Protein 2PO1 (pdb70)

CATH classification: 3.30.230.70

InterPro domains:
  IPR001247 Exoribonuclease, phosphorolytic domain 1 [PF01138] (33-167)
  IPR015847 Exoribonuclease, phosphorolytic domain 2 [PF03725] (192-256)
  IPR020568 Ribosomal protein uS5 domain 2-type superfamily [SSF54211] (12-215)
  IPR020869 Exosome complex component Rrp42, archaea [MF_00622] (3-268)
  IPR020869 Exosome complex component Rrp42, archaea [NF003282] (5-269)
  IPR020869 Exosome complex component Rrp42, archaea [cd11365] (10-264)
  IPR027408 PNPase/RNase PH domain superfamily [G3DSA:3.30.230.70] (1-274)
  IPR036345 Exoribonuclease, PH domain 2 superfamily [SSF55666] (187-271)
  IPR050590 Exosome complex component Rrp42 subfamily [PTHR11097] (13-272)

Organism: Pyrococcus abyssi (strain GE5 / Orsay) (NCBI:txid272844)

Radius of gyration: 24.28 Å; Cα contacts (8 Å, |Δi|>4): 1282; chains: 2; bounding box: 50×69×70 Å

Solvent-accessible surface area: 22345 Å² total; per-residue (Å²): 214,114,4,15,107,150,43,108,2,99,78,32,9,108,59,126,63,32,10,101,20,148,30,85,11,46,34,20,125,31,10,81,2,1,0,48,0,43,0,22,92,0,23,0,10,0,0,0,6,8,44,70,133,0,110,66,139,160,71,33,103,84,70,47,0,22,1,89,20,42,1,9,8,0,1,0,0,34,86,137,58,33,164,38,32,74,56,210,103,0,104,89,0,15,148,34,0,73,35,0,0,50,48,0,3,44,9,95,101,55,59,120,28,0,1,3,0,14,0,0,0,10,0,8,2,21,17,4,49,1,0,0,0,0,0,0,0,0,0,0,16,21,22,62,7,41,38,124,13,17,0,0,0,0,5,0,0,26,0,61,47,69,33,0,6,1,3,10,69,60,0,53,85,154,24,67,5,26,0,6,0,0,0,14,13,124,169,86,58,82,22,5,74,34,78,109,43,191,31,82,164,99,38,51,73,84,0,10,109,18,0,25,140,1,0,79,42,0,13,104,80,0,98,82,9,20,102,94,46,115,108,123,119,68,126,211,111,51,138,72,68,90,95,2,27,85,29,3,138,122,46,109,2,64,65,127,24,30,56,49,62,27,14,113,37,102,25,104,8,32,30,4,98,24,9,35,1,0,0,33,0,53,0,26,41,0,25,0,2,0,0,0,4,20,46,59,25,140,13,111,128,116,39,50,84,59,3,12,8,52,19,34,0,22,18,5,5,0,0,2,78,80,7,141,78,42,124,48,55,143,85,1,81,49,14,8,139,0,4,18,71,2,4,74,112,11,108,0,2,18,13,92,134,2,36,35,33,84,29,136,50,0,11,18,0,43,0,2,1,0,0,6,1,20,11,0,0,13,7,0,0,0,2,0,0,0,0,0,0,0,30,26,1,118,0,40,61,25,113,93,28,159,172,92,39,104,37,49,87,51,145,108,44,46,80,6,25,30,69,56,13,3,0,2,0,0,1,0,17,1,21,135,35,13,0,0,0,0,14,42,57,0,26,128,9,35,54,0,19,5,0,0,2,0,4,77,72,46,119,81,15,11,70,42,85,6,101,42,43,73,35,128,118,112,28,43,110,78,0,31,126,4,0,56,100,20,0,62,86,3,5,128,70,0,68,114,10,4,83,148,54,135,175

Secondary structure (DSSP, 8-state):
--SB-SS-BTTS--TTPPPPEEEEE---SSSSEEEEEEETTEEEEEEEEEEEE-SSGGG--SSS-EEEEEEEE-GGGSSS-PPSS--HHHHHHHHHHHHHHGGGB-GGGSTTEEEEEEEEEEE--S-HHHHHHHHHHHHHHHTT--BSS--EEEEEEEETTEEEES--HHHHHT-SEEEEEEEEGGGTEEEEE--EE---HHHHHHHHHHHHHHHHHHHHHHHHHHHHHHHHHT--/--HHHHHHHHHHHTT--TTS--TTPPPPEEEEE--STTSSEEEEEEETTEEEEEEEEEEEE---TT-TTS-EEEEEEEE-GGG-TT--SSS--HHHHHHHHHHHHHHHTTTSB-GGGGEEETTTEEEEEEEEEEEEE-SS-HHHHHHHHHHHHHHH-EEEEEEE-TTT--EEEEEEEEE--B----EEEEEEEETTEEEES--HHHHHH-SEEEEEEE-TTS-EEEEEEESS----HHHHHHHHHHHHHHHHHHHHHHHHHHHHHT-

B-factor: mean 33.79, std 17.4, range [7.43, 170.88]

Structure (mmCIF, N/CA/C/O backbone):
data_2PO1
#
_entry.id   2PO1
#
_cell.length_a   93.555
_cell.length_b   93.555
_cell.length_c   125.951
_cell.angle_alpha   90.00
_cell.angle_beta   90.00
_cell.angle_gamma   120.00
#
_symmetry.space_group_name_H-M   'P 3 2 1'
#
loop_
_entity.id
_entity.type
_entity.pdbx_description
1 polymer '10-mer poly(A)'
2 polymer 'Probable exosome complex exonuclease 1'
3 polymer 'Probable exosome complex exonuclease 2'
4 non-polymer (4S)-2-METHYL-2,4-PENTANEDIOL
5 water water
#
loop_
_atom_site.group_PDB
_atom_site.id
_atom_site.type_symbol
_atom_site.label_atom_id
_atom_site.label_alt_id
_atom_site.label_comp_id
_atom_site.label_asym_id
_atom_site.label_entity_id
_atom_site.label_seq_id
_atom_site.pdbx_PDB_ins_code
_atom_site.Cartn_x
_atom_site.Cartn_y
_atom_site.Cartn_z
_atom_site.occupancy
_atom_site.B_iso_or_equiv
_atom_site.auth_seq_id
_atom_site.auth_comp_id
_atom_site.auth_asym_id
_atom_site.auth_atom_id
_atom_site.pdbx_PDB_model_num
ATOM 155 N N . LYS B 2 9 ? 13.711 -20.220 -51.718 1.00 71.46 9 LYS A N 1
ATOM 156 C CA . LYS B 2 9 ? 12.477 -19.407 -51.939 1.00 73.31 9 LYS A CA 1
ATOM 157 C C . LYS B 2 9 ? 11.416 -20.248 -52.667 1.00 75.36 9 LYS A C 1
ATOM 158 O O . LYS B 2 9 ? 11.755 -20.965 -53.617 1.00 77.09 9 LYS A O 1
ATOM 164 N N . LEU B 2 10 ? 10.145 -20.175 -52.254 1.00 75.26 10 LEU A N 1
ATOM 165 C CA . LEU B 2 10 ? 9.664 -19.289 -51.196 1.00 73.47 10 LEU A CA 1
ATOM 166 C C . LEU B 2 10 ? 9.542 -20.008 -49.831 1.00 70.72 10 LEU A C 1
ATOM 167 O O . LEU B 2 10 ? 8.853 -21.033 -49.717 1.00 71.61 10 LEU A O 1
ATOM 172 N N . ILE B 2 11 ? 10.214 -19.471 -48.806 1.00 67.32 11 ILE A N 1
ATOM 173 C CA . ILE B 2 11 ? 10.128 -20.033 -47.444 1.00 64.15 11 ILE A CA 1
ATOM 174 C C . ILE B 2 11 ? 8.752 -19.784 -46.788 1.00 64.30 11 ILE A C 1
ATOM 175 O O . ILE B 2 11 ? 8.357 -20.526 -45.885 1.00 63.37 11 ILE A O 1
ATOM 180 N N . ASP B 2 12 ? 8.045 -18.751 -47.273 1.00 64.67 12 ASP A N 1
ATOM 181 C CA . ASP B 2 12 ? 6.639 -18.465 -46.965 1.00 65.11 12 ASP A CA 1
ATOM 182 C C . ASP B 2 12 ? 5.838 -18.516 -48.260 1.00 68.00 12 ASP A C 1
ATOM 183 O O . ASP B 2 12 ? 5.959 -17.607 -49.102 1.00 68.84 12 ASP A O 1
ATOM 188 N N . GLU B 2 13 ? 5.021 -19.554 -48.426 1.00 68.44 13 GLU A N 1
ATOM 189 C CA . GLU B 2 13 ? 4.084 -19.577 -49.538 1.00 71.28 13 GLU A CA 1
ATOM 190 C C . GLU B 2 13 ? 2.953 -18.698 -49.132 1.00 71.64 13 GLU A C 1
ATOM 191 O O . GLU B 2 13 ? 3.093 -17.472 -49.020 1.00 71.23 13 GLU A O 1
ATOM 197 N N . ASN B 2 14 ? 1.838 -19.351 -48.835 1.00 72.19 14 ASN A N 1
ATOM 198 C CA . ASN B 2 14 ? 0.589 -18.637 -48.712 1.00 73.61 14 ASN A CA 1
ATOM 199 C C . ASN B 2 14 ? -0.441 -19.318 -47.802 1.00 73.10 14 ASN A C 1
ATOM 200 O O . ASN B 2 14 ? -1.349 -19.980 -48.304 1.00 75.20 14 ASN A O 1
ATOM 205 N N . GLY B 2 15 ? -0.282 -19.188 -46.476 1.00 69.94 15 GLY A N 1
ATOM 206 C CA . GLY B 2 15 ? 0.901 -18.556 -45.841 1.00 65.60 15 GLY A CA 1
ATOM 207 C C . GLY B 2 15 ? 1.744 -19.598 -45.115 1.00 62.29 15 GLY A C 1
ATOM 208 O O . GLY B 2 15 ? 2.041 -19.474 -43.919 1.00 59.92 15 GLY A O 1
ATOM 209 N N . ARG B 2 16 ? 2.141 -20.628 -45.854 1.00 61.67 16 ARG A N 1
ATOM 210 C CA . ARG B 2 16 ? 2.682 -21.835 -45.263 1.00 58.96 16 ARG A CA 1
ATOM 211 C C . ARG B 2 16 ? 4.155 -21.959 -45.539 1.00 56.64 16 ARG A C 1
ATOM 212 O O . ARG B 2 16 ? 4.656 -21.511 -46.580 1.00 57.61 16 ARG A O 1
ATOM 220 N N . ARG B 2 17 ? 4.832 -22.596 -44.596 1.00 52.21 17 ARG A N 1
ATOM 221 C CA . ARG B 2 17 ? 6.245 -22.741 -44.679 1.00 49.70 17 ARG A CA 1
ATOM 222 C C . ARG B 2 17 ? 6.581 -24.067 -45.329 1.00 49.77 17 ARG A C 1
ATOM 223 O O . ARG B 2 17 ? 5.693 -24.856 -45.623 1.00 51.52 17 ARG A O 1
ATOM 231 N N . ILE B 2 18 ? 7.856 -24.289 -45.598 1.00 48.57 18 ILE A N 1
ATOM 232 C CA . ILE B 2 18 ? 8.272 -25.426 -46.417 1.00 49.64 18 ILE A CA 1
ATOM 233 C C . ILE B 2 18 ? 7.815 -26.784 -45.869 1.00 49.19 18 ILE A C 1
ATOM 234 O O . ILE B 2 18 ? 7.470 -27.677 -46.632 1.00 51.21 18 ILE A O 1
ATOM 239 N N . ASP B 2 19 ? 7.760 -26.910 -44.549 1.00 46.77 19 ASP A N 1
ATOM 240 C CA . ASP B 2 19 ? 7.273 -28.117 -43.884 1.00 46.42 19 ASP A CA 1
ATOM 241 C C . ASP B 2 19 ? 5.782 -28.035 -43.575 1.00 48.12 19 ASP A C 1
ATOM 242 O O . ASP B 2 19 ? 5.237 -28.881 -42.865 1.00 48.09 19 ASP A O 1
ATOM 247 N N . GLY B 2 20 ? 5.150 -26.982 -44.083 1.00 49.32 20 GLY A N 1
ATOM 248 C CA . GLY B 2 20 ? 3.715 -26.761 -43.904 1.00 50.78 20 GLY A CA 1
ATOM 249 C C . GLY B 2 20 ? 3.379 -26.012 -42.626 1.00 49.67 20 GLY A C 1
ATOM 250 O O . GLY B 2 20 ? 2.227 -25.825 -42.334 1.00 51.29 20 GLY A O 1
ATOM 251 N N . ARG B 2 21 ? 4.378 -25.602 -41.822 1.00 47.54 21 ARG A N 1
ATOM 252 C CA . ARG B 2 21 ? 4.061 -24.843 -40.584 1.00 45.94 21 ARG A CA 1
ATOM 253 C C . ARG B 2 21 ? 3.537 -23.468 -40.943 1.00 47.40 21 ARG A C 1
ATOM 254 O O . ARG B 2 21 ? 3.958 -22.878 -41.957 1.00 49.07 21 ARG A O 1
ATOM 262 N N . LYS B 2 22 ? 2.607 -22.961 -40.126 1.00 47.51 22 LYS A N 1
ATOM 263 C CA . LYS B 2 22 ? 2.117 -21.580 -40.297 1.00 47.87 22 LYS A CA 1
ATOM 264 C C . LYS B 2 22 ? 3.186 -20.703 -39.699 1.00 43.98 22 LYS A C 1
ATOM 265 O O . LYS B 2 22 ? 4.142 -21.238 -39.085 1.00 42.08 22 LYS A O 1
ATOM 271 N N . LYS B 2 23 ? 3.043 -19.378 -39.820 1.00 42.87 23 LYS A N 1
ATOM 272 C CA . LYS B 2 23 ? 4.076 -18.457 -39.298 1.00 41.00 23 LYS A CA 1
ATOM 273 C C . LYS B 2 23 ? 4.369 -18.591 -37.793 1.00 38.82 23 LYS A C 1
ATOM 274 O O . LYS B 2 23 ? 5.527 -18.423 -37.347 1.00 35.01 23 LYS A O 1
ATOM 280 N N . TYR B 2 24 ? 3.376 -18.978 -37.024 1.00 38.15 24 TYR A N 1
ATOM 281 C CA . TYR B 2 24 ? 3.507 -18.993 -35.583 1.00 39.12 24 TYR A CA 1
ATOM 282 C C . TYR B 2 24 ? 3.362 -20.358 -35.037 1.00 38.69 24 TYR A C 1
ATOM 283 O O . TYR B 2 24 ? 2.967 -20.542 -33.897 1.00 39.59 24 TYR A O 1
ATOM 292 N N . GLU B 2 25 ? 3.740 -21.319 -35.852 1.00 39.10 25 GLU A N 1
ATOM 293 C CA . GLU B 2 25 ? 3.713 -22.689 -35.453 1.00 38.12 25 GLU A CA 1
ATOM 294 C C . GLU B 2 25 ? 5.105 -23.222 -35.091 1.00 35.37 25 GLU A C 1
ATOM 295 O O . GLU B 2 25 ? 6.131 -22.877 -35.721 1.00 34.16 25 GLU A O 1
ATOM 301 N N . LEU B 2 26 ? 5.151 -24.036 -34.043 1.00 33.59 26 LEU A N 1
ATOM 302 C CA . LEU B 2 26 ? 6.420 -24.629 -33.643 1.00 32.69 26 LEU A CA 1
ATOM 303 C C . LEU B 2 26 ? 6.594 -25.946 -34.341 1.00 32.21 26 LEU A C 1
ATOM 304 O O . LEU B 2 26 ? 5.615 -26.612 -34.674 1.00 33.87 26 LEU A O 1
ATOM 309 N N . ARG B 2 27 ? 7.834 -26.368 -34.471 1.00 31.13 27 ARG A N 1
ATOM 310 C CA . ARG B 2 27 ? 8.129 -27.671 -35.002 1.00 31.65 27 ARG A CA 1
ATOM 311 C C . ARG B 2 27 ? 7.688 -28.677 -33.969 1.00 32.13 27 ARG A C 1
ATOM 312 O O . ARG B 2 27 ? 7.414 -28.300 -32.824 1.00 32.30 27 ARG A O 1
ATOM 320 N N . PRO B 2 28 ? 7.613 -29.955 -34.345 1.00 33.87 28 PRO A N 1
ATOM 321 C CA . PRO B 2 28 ? 7.210 -30.941 -33.328 1.00 35.31 28 PRO A CA 1
ATOM 322 C C . PRO B 2 28 ? 8.283 -31.069 -32.249 1.00 33.75 28 PRO A C 1
ATOM 323 O O . PRO B 2 28 ? 9.464 -31.095 -32.572 1.00 32.32 28 PRO A O 1
ATOM 327 N N . ILE B 2 29 ? 7.868 -31.051 -30.985 1.00 34.12 29 ILE A N 1
ATOM 328 C CA . ILE B 2 29 ? 8.824 -31.048 -29.870 1.00 32.89 29 ILE A CA 1
ATOM 329 C C . ILE B 2 29 ? 8.461 -32.200 -28.965 1.00 34.79 29 ILE A C 1
ATOM 330 O O . ILE B 2 29 ? 7.299 -32.355 -28.603 1.00 35.08 29 ILE A O 1
ATOM 335 N N . LYS B 2 30 ? 9.445 -33.031 -28.647 1.00 33.72 30 LYS A N 1
ATOM 336 C CA . LYS B 2 30 ? 9.277 -34.093 -27.663 1.00 35.95 30 LYS A CA 1
ATOM 337 C C . LYS B 2 30 ? 10.402 -33.897 -26.652 1.00 33.92 30 LYS A C 1
ATOM 338 O O . LYS B 2 30 ? 11.537 -33.603 -27.022 1.00 30.10 30 LYS A O 1
ATOM 344 N N . MET B 2 31 ? 10.082 -34.043 -25.374 1.00 34.56 31 MET A N 1
ATOM 345 C CA . MET B 2 31 ? 11.124 -33.943 -24.340 1.00 32.73 31 MET A CA 1
ATOM 346 C C . MET B 2 31 ? 10.873 -34.933 -23.241 1.00 32.62 31 MET A C 1
ATOM 347 O O . MET B 2 31 ? 9.737 -35.319 -22.977 1.00 33.64 31 MET A O 1
ATOM 352 N N . GLU B 2 32 ? 11.955 -35.414 -22.664 1.00 30.83 32 GLU A N 1
ATOM 353 C CA . GLU B 2 32 ? 11.912 -36.475 -21.722 1.00 32.85 32 GLU A CA 1
ATOM 354 C C . GLU B 2 32 ? 13.036 -36.221 -20.774 1.00 32.45 32 GLU A C 1
ATOM 355 O O . GLU B 2 32 ? 14.116 -35.804 -21.173 1.00 27.55 32 GLU A O 1
ATOM 361 N N . VAL B 2 33 ? 12.794 -36.551 -19.522 1.00 33.05 33 VAL A N 1
ATOM 362 C CA . VAL B 2 33 ? 13.738 -36.272 -18.482 1.00 32.21 33 VAL A CA 1
ATOM 363 C C . VAL B 2 33 ? 14.241 -37.598 -17.935 1.00 32.40 33 VAL A C 1
ATOM 364 O O . VAL B 2 33 ? 13.527 -38.607 -17.964 1.00 35.06 33 VAL A O 1
ATOM 368 N N . GLY B 2 34 ? 15.477 -37.625 -17.474 1.00 30.55 34 GLY A N 1
ATOM 369 C CA . GLY B 2 34 ? 16.010 -38.819 -16.837 1.00 31.50 34 GLY A CA 1
ATOM 370 C C . GLY B 2 34 ? 16.352 -39.872 -17.861 1.00 31.26 34 GLY A C 1
ATOM 371 O O . GLY B 2 34 ? 15.748 -40.935 -17.892 1.00 34.69 34 GLY A O 1
ATOM 372 N N . VAL B 2 35 ? 17.300 -39.571 -18.717 1.00 27.90 35 VAL A N 1
ATOM 373 C CA . VAL B 2 35 ? 17.614 -40.448 -19.831 1.00 26.92 35 VAL A CA 1
ATOM 374 C C . VAL B 2 35 ? 19.034 -40.980 -19.702 1.00 26.45 35 VAL A C 1
ATOM 375 O O . VAL B 2 35 ? 19.442 -41.820 -20.487 1.00 27.21 35 VAL A O 1
ATOM 379 N N . LEU B 2 36 ? 19.772 -40.481 -18.709 1.00 24.44 36 LEU A N 1
ATOM 380 C CA . LEU B 2 36 ? 21.146 -40.859 -18.496 1.00 23.77 36 LEU A CA 1
ATOM 381 C C . LEU B 2 36 ? 21.285 -41.417 -17.067 1.00 25.27 36 LEU A C 1
ATOM 382 O O . LEU B 2 36 ? 20.594 -40.961 -16.171 1.00 25.44 36 LEU A O 1
ATOM 387 N N . LYS B 2 37 ? 22.181 -42.385 -16.878 1.00 26.15 37 LYS A N 1
ATOM 388 C CA . LYS B 2 37 ? 22.430 -43.047 -15.608 1.00 26.27 37 LYS A CA 1
ATOM 389 C C . LYS B 2 37 ? 23.508 -42.290 -14.829 1.00 26.35 37 LYS A C 1
ATOM 390 O O . LYS B 2 37 ? 23.414 -42.140 -13.620 1.00 27.77 37 LYS A O 1
ATOM 396 N N . ASN B 2 38 ? 24.559 -41.861 -15.517 1.00 25.09 38 ASN A N 1
ATOM 397 C CA . ASN B 2 38 ? 25.666 -41.190 -14.884 1.00 25.06 38 ASN A CA 1
ATOM 398 C C . ASN B 2 38 ? 25.310 -39.768 -14.431 1.00 23.93 38 ASN A C 1
ATOM 399 O O . ASN B 2 38 ? 25.550 -39.385 -13.284 1.00 25.14 38 ASN A O 1
ATOM 404 N N . ALA B 2 39 ? 24.713 -39.003 -15.301 1.00 21.99 39 ALA A N 1
ATOM 405 C CA . ALA B 2 39 ? 24.416 -37.599 -14.969 1.00 22.65 39 ALA A CA 1
ATOM 406 C C . ALA B 2 39 ? 23.488 -37.478 -13.767 1.00 24.42 39 ALA A C 1
ATOM 407 O O . ALA B 2 39 ? 22.616 -38.352 -13.532 1.00 25.55 39 ALA A O 1
ATOM 409 N N . ASN B 2 40 ? 23.646 -36.402 -13.003 1.00 23.77 40 ASN A N 1
ATOM 410 C CA . ASN B 2 40 ? 22.692 -36.162 -11.893 1.00 25.51 40 ASN A CA 1
ATOM 411 C C . ASN B 2 40 ? 21.323 -3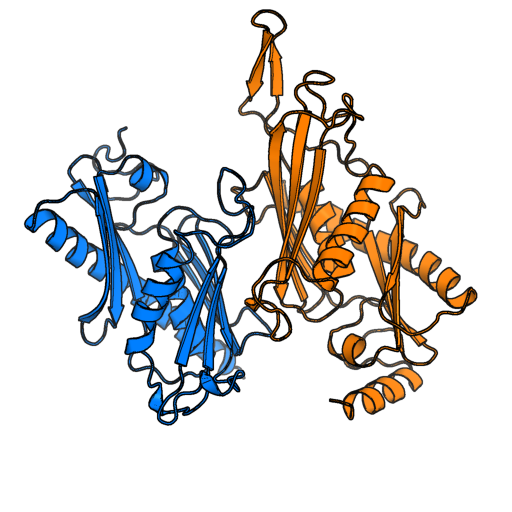5.823 -12.401 1.00 24.38 40 ASN A C 1
ATOM 412 O O . ASN B 2 40 ? 20.321 -36.096 -11.753 1.00 26.46 40 ASN A O 1
ATOM 417 N N . GLY B 2 41 ? 21.250 -35.210 -13.560 1.00 22.94 41 GLY A N 1
ATOM 418 C CA . GLY B 2 41 ? 19.929 -34.966 -14.131 1.00 21.43 41 GLY A CA 1
ATOM 419 C C . GLY B 2 41 ? 20.123 -34.950 -15.626 1.00 20.43 41 GLY A C 1
ATOM 420 O O . GLY B 2 41 ? 21.206 -34.638 -16.119 1.00 19.20 41 GLY A O 1
ATOM 421 N N . SER B 2 42 ? 19.093 -35.263 -16.374 1.00 20.83 42 SER A N 1
ATOM 422 C CA . SER B 2 42 ? 19.285 -35.332 -17.826 1.00 19.84 42 SER A CA 1
ATOM 423 C C . SER B 2 42 ? 17.976 -35.133 -18.489 1.00 21.21 42 SER A C 1
ATOM 424 O O . SER B 2 42 ? 16.900 -35.417 -17.915 1.00 22.52 42 SER A O 1
ATOM 427 N N . ALA B 2 43 ? 18.039 -34.639 -19.726 1.00 20.36 43 ALA A N 1
ATOM 428 C CA . ALA B 2 43 ? 16.792 -34.427 -20.484 1.00 20.93 43 ALA A CA 1
ATOM 429 C C . ALA B 2 43 ? 17.179 -34.673 -21.915 1.00 21.33 43 ALA A C 1
ATOM 430 O O . ALA B 2 43 ? 18.319 -34.438 -22.340 1.00 20.68 43 ALA A O 1
ATOM 432 N N . TYR B 2 44 ? 16.233 -35.152 -22.673 1.00 22.40 44 TYR A N 1
ATOM 433 C CA . TYR B 2 44 ? 16.446 -35.324 -24.074 1.00 22.98 44 TYR A CA 1
ATOM 434 C C . TYR B 2 44 ? 15.376 -34.554 -24.767 1.00 23.74 44 TYR A C 1
ATOM 435 O O . TYR B 2 44 ? 14.167 -34.621 -24.377 1.00 25.35 44 TYR A O 1
ATOM 444 N N . ILE B 2 45 ? 15.762 -33.856 -25.823 1.00 23.54 45 ILE A N 1
ATOM 445 C CA . ILE B 2 45 ? 14.761 -33.077 -26.563 1.00 23.61 45 ILE A CA 1
ATOM 446 C C . ILE B 2 45 ? 14.885 -33.356 -28.072 1.00 22.73 45 ILE A C 1
ATOM 447 O O . ILE B 2 45 ? 15.961 -33.504 -28.584 1.00 20.79 45 ILE A O 1
ATOM 452 N N . GLU B 2 46 ? 13.760 -33.540 -28.731 1.00 22.81 46 GLU A N 1
ATOM 453 C CA . GLU B 2 46 ? 13.682 -33.662 -30.160 1.00 22.50 46 GLU A CA 1
ATOM 454 C C . GLU B 2 46 ? 12.804 -32.513 -30.480 1.00 22.97 46 GLU A C 1
ATOM 455 O O . GLU B 2 46 ? 11.680 -32.458 -30.034 1.00 22.07 46 GLU A O 1
ATOM 461 N N . TRP B 2 47 ? 13.396 -31.527 -31.115 1.00 22.94 47 TRP A N 1
ATOM 462 C CA . TRP B 2 47 ? 12.712 -30.304 -31.445 1.00 23.67 47 TRP A CA 1
ATOM 463 C C . TRP B 2 47 ? 12.919 -30.073 -32.945 1.00 25.00 47 TRP A C 1
ATOM 464 O O . TRP B 2 47 ? 13.978 -29.613 -33.383 1.00 22.92 47 TRP A O 1
ATOM 475 N N . GLY B 2 48 ? 11.893 -30.386 -33.722 1.00 26.30 48 GLY A N 1
ATOM 476 C CA . GLY B 2 48 ? 12.063 -30.516 -35.160 1.00 28.56 48 GLY A CA 1
ATOM 477 C C . GLY B 2 48 ? 13.054 -31.640 -35.389 1.00 29.67 48 GLY A C 1
ATOM 478 O O . GLY B 2 48 ? 12.941 -32.729 -34.780 1.00 30.25 48 GLY A O 1
ATOM 479 N N . LYS B 2 49 ? 14.053 -31.353 -36.222 1.00 29.34 49 LYS A N 1
ATOM 480 C CA . LYS B 2 49 ? 15.156 -32.275 -36.480 1.00 28.18 49 LYS A CA 1
ATOM 481 C C . LYS B 2 49 ? 16.324 -32.149 -35.504 1.00 26.59 49 LYS A C 1
ATOM 482 O O . LYS B 2 49 ? 17.312 -32.842 -35.661 1.00 27.99 49 LYS A O 1
ATOM 488 N N . ASN B 2 50 ? 16.213 -31.258 -34.532 1.00 24.87 50 ASN A N 1
ATOM 489 C CA . ASN B 2 50 ? 17.153 -31.211 -33.395 1.00 23.78 50 ASN A CA 1
ATOM 490 C C . ASN B 2 50 ? 16.927 -32.414 -32.518 1.00 23.22 50 ASN A C 1
ATOM 491 O O . ASN B 2 50 ? 15.784 -32.818 -32.239 1.00 24.22 50 ASN A O 1
ATOM 496 N N . LYS B 2 51 ? 18.031 -33.031 -32.143 1.00 21.53 51 LYS A N 1
ATOM 497 C CA . LYS B 2 51 ? 18.026 -34.088 -31.192 1.00 21.47 51 LYS A CA 1
ATOM 498 C C . LYS B 2 51 ? 19.096 -33.694 -30.254 1.00 20.41 51 LYS A C 1
ATOM 499 O O . LYS B 2 51 ? 20.275 -33.629 -30.640 1.00 18.10 51 LYS A O 1
ATOM 505 N N . ILE B 2 52 ? 18.693 -33.391 -29.021 1.00 19.85 52 ILE A N 1
ATOM 506 C CA . ILE B 2 52 ? 19.666 -32.815 -28.107 1.00 19.89 52 ILE A CA 1
ATOM 507 C C . ILE B 2 52 ? 19.531 -33.455 -26.754 1.00 19.97 52 ILE A C 1
ATOM 508 O O . ILE B 2 52 ? 18.430 -33.673 -26.280 1.00 19.55 52 ILE A O 1
ATOM 513 N N . ILE B 2 53 ? 20.679 -33.781 -26.167 1.00 19.72 53 ILE A N 1
ATOM 514 C CA . ILE B 2 53 ? 20.699 -34.312 -24.842 1.00 21.52 53 ILE A CA 1
ATOM 515 C C . ILE B 2 53 ? 21.403 -33.341 -23.914 1.00 20.13 53 ILE A C 1
ATOM 516 O O . ILE B 2 53 ? 22.416 -32.715 -24.273 1.00 20.52 53 ILE A O 1
ATOM 521 N N . ALA B 2 54 ? 20.829 -33.150 -22.733 1.00 20.56 54 ALA A N 1
ATOM 522 C CA . ALA B 2 54 ? 21.409 -32.277 -21.710 1.00 19.57 54 ALA A CA 1
ATOM 523 C C . ALA B 2 54 ? 21.647 -33.127 -20.493 1.00 18.81 54 ALA A C 1
ATOM 524 O O . ALA B 2 54 ? 20.857 -34.018 -20.196 1.00 17.83 54 ALA A O 1
ATOM 526 N N . ALA B 2 55 ? 22.803 -32.962 -19.884 1.00 17.65 55 ALA A N 1
ATOM 527 C CA . ALA B 2 55 ? 23.112 -33.610 -18.598 1.00 18.69 55 ALA A CA 1
ATOM 528 C C . ALA B 2 55 ? 23.536 -32.567 -17.598 1.00 19.44 55 ALA A C 1
ATOM 529 O O . ALA B 2 55 ? 24.103 -31.546 -17.990 1.00 19.41 55 ALA A O 1
ATOM 531 N N . VAL B 2 56 ? 23.300 -32.847 -16.314 1.00 20.42 56 VAL A N 1
ATOM 532 C CA . VAL B 2 56 ? 23.774 -32.039 -15.205 1.00 20.55 56 VAL A CA 1
ATOM 533 C C . VAL B 2 56 ? 24.527 -32.900 -14.223 1.00 21.42 56 VAL A C 1
ATOM 534 O O . VAL B 2 56 ? 24.093 -34.005 -13.936 1.00 21.35 56 VAL A O 1
ATOM 538 N N . TYR B 2 57 ? 25.685 -32.392 -13.776 1.00 20.76 57 TYR A N 1
ATOM 539 C CA . TYR B 2 57 ? 26.440 -32.852 -12.620 1.00 22.93 57 TYR A CA 1
ATOM 540 C C . TYR B 2 57 ? 26.712 -31.618 -11.690 1.00 24.26 57 TYR A C 1
ATOM 541 O O . TYR B 2 57 ? 27.145 -30.644 -12.212 1.00 23.22 57 TYR A O 1
ATOM 550 N N . GLY B 2 58 ? 26.536 -31.527 -10.362 1.00 27.00 58 GLY A N 1
ATOM 551 C CA . GLY B 2 58 ? 25.797 -32.292 -9.469 1.00 29.63 58 GLY A CA 1
ATOM 552 C C . GLY B 2 58 ? 24.736 -31.423 -8.818 1.00 29.37 58 GLY A C 1
ATOM 553 O O . GLY B 2 58 ? 23.605 -31.571 -9.189 1.00 30.18 58 GLY A O 1
ATOM 554 N N . PRO B 2 59 ? 25.073 -30.489 -7.872 1.00 30.60 59 PRO A N 1
ATOM 555 C CA . PRO B 2 59 ? 26.278 -29.737 -7.426 1.00 29.31 59 PRO A CA 1
ATOM 556 C C . PRO B 2 59 ? 27.380 -30.613 -6.951 1.00 31.13 59 PRO A C 1
ATOM 557 O O . PRO B 2 59 ? 27.145 -31.495 -6.157 1.00 31.86 59 PRO A O 1
ATOM 561 N N . ARG B 2 60 ? 28.596 -30.355 -7.409 1.00 30.53 60 ARG A N 1
ATOM 562 C CA . ARG B 2 60 ? 29.689 -31.215 -7.072 1.00 32.61 60 ARG A CA 1
ATOM 563 C C . ARG B 2 60 ? 30.938 -30.458 -6.685 1.00 34.46 60 ARG A C 1
ATOM 564 O O . ARG B 2 60 ? 31.071 -29.254 -6.941 1.00 31.95 60 ARG A O 1
ATOM 572 N N . GLU B 2 61 ? 31.871 -31.195 -6.090 1.00 38.15 61 GLU A N 1
ATOM 573 C CA . GLU B 2 61 ? 33.140 -30.621 -5.658 1.00 41.47 61 GLU A CA 1
ATOM 574 C C . GLU B 2 61 ? 33.765 -29.925 -6.824 1.00 40.38 61 GLU A C 1
ATOM 575 O O . GLU B 2 61 ? 33.806 -30.465 -7.917 1.00 38.90 61 GLU A O 1
ATOM 581 N N . LEU B 2 62 ? 34.196 -28.697 -6.593 1.00 41.60 62 LEU A N 1
ATOM 582 C CA . LEU B 2 62 ? 34.823 -27.906 -7.631 1.00 41.79 62 LEU A CA 1
ATOM 583 C C . LEU B 2 62 ? 36.310 -27.864 -7.321 1.00 44.59 62 LEU A C 1
ATOM 584 O O . LEU B 2 62 ? 36.737 -27.251 -6.336 1.00 45.96 62 LEU A O 1
ATOM 589 N N . HIS B 2 63 ? 37.067 -28.554 -8.156 1.00 46.59 63 HIS A N 1
ATOM 590 C CA . HIS B 2 63 ? 38.536 -28.527 -8.177 1.00 50.47 63 HIS A CA 1
ATOM 591 C C . HIS B 2 63 ? 38.864 -28.193 -9.621 1.00 50.10 63 HIS A C 1
ATOM 592 O O . HIS B 2 63 ? 38.269 -28.807 -10.523 1.00 49.27 63 HIS A O 1
ATOM 599 N N . PRO B 2 64 ? 39.792 -27.231 -9.861 1.00 51.51 64 PRO A N 1
ATOM 600 C CA . PRO B 2 64 ? 40.674 -26.484 -8.933 1.00 53.51 64 PRO A CA 1
ATOM 601 C C . PRO B 2 64 ? 39.937 -25.609 -7.923 1.00 54.58 64 PRO A C 1
ATOM 602 O O . PRO B 2 64 ? 39.026 -24.863 -8.293 1.00 52.93 64 PRO A O 1
ATOM 606 N N . LYS B 2 65 ? 40.356 -25.683 -6.667 1.00 57.23 65 LYS A N 1
ATOM 607 C CA . LYS B 2 65 ? 39.739 -24.895 -5.614 1.00 59.07 65 LYS A CA 1
ATOM 608 C C . LYS B 2 65 ? 39.648 -23.408 -5.977 1.00 58.78 65 LYS A C 1
ATOM 609 O O . LYS B 2 65 ? 38.595 -22.805 -5.801 1.00 58.71 65 LYS A O 1
ATOM 615 N N . HIS B 2 66 ? 40.724 -22.834 -6.523 1.00 59.08 66 HIS A N 1
ATOM 616 C CA . HIS B 2 66 ? 40.753 -21.391 -6.837 1.00 58.83 66 HIS A CA 1
ATOM 617 C C . HIS B 2 66 ? 39.471 -20.886 -7.515 1.00 56.40 66 HIS A C 1
ATOM 618 O O . HIS B 2 66 ? 39.045 -19.742 -7.303 1.00 57.10 66 HIS A O 1
ATOM 625 N N . LEU B 2 67 ? 38.849 -21.787 -8.273 1.00 53.72 67 LEU A N 1
ATOM 626 C CA . LEU B 2 67 ? 37.638 -21.535 -9.018 1.00 50.58 67 LEU A CA 1
ATOM 627 C C . LEU B 2 67 ? 36.404 -21.441 -8.127 1.00 49.90 67 LEU A C 1
ATOM 628 O O . LEU B 2 67 ? 35.381 -20.887 -8.544 1.00 48.95 67 LEU A O 1
ATOM 633 N N . GLN B 2 68 ? 36.493 -22.002 -6.922 1.00 49.79 68 GLN A N 1
ATOM 634 C CA . GLN B 2 68 ? 35.368 -22.031 -6.009 1.00 49.10 68 GLN A CA 1
ATOM 635 C C . GLN B 2 68 ? 34.958 -20.644 -5.603 1.00 49.37 68 GLN A C 1
ATOM 636 O O . GLN B 2 68 ? 35.799 -19.782 -5.374 1.00 50.55 68 GLN A O 1
ATOM 642 N N . ARG B 2 69 ? 33.655 -20.426 -5.528 1.00 48.23 69 ARG A N 1
ATOM 643 C CA . ARG B 2 69 ? 33.135 -19.227 -4.878 1.00 48.83 69 ARG A CA 1
ATOM 644 C C . ARG B 2 69 ? 32.601 -19.567 -3.480 1.00 49.56 69 ARG A C 1
ATOM 645 O O . ARG B 2 69 ? 31.958 -20.603 -3.299 1.00 48.62 69 ARG A O 1
ATOM 653 N N . PRO B 2 70 ? 32.930 -18.722 -2.478 1.00 50.81 70 PRO A N 1
ATOM 654 C CA . PRO B 2 70 ? 32.670 -19.032 -1.085 1.00 52.30 70 PRO A CA 1
ATOM 655 C C . PRO B 2 70 ? 31.194 -18.972 -0.723 1.00 51.70 70 PRO A C 1
ATOM 656 O O . PRO B 2 70 ? 30.762 -19.645 0.209 1.00 53.20 70 PRO A O 1
ATOM 660 N N . ASP B 2 71 ? 30.440 -18.176 -1.466 1.00 49.40 71 ASP A N 1
ATOM 661 C CA . ASP B 2 71 ? 29.045 -17.907 -1.168 1.00 49.07 71 ASP A CA 1
ATOM 662 C C . ASP B 2 71 ? 28.084 -18.709 -2.049 1.00 46.14 71 ASP A C 1
ATOM 663 O O . ASP B 2 71 ? 26.890 -18.798 -1.752 1.00 46.05 71 ASP A O 1
ATOM 668 N N . ARG B 2 72 ? 28.595 -19.285 -3.142 1.00 42.18 72 ARG A N 1
ATOM 669 C CA . ARG B 2 72 ? 27.702 -19.851 -4.135 1.00 38.90 72 ARG A CA 1
ATOM 670 C C . ARG B 2 72 ? 28.340 -20.907 -5.012 1.00 35.21 72 ARG A C 1
ATOM 671 O O . ARG B 2 72 ? 29.572 -20.987 -5.125 1.00 33.82 72 ARG A O 1
ATOM 679 N N . ALA B 2 73 ? 27.479 -21.742 -5.580 1.00 32.68 73 ALA A N 1
ATOM 680 C CA . ALA B 2 73 ? 27.885 -22.661 -6.628 1.00 30.76 73 ALA A CA 1
ATOM 681 C C . ALA B 2 73 ? 28.224 -21.836 -7.869 1.00 29.07 73 ALA A C 1
ATOM 682 O O . ALA B 2 73 ? 27.737 -20.721 -8.029 1.00 29.45 73 ALA A O 1
ATOM 684 N N . ILE B 2 74 ? 29.055 -22.383 -8.744 1.00 27.86 74 ILE A N 1
ATOM 685 C CA . ILE B 2 74 ? 29.175 -21.840 -10.101 1.00 26.02 74 ILE A CA 1
ATOM 686 C C . ILE B 2 74 ? 28.471 -22.767 -11.055 1.00 24.02 74 ILE A C 1
ATOM 687 O O . ILE B 2 74 ? 28.356 -23.996 -10.821 1.00 22.61 74 ILE A O 1
ATOM 692 N N . LEU B 2 75 ? 27.961 -22.166 -12.120 1.00 22.60 75 LEU A N 1
ATOM 693 C CA . LEU B 2 75 ? 27.359 -22.909 -13.184 1.00 22.95 75 LEU A CA 1
ATOM 694 C C . LEU B 2 75 ? 28.379 -22.930 -14.283 1.00 21.39 75 LEU A C 1
ATOM 695 O O . LEU B 2 75 ? 28.911 -21.898 -14.630 1.00 20.77 75 LEU A O 1
ATOM 700 N N . ARG B 2 76 ? 28.619 -24.101 -14.855 1.00 20.71 76 ARG A N 1
ATOM 701 C CA . ARG B 2 76 ? 29.446 -24.204 -16.035 1.00 20.01 76 ARG A CA 1
ATOM 702 C C . ARG B 2 76 ? 28.609 -24.907 -17.077 1.00 19.35 76 ARG A C 1
ATOM 703 O O . ARG B 2 76 ? 27.916 -25.884 -16.768 1.00 18.82 76 ARG A O 1
ATOM 711 N N . VAL B 2 77 ? 28.677 -24.395 -18.306 1.00 19.30 77 VAL A N 1
ATOM 712 C CA . VAL B 2 77 ? 27.928 -24.926 -19.448 1.00 18.62 77 VAL A CA 1
ATOM 713 C C . VAL B 2 77 ? 28.894 -25.295 -20.566 1.00 17.68 77 VAL A C 1
ATOM 714 O O . VAL B 2 77 ? 29.804 -24.569 -20.899 1.00 15.94 77 VAL A O 1
ATOM 718 N N . ARG B 2 78 ? 28.694 -26.451 -21.131 1.00 18.35 78 ARG A N 1
ATOM 719 C CA . ARG B 2 78 ? 29.358 -26.767 -22.376 1.00 18.56 78 ARG A CA 1
ATOM 720 C C . ARG B 2 78 ? 28.294 -27.248 -23.340 1.00 16.75 78 ARG A C 1
ATOM 721 O O . ARG B 2 78 ? 27.617 -28.229 -23.111 1.00 18.34 78 ARG A O 1
ATOM 729 N N . TYR B 2 79 ? 28.179 -26.524 -24.431 1.00 16.17 79 TYR A N 1
ATOM 730 C CA . TYR B 2 79 ? 27.381 -26.886 -25.560 1.00 15.02 79 TYR A CA 1
ATOM 731 C C . TYR B 2 79 ? 28.336 -27.428 -26.620 1.00 15.51 79 TYR A C 1
ATOM 732 O O . TYR B 2 79 ? 29.485 -26.961 -26.785 1.00 13.72 79 TYR A O 1
ATOM 741 N N . ASN B 2 80 ? 27.930 -28.526 -27.229 1.00 16.26 80 ASN A N 1
ATOM 742 C CA . ASN B 2 80 ? 28.808 -29.227 -28.111 1.00 17.71 80 ASN A CA 1
ATOM 743 C C . ASN B 2 80 ? 27.934 -29.867 -29.126 1.00 17.98 80 ASN A C 1
ATOM 744 O O . ASN B 2 80 ? 26.866 -30.375 -28.796 1.00 17.20 80 ASN A O 1
ATOM 749 N N . MET B 2 81 ? 28.396 -29.834 -30.376 1.00 18.56 81 MET A N 1
ATOM 750 C CA . MET B 2 81 ? 27.745 -30.591 -31.445 1.00 18.34 81 MET A CA 1
ATOM 751 C C . MET B 2 81 ? 28.508 -31.818 -31.803 1.00 16.11 81 MET A C 1
ATOM 752 O O . MET B 2 81 ? 29.671 -31.729 -32.065 1.00 14.50 81 MET A O 1
ATOM 757 N N . ALA B 2 82 ? 27.836 -32.964 -31.893 1.00 13.57 82 ALA A N 1
ATOM 758 C CA . ALA B 2 82 ? 28.516 -34.165 -32.323 1.00 14.69 82 ALA A CA 1
ATOM 759 C C . ALA B 2 82 ? 28.900 -34.004 -33.825 1.00 15.78 82 ALA A C 1
ATOM 760 O O . ALA B 2 82 ? 28.251 -33.208 -34.563 1.00 12.73 82 ALA A O 1
ATOM 762 N N . PRO B 2 83 ? 29.992 -34.682 -34.244 1.00 14.40 83 PRO A N 1
ATOM 763 C CA . PRO B 2 83 ? 30.449 -34.525 -35.607 1.00 16.73 83 PRO A CA 1
ATOM 764 C C . PRO B 2 83 ? 29.372 -34.830 -36.642 1.00 17.84 83 PRO A C 1
ATOM 765 O O . PRO B 2 83 ? 29.351 -34.227 -37.702 1.00 20.32 83 PRO A O 1
ATOM 769 N N . PHE B 2 84 ? 28.501 -35.772 -36.343 1.00 18.47 84 PHE A N 1
ATOM 770 C CA . PHE B 2 84 ? 27.569 -36.233 -37.303 1.00 19.15 84 PHE A CA 1
ATOM 771 C C . PHE B 2 84 ? 26.267 -35.485 -37.137 1.00 19.19 84 PHE A C 1
ATOM 772 O O . PHE B 2 84 ? 25.277 -35.911 -37.689 1.00 20.61 84 PHE A O 1
ATOM 780 N N . SER B 2 85 ? 26.239 -34.397 -36.370 1.00 19.91 85 SER A N 1
ATOM 781 C CA . SER B 2 85 ? 24.956 -33.682 -36.120 1.00 20.06 85 SER A CA 1
ATOM 782 C C . SER B 2 85 ? 24.553 -32.671 -37.181 1.00 21.37 85 SER A C 1
ATOM 783 O O . SER B 2 85 ? 23.462 -32.077 -37.154 1.00 19.76 85 SER A O 1
ATOM 786 N N . VAL B 2 86 ? 25.476 -32.384 -38.064 1.00 21.92 86 VAL A N 1
ATOM 787 C CA . VAL B 2 86 ? 25.277 -31.343 -39.050 1.00 23.34 86 VAL A CA 1
ATOM 788 C C . VAL B 2 86 ? 25.482 -31.954 -40.423 1.00 25.42 86 VAL A C 1
ATOM 789 O O . VAL B 2 86 ? 26.001 -33.086 -40.521 1.00 25.84 86 VAL A O 1
ATOM 793 N N . GLU B 2 87 ? 25.058 -31.266 -41.482 1.00 27.56 87 GLU A N 1
ATOM 794 C CA . GLU B 2 87 ? 25.182 -31.828 -42.821 1.00 31.04 87 GLU A CA 1
ATOM 795 C C . GLU B 2 87 ? 26.625 -32.110 -43.201 1.00 30.91 87 GLU A C 1
ATOM 796 O O . GLU B 2 87 ? 26.949 -33.220 -43.607 1.00 31.07 87 GLU A O 1
ATOM 802 N N . GLU B 2 88 ? 27.485 -31.113 -43.038 1.00 31.14 88 GLU A N 1
ATOM 803 C CA . GLU B 2 88 ? 28.902 -31.314 -43.244 1.00 32.56 88 GLU A CA 1
ATOM 804 C C . GLU B 2 88 ? 29.484 -31.739 -41.898 1.00 30.76 88 GLU A C 1
ATOM 805 O O . GLU B 2 88 ? 29.412 -30.999 -40.945 1.00 28.82 88 GLU A O 1
ATOM 811 N N . ARG B 2 89 ? 30.038 -32.940 -41.838 1.00 31.13 89 ARG A N 1
ATOM 812 C CA . ARG B 2 89 ? 30.661 -33.412 -40.622 1.00 30.02 89 ARG A CA 1
ATOM 813 C C . ARG B 2 89 ? 31.507 -32.353 -39.945 1.00 30.34 89 ARG A C 1
ATOM 814 O O . ARG B 2 89 ? 32.334 -31.700 -40.579 1.00 30.87 89 ARG A O 1
ATOM 822 N N . LYS B 2 90 ? 31.252 -32.163 -38.660 1.00 29.74 90 LYS A N 1
ATOM 823 C CA . LYS B 2 90 ? 31.883 -31.119 -37.874 1.00 28.07 90 LYS A CA 1
ATOM 824 C C . LYS B 2 90 ? 33.012 -31.786 -37.125 1.00 27.80 90 LYS A C 1
ATOM 825 O O . LYS B 2 90 ? 32.831 -32.778 -36.416 1.00 26.30 90 LYS A O 1
ATOM 831 N N . LYS B 2 91 ? 34.205 -31.258 -37.330 1.00 26.82 91 LYS A N 1
ATOM 832 C CA . LYS B 2 91 ? 35.384 -31.679 -36.664 1.00 28.05 91 LYS A CA 1
ATOM 833 C C . LYS B 2 91 ? 35.097 -31.646 -35.148 1.00 25.11 91 LYS A C 1
ATOM 834 O O . LYS B 2 91 ? 34.555 -30.691 -34.654 1.00 23.33 91 LYS A O 1
ATOM 840 N N . PRO B 2 92 ? 35.379 -32.714 -34.413 1.00 24.89 92 PRO A N 1
ATOM 841 C CA . PRO B 2 92 ? 35.147 -32.498 -33.000 1.00 24.93 92 PRO A CA 1
ATOM 842 C C . PRO B 2 92 ? 36.115 -31.457 -32.427 1.00 26.25 92 PRO A C 1
ATOM 843 O O . PRO B 2 92 ? 37.221 -31.270 -32.939 1.00 27.22 92 PRO A O 1
ATOM 847 N N . GLY B 2 93 ? 35.710 -30.808 -31.370 1.00 27.83 93 GLY A N 1
ATOM 848 C CA . GLY B 2 93 ? 36.470 -29.655 -30.870 1.00 31.96 93 GLY A CA 1
ATOM 849 C C . GLY B 2 93 ? 35.430 -28.603 -30.557 1.00 32.19 93 GLY A C 1
ATOM 850 O O . GLY B 2 93 ? 34.331 -28.615 -31.115 1.00 33.03 93 GLY A O 1
ATOM 851 N N . PRO B 2 94 ? 35.667 -27.776 -29.542 1.00 32.94 94 PRO A N 1
ATOM 852 C CA . PRO B 2 94 ? 34.721 -26.667 -29.699 1.00 30.98 94 PRO A CA 1
ATOM 853 C C . PRO B 2 94 ? 35.274 -25.611 -30.645 1.00 28.51 94 PRO A C 1
ATOM 854 O O . PRO B 2 94 ? 36.455 -25.636 -31.076 1.00 27.10 94 PRO A O 1
ATOM 858 N N . ASP B 2 95 ? 34.388 -24.687 -30.931 1.00 23.80 95 ASP A N 1
ATOM 859 C CA . ASP B 2 95 ? 34.634 -23.707 -31.910 1.00 22.37 95 ASP A CA 1
ATOM 860 C C . ASP B 2 95 ? 34.023 -22.451 -31.383 1.00 19.72 95 ASP A C 1
ATOM 861 O O . ASP B 2 95 ? 33.381 -22.495 -30.349 1.00 17.88 95 ASP A O 1
ATOM 866 N N . ARG B 2 96 ? 34.365 -21.330 -31.995 0.90 17.89 96 ARG A N 1
ATOM 867 C CA . ARG B 2 96 ? 33.952 -20.071 -31.482 0.90 17.97 96 ARG A CA 1
ATOM 868 C C . ARG B 2 96 ? 32.508 -20.072 -31.244 0.90 15.03 96 ARG A C 1
ATOM 869 O O . ARG B 2 96 ? 32.088 -19.623 -30.223 0.90 14.65 96 ARG A O 1
ATOM 877 N N . ARG B 2 97 ? 31.730 -20.524 -32.201 1.00 14.43 97 ARG A N 1
ATOM 878 C CA A ARG B 2 97 ? 30.263 -20.558 -32.026 0.50 13.68 97 ARG A CA 1
ATOM 879 C CA B ARG B 2 97 ? 30.285 -20.545 -32.025 0.50 14.78 97 ARG A CA 1
ATOM 880 C C . ARG B 2 97 ? 29.852 -21.393 -30.835 1.00 13.95 97 ARG A C 1
ATOM 881 O O . ARG B 2 97 ? 29.001 -21.016 -30.115 1.00 13.06 97 ARG A O 1
ATOM 896 N N . SER B 2 98 ? 30.428 -22.587 -30.629 1.00 14.15 98 SER A N 1
ATOM 897 C CA A SER B 2 98 ? 29.886 -23.416 -29.556 0.50 12.63 98 SER A CA 1
ATOM 898 C CA B SER B 2 98 ? 29.893 -23.432 -29.543 0.50 12.81 98 SER A CA 1
ATOM 899 C C . SER B 2 98 ? 30.293 -22.843 -28.186 1.00 13.36 98 SER A C 1
ATOM 900 O O . SER B 2 98 ? 29.605 -23.028 -27.165 1.00 13.93 98 SER A O 1
ATOM 905 N N . ILE B 2 99 ? 31.386 -22.116 -28.171 1.00 13.26 99 ILE A N 1
ATOM 906 C CA . ILE B 2 99 ? 31.876 -21.504 -26.964 1.00 12.89 99 ILE A CA 1
ATOM 907 C C . ILE B 2 99 ? 30.949 -20.322 -26.681 1.00 13.05 99 ILE A C 1
ATOM 908 O O . ILE B 2 99 ? 30.569 -20.123 -25.540 1.00 12.08 99 ILE A O 1
ATOM 913 N N . GLU B 2 100 ? 30.584 -19.546 -27.694 1.00 12.92 100 GLU A N 1
ATOM 914 C CA . GLU B 2 100 ? 29.702 -18.435 -27.394 1.00 13.28 100 GLU A CA 1
ATOM 915 C C . GLU B 2 100 ? 28.374 -18.939 -26.984 1.00 13.23 100 GLU A C 1
ATOM 916 O O . GLU B 2 100 ? 27.797 -18.387 -26.078 1.00 15.69 100 GLU A O 1
ATOM 922 N N . ILE B 2 101 ? 27.860 -19.970 -27.639 1.00 13.33 101 ILE A N 1
ATOM 923 C CA . ILE B 2 101 ? 26.550 -20.527 -27.251 1.00 13.22 101 ILE A CA 1
ATOM 924 C C . ILE B 2 101 ? 26.637 -21.032 -25.807 1.00 13.47 101 ILE A C 1
ATOM 925 O O . ILE B 2 101 ? 25.774 -20.787 -25.047 1.00 14.78 101 ILE A O 1
ATOM 930 N N . SER B 2 102 ? 27.725 -21.691 -25.430 1.00 13.77 102 SER A N 1
ATOM 931 C CA . SER B 2 102 ? 27.884 -22.186 -24.054 1.00 13.90 102 SER A CA 1
ATOM 932 C C . SER B 2 102 ? 27.776 -21.008 -23.069 1.00 15.19 102 SER A C 1
ATOM 933 O O . SER B 2 102 ? 27.186 -21.133 -21.984 1.00 14.72 102 SER A O 1
ATOM 936 N N . LYS B 2 103 ? 28.428 -19.900 -23.431 1.00 14.67 103 LYS A N 1
ATOM 937 C CA . LYS B 2 103 ? 28.412 -18.715 -22.613 1.00 14.14 103 LYS A CA 1
ATOM 938 C C . LYS B 2 103 ? 27.014 -18.179 -22.420 1.00 15.61 103 LYS A C 1
ATOM 939 O O . LYS B 2 103 ? 26.626 -17.887 -21.274 1.00 17.43 103 LYS A O 1
ATOM 945 N N . VAL B 2 104 ? 26.255 -18.013 -23.495 1.00 13.92 104 VAL A N 1
ATOM 946 C CA . VAL B 2 104 ? 24.903 -17.421 -23.373 1.00 13.49 104 VAL A CA 1
ATOM 947 C C . VAL B 2 104 ? 23.970 -18.407 -22.805 1.00 13.89 104 VAL A C 1
ATOM 948 O O . VAL B 2 104 ? 22.943 -18.034 -22.222 1.00 13.82 104 VAL A O 1
ATOM 952 N N . ILE B 2 105 ? 24.268 -19.713 -22.939 1.00 13.58 105 ILE A N 1
ATOM 953 C CA . ILE B 2 105 ? 23.343 -20.655 -22.310 1.00 13.36 105 ILE A CA 1
ATOM 954 C C . ILE B 2 105 ? 23.596 -20.622 -20.769 1.00 14.97 105 ILE A C 1
ATOM 955 O O . ILE B 2 105 ? 22.701 -20.669 -19.980 1.00 14.46 105 ILE A O 1
ATOM 960 N N . LYS B 2 106 ? 24.852 -20.546 -20.346 1.00 16.86 106 LYS A N 1
ATOM 961 C CA . LYS B 2 106 ? 25.120 -20.359 -18.939 1.00 18.22 106 LYS A CA 1
ATOM 962 C C . LYS B 2 106 ? 24.364 -19.099 -18.461 1.00 17.94 106 LYS A C 1
ATOM 963 O O . LYS B 2 106 ? 23.816 -19.091 -17.354 1.00 16.87 106 LYS A O 1
ATOM 969 N N . GLY B 2 107 ? 24.475 -18.003 -19.221 1.00 16.50 107 GLY A N 1
ATOM 970 C CA . GLY B 2 107 ? 23.893 -16.742 -18.794 1.00 17.16 107 GLY A CA 1
ATOM 971 C C . GLY B 2 107 ? 22.399 -16.854 -18.844 1.00 18.56 107 GLY A C 1
ATOM 972 O O . GLY B 2 107 ? 21.705 -16.064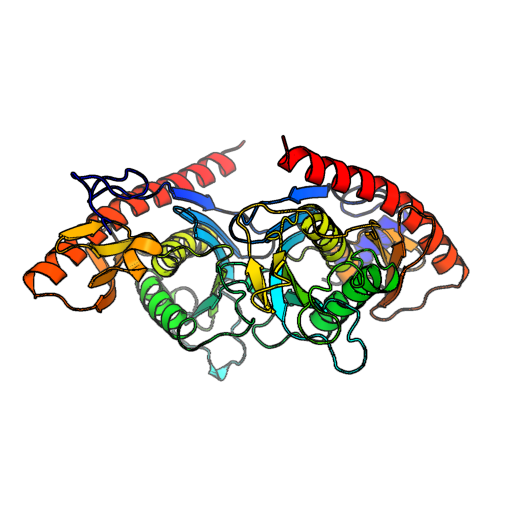 -18.203 1.00 20.33 107 GLY A O 1
ATOM 973 N N . ALA B 2 108 ? 21.894 -17.857 -19.573 1.00 18.98 108 ALA A N 1
ATOM 974 C CA . ALA B 2 108 ? 20.430 -18.143 -19.657 1.00 20.39 108 ALA A CA 1
ATOM 975 C C . ALA B 2 108 ? 19.933 -18.913 -18.458 1.00 20.84 108 ALA A C 1
ATOM 976 O O . ALA B 2 108 ? 18.813 -18.688 -18.001 1.00 21.93 108 ALA A O 1
ATOM 978 N N . LEU B 2 109 ? 20.766 -19.824 -17.973 1.00 20.87 109 LEU A N 1
ATOM 979 C CA . LEU B 2 109 ? 20.404 -20.708 -16.863 1.00 21.40 109 LEU A CA 1
ATOM 980 C C . LEU B 2 109 ? 20.706 -20.170 -15.476 1.00 22.32 109 LEU A C 1
ATOM 981 O O . LEU B 2 109 ? 19.947 -20.387 -14.540 1.00 23.02 109 LEU A O 1
ATOM 986 N N . GLU B 2 110 ? 21.796 -19.436 -15.363 1.00 21.51 110 GLU A N 1
ATOM 987 C CA . GLU B 2 110 ? 22.268 -18.960 -14.099 1.00 24.73 110 GLU A CA 1
ATOM 988 C C . GLU B 2 110 ? 21.202 -18.241 -13.268 1.00 25.62 110 GLU A C 1
ATOM 989 O O . GLU B 2 110 ? 21.053 -18.545 -12.076 1.00 26.28 110 GLU A O 1
ATOM 995 N N . PRO B 2 111 ? 20.463 -17.293 -13.883 1.00 24.39 111 PRO A N 1
ATOM 996 C CA . PRO B 2 111 ? 19.459 -16.612 -13.086 1.00 25.74 111 PRO A CA 1
ATOM 997 C C . PRO B 2 111 ? 18.338 -17.523 -12.564 1.00 25.98 111 PRO A C 1
ATOM 998 O O . PRO B 2 111 ? 17.685 -17.179 -11.615 1.00 26.29 111 PRO A O 1
ATOM 1002 N N . ALA B 2 112 ? 18.131 -18.681 -13.162 1.00 25.71 112 ALA A N 1
ATOM 1003 C CA . ALA B 2 112 ? 17.078 -19.543 -12.665 1.00 25.86 112 ALA A CA 1
ATOM 1004 C C . ALA B 2 112 ? 17.567 -20.271 -11.449 1.00 27.14 112 ALA A C 1
ATOM 1005 O O . ALA B 2 112 ? 16.788 -20.842 -10.729 1.00 28.77 112 ALA A O 1
ATOM 1007 N N . LEU B 2 113 ? 18.876 -20.255 -11.227 1.00 27.04 113 LEU A N 1
ATOM 1008 C CA . LEU B 2 113 ? 19.491 -21.142 -10.232 1.00 28.34 113 LEU A CA 1
ATOM 1009 C C . LEU B 2 113 ? 19.714 -20.423 -8.913 1.00 29.69 113 LEU A C 1
ATOM 1010 O O . LEU B 2 113 ? 20.137 -19.281 -8.905 1.00 29.06 113 LEU A O 1
ATOM 1015 N N . ILE B 2 114 ? 19.423 -21.096 -7.806 1.00 31.11 114 ILE A N 1
ATOM 1016 C CA . ILE B 2 114 ? 19.686 -20.520 -6.502 1.00 33.24 114 ILE A CA 1
ATOM 1017 C C . ILE B 2 114 ? 21.074 -20.993 -6.089 1.00 33.37 114 ILE A C 1
ATOM 1018 O O . ILE B 2 114 ? 21.252 -21.930 -5.317 1.00 34.59 114 ILE A O 1
ATOM 1023 N N . LEU B 2 115 ? 22.071 -20.322 -6.649 1.00 32.46 115 LEU A N 1
ATOM 1024 C CA . LEU B 2 115 ? 23.441 -20.810 -6.577 1.00 31.78 115 LEU A CA 1
ATOM 1025 C C . LEU B 2 115 ? 24.021 -20.740 -5.166 1.00 33.58 115 LEU A C 1
ATOM 1026 O O . LEU B 2 115 ? 24.886 -21.527 -4.832 1.00 33.12 115 LEU A O 1
ATOM 1031 N N . GLU B 2 116 ? 23.542 -19.819 -4.335 1.00 35.15 116 GLU A N 1
ATOM 1032 C CA . GLU B 2 116 ? 24.068 -19.715 -2.962 1.00 38.48 116 GLU A CA 1
ATOM 1033 C C . GLU B 2 116 ? 23.660 -20.892 -2.106 1.00 39.60 116 GLU A C 1
ATOM 1034 O O . GLU B 2 116 ? 24.142 -21.015 -0.988 1.00 40.89 116 GLU A O 1
ATOM 1040 N N . MET B 2 117 ? 22.791 -21.763 -2.617 1.00 39.01 117 MET A N 1
ATOM 1041 C CA . MET B 2 117 ? 22.440 -22.964 -1.880 1.00 41.68 117 MET A CA 1
ATOM 1042 C C . MET B 2 117 ? 23.555 -23.967 -1.748 1.00 40.44 117 MET A C 1
ATOM 1043 O O . MET B 2 117 ? 23.518 -24.810 -0.860 1.00 41.56 117 MET A O 1
ATOM 1048 N N . PHE B 2 118 ? 24.547 -23.879 -2.620 1.00 38.23 118 PHE A N 1
ATOM 1049 C CA . PHE B 2 118 ? 25.610 -24.871 -2.616 1.00 38.16 118 PHE A CA 1
ATOM 1050 C C . PHE B 2 118 ? 26.946 -24.185 -2.782 1.00 37.53 118 PHE A C 1
ATOM 1051 O O . PHE B 2 118 ? 27.575 -24.318 -3.823 1.00 36.65 118 PHE A O 1
ATOM 1059 N N . PRO B 2 119 ? 27.395 -23.449 -1.745 1.00 39.07 119 PRO A N 1
ATOM 1060 C CA . PRO B 2 119 ? 28.665 -22.726 -1.815 1.00 38.49 119 PRO A CA 1
ATOM 1061 C C . PRO B 2 119 ? 29.829 -23.645 -2.203 1.00 37.16 119 PRO A C 1
ATOM 1062 O O . PRO B 2 119 ? 29.829 -24.810 -1.861 1.00 36.17 119 PRO A O 1
ATOM 1066 N N . ARG B 2 120 ? 30.787 -23.097 -2.941 1.00 36.62 120 ARG A N 1
ATOM 1067 C CA . ARG B 2 120 ? 32.051 -23.769 -3.261 1.00 36.97 120 ARG A CA 1
ATOM 1068 C C . ARG B 2 120 ? 31.905 -24.904 -4.262 1.00 34.27 120 ARG A C 1
ATOM 1069 O O . ARG B 2 120 ? 32.894 -25.564 -4.544 1.00 34.44 120 ARG A O 1
ATOM 1077 N N . THR B 2 121 ? 30.698 -25.131 -4.781 1.00 31.45 121 THR A N 1
ATOM 1078 C CA . THR B 2 121 ? 30.471 -26.247 -5.699 1.00 29.35 121 THR A CA 1
ATOM 1079 C C . THR B 2 121 ? 30.353 -25.807 -7.158 1.00 27.50 121 THR A C 1
ATOM 1080 O O . THR B 2 121 ? 30.251 -24.612 -7.459 1.00 28.42 121 THR A O 1
ATOM 1084 N N . ALA B 2 122 ? 30.368 -26.780 -8.053 1.00 25.21 122 ALA A N 1
ATOM 1085 C CA . ALA B 2 122 ? 30.082 -26.559 -9.453 1.00 23.28 122 ALA A CA 1
ATOM 1086 C C . ALA B 2 122 ? 28.763 -27.223 -9.795 1.00 23.07 122 ALA A C 1
ATOM 1087 O O . ALA B 2 122 ? 28.466 -28.321 -9.323 1.00 23.87 122 ALA A O 1
ATOM 1089 N N . ILE B 2 123 ? 27.959 -26.567 -10.605 1.00 22.28 123 ILE A N 1
ATOM 1090 C CA . ILE B 2 123 ? 26.874 -27.266 -11.294 1.00 22.28 123 ILE A CA 1
ATOM 1091 C C . ILE B 2 123 ? 27.281 -27.293 -12.794 1.00 21.37 123 ILE A C 1
ATOM 1092 O O . ILE B 2 123 ? 27.459 -26.256 -13.414 1.00 20.52 123 ILE A O 1
ATOM 1097 N N . ASP B 2 124 ? 27.531 -28.474 -13.336 1.00 20.51 124 ASP A N 1
ATOM 1098 C CA . ASP B 2 124 ? 28.012 -28.574 -14.698 1.00 20.79 124 ASP A CA 1
ATOM 1099 C C . ASP B 2 124 ? 26.883 -29.036 -15.584 1.00 20.20 124 ASP A C 1
ATOM 1100 O O . ASP B 2 124 ? 26.302 -30.091 -15.356 1.00 21.04 124 ASP A O 1
ATOM 1105 N N . VAL B 2 125 ? 26.585 -28.215 -16.581 1.00 18.09 125 VAL A N 1
ATOM 1106 C CA . VAL B 2 125 ? 25.602 -28.480 -17.557 1.00 17.64 125 VAL A CA 1
ATOM 1107 C C . VAL B 2 125 ? 26.279 -28.789 -18.891 1.00 17.89 125 VAL A C 1
ATOM 1108 O O . VAL B 2 125 ? 27.107 -28.054 -19.354 1.00 18.03 125 VAL A O 1
ATOM 1112 N N . PHE B 2 126 ? 25.829 -29.849 -19.508 1.00 18.03 126 PHE A N 1
ATOM 1113 C CA . PHE B 2 126 ? 26.369 -30.330 -20.729 1.00 19.39 126 PHE A CA 1
ATOM 1114 C C . PHE B 2 126 ? 25.274 -30.426 -21.726 1.00 19.80 126 PHE A C 1
ATOM 1115 O O . PHE B 2 126 ? 24.267 -31.087 -21.476 1.00 20.96 126 PHE A O 1
ATOM 1123 N N . ILE B 2 127 ? 25.428 -29.778 -22.867 1.00 19.62 127 ILE A N 1
ATOM 1124 C CA . ILE B 2 127 ? 24.441 -29.961 -23.921 1.00 19.09 127 ILE A CA 1
ATOM 1125 C C . ILE B 2 127 ? 25.090 -30.574 -25.117 1.00 17.77 127 ILE A C 1
ATOM 1126 O O . ILE B 2 127 ? 25.977 -29.955 -25.673 1.00 16.44 127 ILE A O 1
ATOM 1131 N N . GLU B 2 128 ? 24.721 -31.818 -25.460 1.00 16.64 128 GLU A N 1
ATOM 1132 C CA . GLU B 2 128 ? 25.234 -32.451 -26.653 1.00 15.68 128 GLU A CA 1
ATOM 1133 C C . GLU B 2 128 ? 24.229 -32.417 -27.773 1.00 16.17 128 GLU A C 1
ATOM 1134 O O . GLU B 2 128 ? 23.070 -32.945 -27.651 1.00 15.72 128 GLU A O 1
ATOM 1140 N N A VAL B 2 129 ? 24.585 -31.749 -28.865 0.50 15.65 129 VAL A N 1
ATOM 1141 N N B VAL B 2 129 ? 24.662 -31.844 -28.890 0.50 14.74 129 VAL A N 1
ATOM 1142 C CA A VAL B 2 129 ? 23.646 -31.744 -29.986 0.50 16.19 129 VAL A CA 1
ATOM 1143 C CA B VAL B 2 129 ? 23.805 -31.798 -30.062 0.50 14.63 129 VAL A CA 1
ATOM 1144 C C A VAL B 2 129 ? 23.971 -32.908 -30.935 0.50 16.60 129 VAL A C 1
ATOM 1145 C C B VAL B 2 129 ? 24.081 -33.042 -30.842 0.50 15.66 129 VAL A C 1
ATOM 1146 O O A VAL B 2 129 ? 25.057 -32.990 -31.509 0.50 16.15 129 VAL A O 1
ATOM 1147 O O B VAL B 2 129 ? 25.222 -33.299 -31.245 0.50 14.97 129 VAL A O 1
ATOM 1154 N N . LEU B 2 130 ? 23.034 -33.864 -30.972 1.00 16.83 130 LEU A N 1
ATOM 1155 C CA . LEU B 2 130 ? 23.182 -35.099 -31.679 1.00 17.82 130 LEU A CA 1
ATOM 1156 C C . LEU B 2 130 ? 22.729 -34.919 -33.145 1.00 19.07 130 LEU A C 1
ATOM 1157 O O . LEU B 2 130 ? 23.244 -35.572 -34.052 1.00 20.86 130 LEU A O 1
ATOM 1162 N N . GLN B 2 131 ? 21.748 -34.042 -33.358 1.00 19.38 131 GLN A N 1
ATOM 1163 C CA . GLN B 2 131 ? 21.377 -33.651 -34.699 1.00 19.46 131 GLN A CA 1
ATOM 1164 C C . GLN B 2 131 ? 20.932 -32.216 -34.578 1.00 19.02 131 GLN A C 1
ATOM 1165 O O . GLN B 2 131 ? 20.272 -31.841 -33.615 1.00 17.96 131 GLN A O 1
ATOM 1171 N N . ALA B 2 132 ? 21.380 -31.397 -35.516 1.00 21.16 132 ALA A N 1
ATOM 1172 C CA . ALA B 2 132 ? 21.192 -29.936 -35.438 1.00 21.40 132 ALA A CA 1
ATOM 1173 C C . ALA B 2 132 ? 20.285 -29.527 -36.566 1.00 24.28 132 ALA A C 1
ATOM 1174 O O . ALA B 2 132 ? 20.352 -30.103 -37.654 1.00 25.38 132 ALA A O 1
ATOM 1176 N N . ASP B 2 133 ? 19.406 -28.564 -36.331 1.00 24.39 133 ASP A N 1
ATOM 1177 C CA . ASP B 2 133 ? 18.611 -28.115 -37.433 1.00 26.67 133 ASP A CA 1
ATOM 1178 C C . ASP B 2 133 ? 18.015 -26.761 -37.175 1.00 26.83 133 ASP A C 1
ATOM 1179 O O . ASP B 2 133 ? 16.822 -26.565 -37.482 1.00 28.09 133 ASP A O 1
ATOM 1184 N N . ALA B 2 134 ? 18.855 -25.859 -36.673 1.00 24.09 134 ALA A N 1
ATOM 1185 C CA . ALA B 2 134 ? 18.425 -24.515 -36.236 1.00 24.08 134 ALA A CA 1
ATOM 1186 C C . ALA B 2 134 ? 17.624 -24.570 -34.966 1.00 22.25 134 ALA A C 1
ATOM 1187 O O . ALA B 2 134 ? 16.745 -25.431 -34.768 1.00 25.86 134 ALA A O 1
ATOM 1189 N N . GLY B 2 135 ? 17.890 -23.622 -34.116 1.00 20.63 135 GLY A N 1
ATOM 1190 C CA . GLY B 2 135 ? 17.347 -23.641 -32.776 1.00 20.93 135 GLY A CA 1
ATOM 1191 C C . GLY B 2 135 ? 17.967 -24.576 -31.789 1.00 20.19 135 GLY A C 1
ATOM 1192 O O . GLY B 2 135 ? 17.324 -24.890 -30.779 1.00 20.86 135 GLY A O 1
ATOM 1193 N N . THR B 2 136 ? 19.234 -24.970 -31.994 1.00 20.75 136 THR A N 1
ATOM 1194 C CA . THR B 2 136 ? 19.825 -25.876 -31.027 1.00 20.42 136 THR A CA 1
ATOM 1195 C C . THR B 2 136 ? 20.061 -25.213 -29.686 1.00 21.23 136 THR A C 1
ATOM 1196 O O . THR B 2 136 ? 19.989 -25.879 -28.657 1.00 21.88 136 THR A O 1
ATOM 1200 N N . ARG B 2 137 ? 20.339 -23.917 -29.685 1.00 20.49 137 ARG A N 1
ATOM 1201 C CA . ARG B 2 137 ? 20.638 -23.286 -28.445 1.00 21.53 137 ARG A CA 1
ATOM 1202 C C . ARG B 2 137 ? 19.371 -23.158 -27.611 1.00 20.60 137 ARG A C 1
ATOM 1203 O O . ARG B 2 137 ? 19.396 -23.377 -26.409 1.00 21.44 137 ARG A O 1
ATOM 1211 N N . VAL B 2 138 ? 18.244 -22.831 -28.225 1.00 21.37 138 VAL A N 1
ATOM 1212 C CA . VAL B 2 138 ? 17.045 -22.656 -27.440 1.00 20.70 138 VAL A CA 1
ATOM 1213 C C . VAL B 2 138 ? 16.507 -24.002 -27.044 1.00 20.75 138 VAL A C 1
ATOM 1214 O O . VAL B 2 138 ? 16.040 -24.162 -25.946 1.00 22.49 138 VAL A O 1
ATOM 1218 N N . ALA B 2 139 ? 16.670 -24.993 -27.896 1.00 21.06 139 ALA A N 1
ATOM 1219 C CA . ALA B 2 139 ? 16.244 -26.334 -27.533 1.00 22.23 139 ALA A CA 1
ATOM 1220 C C . ALA B 2 139 ? 17.209 -26.878 -26.465 1.00 20.95 139 ALA A C 1
ATOM 1221 O O . ALA B 2 139 ? 16.779 -27.591 -25.594 1.00 20.87 139 ALA A O 1
ATOM 1223 N N . GLY B 2 140 ? 18.503 -26.512 -26.540 1.00 19.61 140 GLY A N 1
ATOM 1224 C CA . GLY B 2 140 ? 19.477 -26.895 -25.530 1.00 18.30 140 GLY A CA 1
ATOM 1225 C C . GLY B 2 140 ? 19.146 -26.284 -24.169 1.00 19.12 140 GLY A C 1
ATOM 1226 O O . GLY B 2 140 ? 19.225 -26.970 -23.136 1.00 19.82 140 GLY A O 1
ATOM 1227 N N . ILE B 2 141 ? 18.822 -24.980 -24.136 1.00 18.84 141 ILE A N 1
ATOM 1228 C CA . ILE B 2 141 ? 18.526 -24.342 -22.866 1.00 19.78 141 ILE A CA 1
ATOM 1229 C C . ILE B 2 141 ? 17.288 -25.082 -22.307 1.00 20.98 141 ILE A C 1
ATOM 1230 O O . ILE B 2 141 ? 17.183 -25.356 -21.117 1.00 21.77 141 ILE A O 1
ATOM 1235 N N . THR B 2 142 ? 16.339 -25.382 -23.178 1.00 20.84 142 THR A N 1
ATOM 1236 C CA . THR B 2 142 ? 15.080 -25.980 -22.719 1.00 22.27 142 THR A CA 1
ATOM 1237 C C . THR B 2 142 ? 15.362 -27.336 -22.100 1.00 22.37 142 THR A C 1
ATOM 1238 O O . THR B 2 142 ? 14.817 -27.653 -21.059 1.00 23.67 142 THR A O 1
ATOM 1242 N N . ALA B 2 143 ? 16.217 -28.136 -22.733 1.00 22.30 143 ALA A N 1
ATOM 1243 C CA . ALA B 2 143 ? 16.501 -29.483 -22.185 1.00 22.47 143 ALA A CA 1
ATOM 1244 C C . ALA B 2 143 ? 17.369 -29.268 -20.948 1.00 23.34 143 ALA A C 1
ATOM 1245 O O . ALA B 2 143 ? 17.282 -30.047 -20.004 1.00 22.33 143 ALA A O 1
ATOM 1247 N N . ALA B 2 144 ? 18.216 -28.223 -20.961 1.00 21.53 144 ALA A N 1
ATOM 1248 C CA . ALA B 2 144 ? 19.105 -27.963 -19.827 1.00 22.40 144 ALA A CA 1
ATOM 1249 C C . ALA B 2 144 ? 18.316 -27.714 -18.514 1.00 23.39 144 ALA A C 1
ATOM 1250 O O . ALA B 2 144 ? 18.624 -28.320 -17.486 1.00 24.81 144 ALA A O 1
ATOM 1252 N N . SER B 2 145 ? 17.286 -26.864 -18.585 1.00 25.27 145 SER A N 1
ATOM 1253 C CA . SER B 2 145 ? 16.367 -26.577 -17.486 1.00 24.85 145 SER A CA 1
ATOM 1254 C C . SER B 2 145 ? 15.775 -27.850 -17.000 1.00 25.04 145 SER A C 1
ATOM 1255 O O . SER B 2 145 ? 15.685 -28.072 -15.809 1.00 25.95 145 SER A O 1
ATOM 1258 N N . LEU B 2 146 ? 15.341 -28.677 -17.921 1.00 23.52 146 LEU A N 1
ATOM 1259 C CA . LEU B 2 146 ? 14.729 -29.922 -17.544 1.00 24.91 146 LEU A CA 1
ATOM 1260 C C . LEU B 2 146 ? 15.772 -30.740 -16.830 1.00 24.44 146 LEU A C 1
ATOM 1261 O O . LEU B 2 146 ? 15.472 -31.353 -15.851 1.00 25.04 146 LEU A O 1
ATOM 1266 N N . ALA B 2 147 ? 17.036 -30.689 -17.285 1.00 22.67 147 ALA A N 1
ATOM 1267 C CA . ALA B 2 147 ? 18.033 -31.545 -16.690 1.00 22.25 147 ALA A CA 1
ATOM 1268 C C . ALA B 2 147 ? 18.376 -31.014 -15.301 1.00 23.62 147 ALA A C 1
ATOM 1269 O O . ALA B 2 147 ? 18.649 -31.778 -14.372 1.00 24.52 147 ALA A O 1
ATOM 1271 N N . LEU B 2 148 ? 18.330 -29.694 -15.154 1.00 23.58 148 LEU A N 1
ATOM 1272 C CA . LEU B 2 148 ? 18.624 -29.109 -13.873 1.00 24.44 148 LEU A CA 1
ATOM 1273 C C . LEU B 2 148 ? 17.525 -29.508 -12.931 1.00 24.25 148 LEU A C 1
ATOM 1274 O O . LEU B 2 148 ? 17.805 -29.967 -11.833 1.00 24.56 148 LEU A O 1
ATOM 1279 N N . ALA B 2 149 ? 16.271 -29.328 -13.344 1.00 25.75 149 ALA A N 1
ATOM 1280 C CA . ALA B 2 149 ? 15.157 -29.780 -12.513 1.00 25.11 149 ALA A CA 1
ATOM 1281 C C . ALA B 2 149 ? 15.266 -31.267 -12.261 1.00 26.73 149 ALA A C 1
ATOM 1282 O O . ALA B 2 149 ? 15.032 -31.719 -11.127 1.00 27.19 149 ALA A O 1
ATOM 1284 N N . ASP B 2 150 ? 15.590 -32.044 -13.291 1.00 25.07 150 ASP A N 1
ATOM 1285 C CA . ASP B 2 150 ? 15.748 -33.501 -13.105 1.00 26.03 150 ASP A CA 1
ATOM 1286 C C . ASP B 2 150 ? 16.820 -33.839 -12.053 1.00 26.81 150 ASP A C 1
ATOM 1287 O O . ASP B 2 150 ? 16.779 -34.917 -11.435 1.00 28.54 150 ASP A O 1
ATOM 1292 N N . ALA B 2 151 ? 17.773 -32.926 -11.857 1.00 26.08 151 ALA A N 1
ATOM 1293 C CA . ALA B 2 151 ? 18.883 -33.150 -10.936 1.00 27.21 151 ALA A CA 1
ATOM 1294 C C . ALA B 2 151 ? 18.490 -32.804 -9.514 1.00 29.90 151 ALA A C 1
ATOM 1295 O O . ALA B 2 151 ? 19.309 -32.898 -8.613 1.00 31.01 151 ALA A O 1
ATOM 1297 N N . GLY B 2 152 ? 17.241 -32.384 -9.317 1.00 31.91 152 GLY A N 1
ATOM 1298 C CA . GLY B 2 152 ? 16.775 -31.841 -8.043 1.00 34.47 152 GLY A CA 1
ATOM 1299 C C . GLY B 2 152 ? 17.463 -30.534 -7.678 1.00 34.64 152 GLY A C 1
ATOM 1300 O O . GLY B 2 152 ? 17.697 -30.256 -6.506 1.00 36.58 152 GLY A O 1
ATOM 1301 N N . ILE B 2 153 ? 17.827 -29.738 -8.668 1.00 32.95 153 ILE A N 1
ATOM 1302 C CA . ILE B 2 153 ? 18.508 -28.493 -8.355 1.00 32.73 153 ILE A CA 1
ATOM 1303 C C . ILE B 2 153 ? 17.455 -27.434 -8.129 1.00 32.95 153 ILE A C 1
ATOM 1304 O O . ILE B 2 153 ? 16.655 -27.178 -9.007 1.00 31.81 153 ILE A O 1
ATOM 1309 N N . PRO B 2 154 ? 17.449 -26.819 -6.933 1.00 34.55 154 PRO A N 1
ATOM 1310 C CA . PRO B 2 154 ? 16.416 -25.820 -6.689 1.00 34.88 154 PRO A CA 1
ATOM 1311 C C . PRO B 2 154 ? 16.531 -24.635 -7.673 1.00 33.67 154 PRO A C 1
ATOM 1312 O O . PRO B 2 154 ? 17.629 -24.101 -7.926 1.00 31.93 154 PRO A O 1
ATOM 1316 N N . MET B 2 155 ? 15.391 -24.264 -8.252 1.00 34.02 155 MET A N 1
ATOM 1317 C CA . MET B 2 155 ? 15.336 -23.262 -9.311 1.00 33.50 155 MET A CA 1
ATOM 1318 C C . MET B 2 155 ? 14.180 -22.288 -9.084 1.00 33.23 155 MET A C 1
ATOM 1319 O O . MET B 2 155 ? 13.127 -22.685 -8.579 1.00 33.63 155 MET A O 1
ATOM 1324 N N . ARG B 2 156 ? 14.358 -21.031 -9.484 1.00 31.14 156 ARG A N 1
ATOM 1325 C CA . ARG B 2 156 ? 13.301 -20.018 -9.313 1.00 33.21 156 ARG A CA 1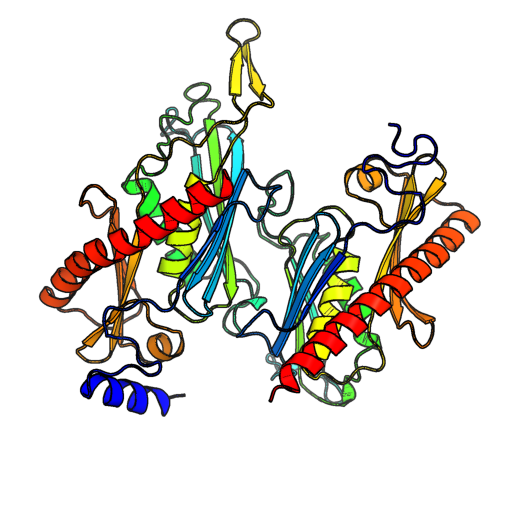
ATOM 1326 C C . ARG B 2 156 ? 12.218 -20.255 -10.341 1.00 32.50 156 ARG A C 1
ATOM 1327 O O . ARG B 2 156 ? 11.076 -19.887 -10.154 1.00 34.41 156 ARG A O 1
ATOM 1335 N N . ASP B 2 157 ? 12.610 -20.880 -11.442 1.00 30.63 157 ASP A N 1
ATOM 1336 C CA . ASP B 2 157 ? 11.734 -21.136 -12.540 1.00 31.03 157 ASP A CA 1
ATOM 1337 C C . ASP B 2 157 ? 12.472 -22.042 -13.465 1.00 29.04 157 ASP A C 1
ATOM 1338 O O . ASP B 2 157 ? 13.699 -22.184 -13.375 1.00 28.44 157 ASP A O 1
ATOM 1343 N N . LEU B 2 158 ? 11.727 -22.665 -14.374 1.00 29.03 158 LEU A N 1
ATOM 1344 C CA . LEU B 2 158 ? 12.390 -23.271 -15.513 1.00 27.75 158 LEU A CA 1
ATOM 1345 C C . LEU B 2 158 ? 12.829 -22.148 -16.426 1.00 26.45 158 LEU A C 1
ATOM 1346 O O . LEU B 2 158 ? 12.327 -21.009 -16.336 1.00 26.84 158 LEU A O 1
ATOM 1351 N N . VAL B 2 159 ? 13.757 -22.470 -17.308 1.00 22.58 159 VAL A N 1
ATOM 1352 C CA . VAL B 2 159 ? 14.032 -21.570 -18.384 1.00 21.99 159 VAL A CA 1
ATOM 1353 C C . VAL B 2 159 ? 13.549 -22.253 -19.667 1.00 21.42 159 VAL A C 1
ATOM 1354 O O . VAL B 2 159 ? 13.952 -23.384 -20.011 1.00 20.94 159 VAL A O 1
ATOM 1358 N N . ALA B 2 160 ? 12.707 -21.568 -20.385 1.00 20.23 160 ALA A N 1
ATOM 1359 C CA . ALA B 2 160 ? 12.202 -22.074 -21.639 1.00 21.95 160 ALA A CA 1
ATOM 1360 C C . ALA B 2 160 ? 12.699 -21.089 -22.647 1.00 22.44 160 ALA A C 1
ATOM 1361 O O . ALA B 2 160 ? 12.866 -19.912 -22.347 1.00 24.23 160 ALA A O 1
ATOM 1363 N N . ALA B 2 161 ? 12.893 -21.559 -23.865 1.00 23.25 161 ALA A N 1
ATOM 1364 C CA . ALA B 2 161 ? 13.583 -20.781 -24.867 1.00 22.33 161 ALA A CA 1
ATOM 1365 C C . ALA B 2 161 ? 12.947 -21.187 -26.188 1.00 22.22 161 ALA A C 1
ATOM 1366 O O . ALA B 2 161 ? 12.399 -22.309 -26.340 1.00 24.09 161 ALA A O 1
ATOM 1368 N N . CYS B 2 162 ? 12.999 -20.256 -27.119 1.00 21.90 162 CYS A N 1
ATOM 1369 C CA . CYS B 2 162 ? 12.489 -20.402 -28.463 1.00 22.61 162 CYS A CA 1
ATOM 1370 C C . CYS B 2 162 ? 13.023 -19.235 -29.258 1.00 23.85 162 CYS A C 1
ATOM 1371 O O . CYS B 2 162 ? 13.253 -18.161 -28.722 1.00 24.02 162 CYS A O 1
ATOM 1374 N N . ALA B 2 163 ? 13.200 -19.458 -30.556 1.00 24.45 163 ALA A N 1
ATOM 1375 C CA . ALA B 2 163 ? 13.717 -18.449 -31.444 1.00 24.60 163 ALA A CA 1
ATOM 1376 C C . ALA B 2 163 ? 12.604 -18.006 -32.300 1.00 24.42 163 ALA A C 1
ATOM 1377 O O . ALA B 2 163 ? 11.737 -18.801 -32.667 1.00 26.80 163 ALA A O 1
ATOM 1379 N N . ALA B 2 164 ? 12.560 -16.715 -32.591 1.00 24.93 164 ALA A N 1
ATOM 1380 C CA . ALA B 2 164 ? 11.687 -16.245 -33.660 1.00 25.32 164 ALA A CA 1
ATOM 1381 C C . ALA B 2 164 ? 12.649 -15.655 -34.687 1.00 25.59 164 ALA A C 1
ATOM 1382 O O . ALA B 2 164 ? 13.869 -15.609 -34.452 1.00 25.02 164 ALA A O 1
ATOM 1384 N N . GLY B 2 165 ? 12.157 -15.268 -35.843 1.00 26.59 165 GLY A N 1
ATOM 1385 C CA . GLY B 2 165 ? 13.056 -14.864 -36.915 1.00 26.16 165 GLY A CA 1
ATOM 1386 C C . GLY B 2 165 ? 12.321 -14.140 -38.001 1.00 29.25 165 GLY A C 1
ATOM 1387 O O . GLY B 2 165 ? 11.071 -13.991 -37.954 1.00 29.37 165 GLY A O 1
ATOM 1388 N N . LYS B 2 166 ? 13.079 -13.680 -38.991 1.00 29.67 166 LYS A N 1
ATOM 1389 C CA . LYS B 2 166 ? 12.455 -13.000 -40.113 1.00 32.45 166 LYS A CA 1
ATOM 1390 C C . LYS B 2 166 ? 12.772 -13.799 -41.366 1.00 33.36 166 LYS A C 1
ATOM 1391 O O . LYS B 2 166 ? 13.933 -14.096 -41.639 1.00 30.54 166 LYS A O 1
ATOM 1397 N N . ILE B 2 167 ? 11.716 -14.206 -42.074 1.00 34.61 167 ILE A N 1
ATOM 1398 C CA . ILE B 2 167 ? 11.898 -14.835 -43.364 1.00 36.44 167 ILE A CA 1
ATOM 1399 C C . ILE B 2 167 ? 10.966 -14.193 -44.363 1.00 39.38 167 ILE A C 1
ATOM 1400 O O . ILE B 2 167 ? 9.768 -13.997 -44.083 1.00 40.44 167 ILE A O 1
ATOM 1405 N N . GLU B 2 168 ? 11.534 -13.863 -45.528 1.00 41.63 168 GLU A N 1
ATOM 1406 C CA . GLU B 2 168 ? 10.802 -13.197 -46.612 1.00 45.05 168 GLU A CA 1
ATOM 1407 C C . GLU B 2 168 ? 9.951 -12.067 -46.077 1.00 45.49 168 GLU A C 1
ATOM 1408 O O . GLU B 2 168 ? 8.731 -12.002 -46.313 1.00 46.75 168 GLU A O 1
ATOM 1414 N N . GLY B 2 169 ? 10.624 -11.217 -45.302 1.00 44.13 169 GLY A N 1
ATOM 1415 C CA . GLY B 2 169 ? 10.077 -9.959 -44.836 1.00 45.17 169 GLY A CA 1
ATOM 1416 C C . GLY B 2 169 ? 9.102 -10.116 -43.694 1.00 44.01 169 GLY A C 1
ATOM 1417 O O . GLY B 2 169 ? 8.523 -9.152 -43.226 1.00 45.00 169 GLY A O 1
ATOM 1418 N N . GLU B 2 170 ? 8.936 -11.344 -43.232 1.00 42.49 170 GLU A N 1
ATOM 1419 C CA . GLU B 2 170 ? 7.947 -11.640 -42.223 1.00 40.66 170 GLU A CA 1
ATOM 1420 C C . GLU B 2 170 ? 8.462 -12.294 -40.961 1.00 37.78 170 GLU A C 1
ATOM 1421 O O . GLU B 2 170 ? 9.265 -13.244 -41.004 1.00 34.32 170 GLU A O 1
ATOM 1427 N N . ILE B 2 171 ? 7.948 -11.794 -39.849 1.00 35.63 171 ILE A N 1
ATOM 1428 C CA . ILE B 2 171 ? 8.352 -12.277 -38.543 1.00 34.84 171 ILE A CA 1
ATOM 1429 C C . ILE B 2 171 ? 7.733 -13.658 -38.323 1.00 34.27 171 ILE A C 1
ATOM 1430 O O . ILE B 2 171 ? 6.525 -13.790 -38.330 1.00 34.64 171 ILE A O 1
ATOM 1435 N N . VAL B 2 172 ? 8.558 -14.679 -38.144 1.00 31.36 172 VAL A N 1
ATOM 1436 C CA . VAL B 2 172 ? 8.013 -16.025 -37.916 1.00 32.28 172 VAL A CA 1
ATOM 1437 C C . VAL B 2 172 ? 8.583 -16.660 -36.661 1.00 29.78 172 VAL A C 1
ATOM 1438 O O . VAL B 2 172 ? 9.672 -16.245 -36.167 1.00 29.01 172 VAL A O 1
ATOM 1442 N N . LEU B 2 173 ? 7.919 -17.738 -36.219 1.00 28.30 173 LEU A N 1
ATOM 1443 C CA . LEU B 2 173 ? 8.328 -18.475 -35.041 1.00 27.92 173 LEU A CA 1
ATOM 1444 C C . LEU B 2 173 ? 9.156 -19.717 -35.371 1.00 26.72 173 LEU A C 1
ATOM 1445 O O . LEU B 2 173 ? 8.779 -20.502 -36.262 1.00 30.08 173 LEU A O 1
ATOM 1450 N N . ASP B 2 174 ? 10.235 -19.912 -34.651 1.00 25.31 174 ASP A N 1
ATOM 1451 C CA . ASP B 2 174 ? 10.927 -21.233 -34.675 1.00 25.04 174 ASP A CA 1
ATOM 1452 C C . ASP B 2 174 ? 11.384 -21.612 -36.092 1.00 26.43 174 ASP A C 1
ATOM 1453 O O . ASP B 2 174 ? 10.873 -22.530 -36.719 1.00 27.19 174 ASP A O 1
ATOM 1458 N N . LEU B 2 175 ? 12.365 -20.877 -36.590 1.00 27.58 175 LEU A N 1
ATOM 1459 C CA . LEU B 2 175 ? 13.053 -21.201 -37.870 1.00 28.68 175 LEU A CA 1
ATOM 1460 C C . LEU B 2 175 ? 13.631 -22.610 -37.875 1.00 26.93 175 LEU A C 1
ATOM 1461 O O . LEU B 2 175 ? 14.123 -23.056 -36.874 1.00 25.65 175 LEU A O 1
ATOM 1466 N N . ASN B 2 176 ? 13.559 -23.281 -39.006 1.00 27.25 176 ASN A N 1
ATOM 1467 C CA . ASN B 2 176 ? 14.327 -24.459 -39.218 1.00 27.68 176 ASN A CA 1
ATOM 1468 C C . ASN B 2 176 ? 15.650 -24.015 -39.881 1.00 28.27 176 ASN A C 1
ATOM 1469 O O . ASN B 2 176 ? 15.913 -22.796 -40.028 1.00 27.68 176 ASN A O 1
ATOM 1474 N N . LYS B 2 177 ? 16.504 -24.963 -40.240 1.00 28.81 177 LYS A N 1
ATOM 1475 C CA . LYS B 2 177 ? 17.802 -24.601 -40.823 1.00 29.97 177 LYS A CA 1
ATOM 1476 C C . LYS B 2 177 ? 17.709 -23.790 -42.115 1.00 32.58 177 LYS A C 1
ATOM 1477 O O . LYS B 2 177 ? 18.340 -22.721 -42.238 1.00 31.98 177 LYS A O 1
ATOM 1483 N N . GLU B 2 178 ? 16.924 -24.317 -43.056 1.00 35.13 178 GLU A N 1
ATOM 1484 C CA . GLU B 2 178 ? 16.650 -23.702 -44.353 1.00 38.71 178 GLU A CA 1
ATOM 1485 C C . GLU B 2 178 ? 16.231 -22.252 -44.140 1.00 39.09 178 GLU A C 1
ATOM 1486 O O . GLU B 2 178 ? 16.795 -21.331 -44.727 1.00 39.40 178 GLU A O 1
ATOM 1492 N N . GLU B 2 179 ? 15.227 -22.057 -43.287 1.00 39.45 179 GLU A N 1
ATOM 1493 C CA . GLU B 2 179 ? 14.683 -20.731 -43.018 1.00 39.30 179 GLU A CA 1
ATOM 1494 C C . GLU B 2 179 ? 15.735 -19.839 -42.391 1.00 38.95 179 GLU A C 1
ATOM 1495 O O . GLU B 2 179 ? 15.815 -18.662 -42.714 1.00 40.25 179 GLU A O 1
ATOM 1501 N N . ASP B 2 180 ? 16.548 -20.385 -41.491 1.00 37.64 180 ASP A N 1
ATOM 1502 C CA . ASP B 2 180 ? 17.572 -19.579 -40.849 1.00 37.73 180 ASP A CA 1
ATOM 1503 C C . ASP B 2 180 ? 18.680 -19.240 -41.843 1.00 38.07 180 ASP A C 1
ATOM 1504 O O . ASP B 2 180 ? 19.122 -18.088 -41.914 1.00 38.57 180 ASP A O 1
ATOM 1509 N N . ASN B 2 181 ? 19.107 -20.248 -42.600 1.00 37.65 181 ASN A N 1
ATOM 1510 C CA . ASN B 2 181 ? 20.003 -20.071 -43.721 1.00 38.29 181 ASN A CA 1
ATOM 1511 C C . ASN B 2 181 ? 19.610 -18.956 -44.676 1.00 39.91 181 ASN A C 1
ATOM 1512 O O . ASN B 2 181 ? 20.428 -18.102 -44.991 1.00 40.54 181 ASN A O 1
ATOM 1517 N N . TYR B 2 182 ? 18.373 -18.961 -45.162 1.00 40.65 182 TYR A N 1
ATOM 1518 C CA . TYR B 2 182 ? 17.986 -17.970 -46.156 1.00 42.25 182 TYR A CA 1
ATOM 1519 C C . TYR B 2 182 ? 17.207 -16.824 -45.545 1.00 40.47 182 TYR A C 1
ATOM 1520 O O . TYR B 2 182 ? 16.590 -16.034 -46.273 1.00 41.72 182 TYR A O 1
ATOM 1529 N N . GLY B 2 183 ? 17.235 -16.748 -44.212 1.00 36.19 183 GLY A N 1
ATOM 1530 C CA . GLY B 2 183 ? 16.389 -15.839 -43.467 1.00 33.52 183 GLY A CA 1
ATOM 1531 C C . GLY B 2 183 ? 17.028 -14.485 -43.282 1.00 32.05 183 GLY A C 1
ATOM 1532 O O . GLY B 2 183 ? 18.228 -14.314 -43.508 1.00 30.21 183 GLY A O 1
ATOM 1533 N N . GLU B 2 184 ? 16.256 -13.530 -42.800 1.00 30.26 184 GLU A N 1
ATOM 1534 C CA . GLU B 2 184 ? 16.848 -12.227 -42.530 1.00 31.55 184 GLU A CA 1
ATOM 1535 C C . GLU B 2 184 ? 17.283 -11.954 -41.087 1.00 29.30 184 GLU A C 1
ATOM 1536 O O . GLU B 2 184 ? 18.028 -11.015 -40.825 1.00 28.80 184 GLU A O 1
ATOM 1542 N N . ALA B 2 185 ? 16.816 -12.764 -40.157 1.00 28.24 185 ALA A N 1
ATOM 1543 C CA . ALA B 2 185 ? 17.125 -12.524 -38.729 1.00 26.41 185 ALA A CA 1
ATOM 1544 C C . ALA B 2 185 ? 16.764 -13.784 -38.015 1.00 25.35 185 ALA A C 1
ATOM 1545 O O . ALA B 2 185 ? 15.795 -14.434 -38.392 1.00 26.68 185 ALA A O 1
ATOM 1547 N N . ASP B 2 186 ? 17.459 -14.041 -36.915 1.00 22.96 186 ASP A N 1
ATOM 1548 C CA . ASP B 2 186 ? 17.150 -15.117 -36.027 1.00 24.15 186 ASP A CA 1
ATOM 1549 C C . ASP B 2 186 ? 17.243 -14.447 -34.652 1.00 23.51 186 ASP A C 1
ATOM 1550 O O . ASP B 2 186 ? 18.188 -13.658 -34.379 1.00 22.37 186 ASP A O 1
ATOM 1555 N N . VAL B 2 187 ? 16.235 -14.708 -33.833 1.00 23.06 187 VAL A N 1
ATOM 1556 C CA . VAL B 2 187 ? 16.079 -14.082 -32.501 1.00 22.75 187 VAL A CA 1
ATOM 1557 C C . VAL B 2 187 ? 15.683 -15.155 -31.495 1.00 22.49 187 VAL A C 1
ATOM 1558 O O . VAL B 2 187 ? 14.445 -15.388 -31.243 1.00 23.62 187 VAL A O 1
ATOM 1562 N N . PRO B 2 188 ? 16.697 -15.806 -30.929 1.00 20.47 188 PRO A N 1
ATOM 1563 C CA . PRO B 2 188 ? 16.463 -16.687 -29.829 1.00 20.19 188 PRO A CA 1
ATOM 1564 C C . PRO B 2 188 ? 16.211 -15.904 -28.539 1.00 20.71 188 PRO A C 1
ATOM 1565 O O . PRO B 2 188 ? 16.857 -14.887 -28.270 1.00 18.09 188 PRO A O 1
ATOM 1569 N N . VAL B 2 189 ? 15.293 -16.411 -27.719 1.00 22.08 189 VAL A N 1
ATOM 1570 C CA . VAL B 2 189 ? 15.072 -15.779 -26.433 1.00 23.31 189 VAL A CA 1
ATOM 1571 C C . VAL B 2 189 ? 14.953 -16.918 -25.493 1.00 22.93 189 VAL A C 1
ATOM 1572 O O . VAL B 2 189 ? 14.381 -17.965 -25.823 1.00 24.45 189 VAL A O 1
ATOM 1576 N N . ALA B 2 190 ? 15.457 -16.720 -24.290 1.00 24.06 190 ALA A N 1
ATOM 1577 C CA . ALA B 2 190 ? 15.078 -17.612 -23.208 1.00 24.77 190 ALA A CA 1
ATOM 1578 C C . ALA B 2 190 ? 14.457 -16.779 -22.153 1.00 25.36 190 ALA A C 1
ATOM 1579 O O . ALA B 2 190 ? 14.844 -15.627 -21.942 1.00 24.55 190 ALA A O 1
ATOM 1581 N N . ILE B 2 191 ? 13.453 -17.349 -21.509 1.00 26.45 191 ILE A N 1
ATOM 1582 C CA . ILE B 2 191 ? 12.779 -16.647 -20.454 1.00 28.58 191 ILE A CA 1
ATOM 1583 C C . ILE B 2 191 ? 12.554 -17.525 -19.261 1.00 27.95 191 ILE A C 1
ATOM 1584 O O . ILE B 2 191 ? 12.496 -18.754 -19.380 1.00 28.64 191 ILE A O 1
ATOM 1589 N N . MET B 2 192 ? 12.451 -16.905 -18.105 1.00 28.46 192 MET A N 1
ATOM 1590 C CA . MET B 2 192 ? 11.876 -17.559 -16.967 1.00 29.80 192 MET A CA 1
ATOM 1591 C C . MET B 2 192 ? 10.419 -17.107 -17.023 1.00 30.20 192 MET A C 1
ATOM 1592 O O . MET B 2 192 ? 10.122 -15.939 -16.742 1.00 30.29 192 MET A O 1
ATOM 1597 N N . PRO B 2 193 ? 9.514 -18.012 -17.452 1.00 30.30 193 PRO A N 1
ATOM 1598 C CA . PRO B 2 193 ? 8.158 -17.610 -17.833 1.00 32.31 193 PRO A CA 1
ATOM 1599 C C . PRO B 2 193 ? 7.347 -16.991 -16.708 1.00 35.81 193 PRO A C 1
ATOM 1600 O O . PRO B 2 193 ? 6.622 -16.032 -16.963 1.00 37.77 193 PRO A O 1
ATOM 1604 N N . LEU B 2 194 ? 7.457 -17.542 -15.487 1.00 36.41 194 LEU A N 1
ATOM 1605 C CA . LEU B 2 194 ? 6.713 -17.042 -14.353 1.00 39.17 194 LEU A CA 1
ATOM 1606 C C . LEU B 2 194 ? 6.837 -15.552 -14.162 1.00 40.13 194 LEU A C 1
ATOM 1607 O O . LEU B 2 194 ? 5.813 -14.899 -13.950 1.00 42.32 194 LEU A O 1
ATOM 1612 N N . LYS B 2 195 ? 8.045 -14.999 -14.244 1.00 38.71 195 LYS A N 1
ATOM 1613 C CA . LYS B 2 195 ? 8.179 -13.555 -14.073 1.00 40.18 195 LYS A CA 1
ATOM 1614 C C . LYS B 2 195 ? 8.497 -12.823 -15.393 1.00 39.02 195 LYS A C 1
ATOM 1615 O O . LYS B 2 195 ? 8.759 -11.614 -15.412 1.00 40.34 195 LYS A O 1
ATOM 1621 N N . ASN B 2 196 ? 8.405 -13.534 -16.511 1.00 36.44 196 ASN A N 1
ATOM 1622 C CA . ASN B 2 196 ? 8.737 -12.926 -17.798 1.00 35.67 196 ASN A CA 1
ATOM 1623 C C . ASN B 2 196 ? 10.113 -12.298 -17.795 1.00 33.07 196 ASN A C 1
ATOM 1624 O O . ASN B 2 196 ? 10.274 -11.136 -18.168 1.00 33.46 196 ASN A O 1
ATOM 1629 N N . ASP B 2 197 ? 11.084 -13.057 -17.323 1.00 31.20 197 ASP A N 1
ATOM 1630 C CA . ASP B 2 197 ? 12.401 -12.541 -17.123 1.00 29.99 197 ASP A CA 1
ATOM 1631 C C . ASP B 2 197 ? 13.205 -13.119 -18.227 1.00 29.08 197 ASP A C 1
ATOM 1632 O O . ASP B 2 197 ? 13.314 -14.344 -18.319 1.00 28.11 197 ASP A O 1
ATOM 1637 N N . ILE B 2 198 ? 13.761 -12.254 -19.084 1.00 28.07 198 ILE A N 1
ATOM 1638 C CA . ILE B 2 198 ? 14.461 -12.709 -20.261 1.00 24.07 198 ILE A CA 1
ATOM 1639 C C . ILE B 2 198 ? 15.899 -13.013 -19.927 1.00 22.42 198 ILE A C 1
ATOM 1640 O O . ILE B 2 198 ? 16.691 -12.127 -19.650 1.00 23.83 198 ILE A O 1
ATOM 1645 N N . THR B 2 199 ? 16.262 -14.284 -19.960 1.00 20.25 199 THR A N 1
ATOM 1646 C CA . THR B 2 199 ? 17.656 -14.634 -19.602 1.00 18.74 199 THR A CA 1
ATOM 1647 C C . THR B 2 199 ? 18.525 -14.866 -20.757 1.00 18.19 199 THR A C 1
ATOM 1648 O O . THR B 2 199 ? 19.764 -14.933 -20.613 1.00 17.78 199 THR A O 1
ATOM 1652 N N . LEU B 2 200 ? 17.934 -15.000 -21.934 1.00 17.49 200 LEU A N 1
ATOM 1653 C CA . LEU B 2 200 ? 18.778 -15.027 -23.131 1.00 18.66 200 LEU A CA 1
ATOM 1654 C C . LEU B 2 200 ? 18.140 -14.183 -24.161 1.00 19.24 200 LEU A C 1
ATOM 1655 O O . LEU B 2 200 ? 16.933 -14.314 -24.390 1.00 18.81 200 LEU A O 1
ATOM 1660 N N . LEU B 2 201 ? 18.931 -13.322 -24.799 1.00 18.86 201 LEU A N 1
ATOM 1661 C CA . LEU B 2 201 ? 18.346 -12.600 -25.959 1.00 20.79 201 LEU A CA 1
ATOM 1662 C C . LEU B 2 201 ? 19.421 -12.304 -26.951 1.00 20.11 201 LEU A C 1
ATOM 1663 O O . LEU B 2 201 ? 20.344 -11.616 -26.653 1.00 19.00 201 LEU A O 1
ATOM 1668 N N . GLN B 2 202 ? 19.248 -12.807 -28.159 1.00 20.55 202 GLN A N 1
ATOM 1669 C CA . GLN B 2 202 ? 20.223 -12.603 -29.179 1.00 20.26 202 GLN A CA 1
ATOM 1670 C C . GLN B 2 202 ? 19.447 -12.290 -30.417 1.00 20.89 202 GLN A C 1
ATOM 1671 O O . GLN B 2 202 ? 18.289 -12.683 -30.555 1.00 21.03 202 GLN A O 1
ATOM 1677 N N . MET B 2 203 ? 20.106 -11.564 -31.296 1.00 21.77 203 MET A N 1
ATOM 1678 C CA . MET B 2 203 ? 19.567 -11.256 -32.592 1.00 23.93 203 MET A CA 1
ATOM 1679 C C . MET B 2 203 ? 20.717 -11.265 -33.582 1.00 24.10 203 MET A C 1
ATOM 1680 O O . MET B 2 203 ? 21.701 -10.552 -33.431 1.00 23.95 203 MET A O 1
ATOM 1685 N N . ASP B 2 204 ? 20.581 -12.133 -34.572 1.00 25.17 204 ASP A N 1
ATOM 1686 C CA . ASP B 2 204 ? 21.555 -12.320 -35.631 1.00 27.54 204 ASP A CA 1
ATOM 1687 C C . ASP B 2 204 ? 20.759 -11.953 -36.842 1.00 27.60 204 ASP A C 1
ATOM 1688 O O . ASP B 2 204 ? 19.803 -12.644 -37.140 1.00 27.86 204 ASP A O 1
ATOM 1693 N N . GLY B 2 205 ? 21.103 -10.863 -37.521 1.00 27.37 205 GLY A N 1
ATOM 1694 C CA . GLY B 2 205 ? 20.321 -10.430 -38.654 1.00 26.23 205 GLY A CA 1
ATOM 1695 C C . GLY B 2 205 ? 20.264 -8.929 -38.738 1.00 27.27 205 GLY A C 1
ATOM 1696 O O . GLY B 2 205 ? 21.184 -8.230 -38.306 1.00 27.27 205 GLY A O 1
ATOM 1697 N N . TYR B 2 206 ? 19.149 -8.424 -39.245 1.00 26.91 206 TYR A N 1
ATOM 1698 C CA . TYR B 2 206 ? 19.030 -7.028 -39.456 1.00 27.88 206 TYR A CA 1
ATOM 1699 C C . TYR B 2 206 ? 17.557 -6.757 -39.362 1.00 29.10 206 TYR A C 1
ATOM 1700 O O . TYR B 2 206 ? 16.808 -7.239 -40.204 1.00 31.22 206 TYR A O 1
ATOM 1709 N N . LEU B 2 207 ? 17.124 -6.049 -38.311 1.00 28.60 207 LEU A N 1
ATOM 1710 C CA . LEU B 2 207 ? 15.696 -5.763 -38.113 1.00 28.04 207 LEU A CA 1
ATOM 1711 C C . LEU B 2 207 ? 15.485 -4.310 -37.780 1.00 29.42 207 LEU A C 1
ATOM 1712 O O . LEU B 2 207 ? 16.423 -3.627 -37.406 1.00 29.02 207 LEU A O 1
ATOM 1717 N N . THR B 2 208 ? 14.245 -3.831 -37.951 1.00 31.73 208 THR A N 1
ATOM 1718 C CA . THR B 2 208 ? 13.836 -2.548 -37.461 1.00 33.76 208 THR A CA 1
ATOM 1719 C C . THR B 2 208 ? 13.570 -2.823 -35.987 1.00 33.29 208 THR A C 1
ATOM 1720 O O . THR B 2 208 ? 13.505 -3.993 -35.558 1.00 31.35 208 THR A O 1
ATOM 1724 N N . LYS B 2 209 ? 13.454 -1.756 -35.201 1.00 34.35 209 LYS A N 1
ATOM 1725 C CA . LYS B 2 209 ? 13.106 -1.845 -33.778 1.00 35.62 209 LYS A CA 1
ATOM 1726 C C . LYS B 2 209 ? 11.819 -2.626 -33.604 1.00 36.35 209 LYS A C 1
ATOM 1727 O O . LYS B 2 209 ? 11.729 -3.526 -32.751 1.00 36.32 209 LYS A O 1
ATOM 1733 N N . ASP B 2 210 ? 10.854 -2.308 -34.455 1.00 37.16 210 ASP A N 1
ATOM 1734 C CA . ASP B 2 210 ? 9.517 -2.887 -34.401 1.00 38.16 210 ASP A CA 1
ATOM 1735 C C . ASP B 2 210 ? 9.597 -4.356 -34.739 1.00 36.25 210 ASP A C 1
ATOM 1736 O O . ASP B 2 210 ? 9.032 -5.201 -34.029 1.00 35.49 210 ASP A O 1
ATOM 1741 N N . GLU B 2 211 ? 10.320 -4.665 -35.816 1.00 35.37 211 GLU A N 1
ATOM 1742 C CA . GLU B 2 211 ? 10.558 -6.066 -36.189 1.00 34.30 211 GLU A CA 1
ATOM 1743 C C . GLU B 2 211 ? 11.176 -6.826 -35.064 1.00 32.14 211 GLU A C 1
ATOM 1744 O O . GLU B 2 211 ? 10.698 -7.895 -34.714 1.00 33.66 211 GLU A O 1
ATOM 1750 N N . PHE B 2 212 ? 12.256 -6.291 -34.504 1.00 30.96 212 PHE A N 1
ATOM 1751 C CA . PHE B 2 212 ? 12.966 -6.964 -33.430 1.00 28.05 212 PHE A CA 1
ATOM 1752 C C . PHE B 2 212 ? 12.066 -7.247 -32.246 1.00 28.05 212 PHE A C 1
ATOM 1753 O O . PHE B 2 212 ? 11.974 -8.377 -31.777 1.00 26.44 212 PHE A O 1
ATOM 1761 N N . ILE B 2 213 ? 11.343 -6.232 -31.795 1.00 29.14 213 ILE A N 1
ATOM 1762 C CA . ILE B 2 213 ? 10.452 -6.382 -30.659 1.00 29.83 213 ILE A CA 1
ATOM 1763 C C . ILE B 2 213 ? 9.345 -7.441 -30.906 1.00 32.14 213 ILE A C 1
ATOM 1764 O O . ILE B 2 213 ? 9.035 -8.249 -30.008 1.00 31.73 213 ILE A O 1
ATOM 1769 N N . GLU B 2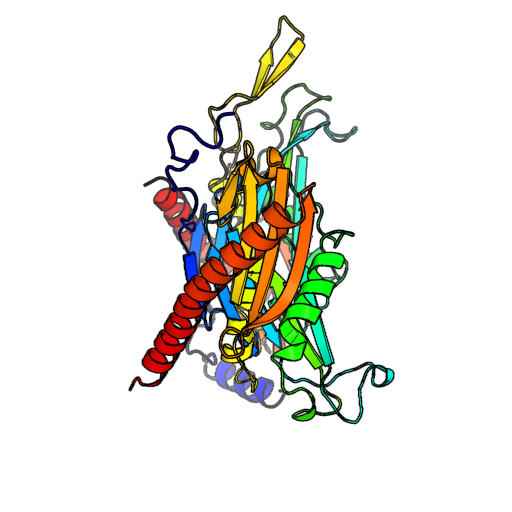 214 ? 8.713 -7.401 -32.093 1.00 33.43 214 GLU A N 1
ATOM 1770 C CA . GLU B 2 214 ? 7.711 -8.428 -32.446 1.00 33.39 214 GLU A CA 1
ATOM 1771 C C . GLU B 2 214 ? 8.332 -9.864 -32.474 1.00 30.62 214 GLU A C 1
ATOM 1772 O O . GLU B 2 214 ? 7.700 -10.847 -32.081 1.00 30.30 214 GLU A O 1
ATOM 1778 N N . ALA B 2 215 ? 9.551 -9.952 -32.943 1.00 28.50 215 ALA A N 1
ATOM 1779 C CA . ALA B 2 215 ? 10.289 -11.236 -32.922 1.00 27.34 215 ALA A CA 1
ATOM 1780 C C . ALA B 2 215 ? 10.414 -11.688 -31.468 1.00 25.91 215 ALA A C 1
ATOM 1781 O O . ALA B 2 215 ? 9.985 -12.776 -31.127 1.00 27.42 215 ALA A O 1
ATOM 1783 N N . VAL B 2 216 ? 10.894 -10.812 -30.592 1.00 26.32 216 VAL A N 1
ATOM 1784 C CA . VAL B 2 216 ? 11.065 -11.145 -29.159 1.00 25.55 216 VAL A CA 1
ATOM 1785 C C . VAL B 2 216 ? 9.726 -11.549 -28.526 1.00 26.88 216 VAL A C 1
ATOM 1786 O O . VAL B 2 216 ? 9.616 -12.635 -27.923 1.00 26.13 216 VAL A O 1
ATOM 1790 N N . LYS B 2 217 ? 8.699 -10.722 -28.682 1.00 27.77 217 LYS A N 1
ATOM 1791 C CA . LYS B 2 217 ? 7.379 -11.088 -28.185 1.00 28.94 217 LYS A CA 1
ATOM 1792 C C . LYS B 2 217 ? 6.938 -12.424 -28.759 1.00 29.78 217 LYS A C 1
ATOM 1793 O O . LYS B 2 217 ? 6.514 -13.294 -28.009 1.00 30.63 217 LYS A O 1
ATOM 1799 N N . LEU B 2 218 ? 7.056 -12.617 -30.076 1.00 29.76 218 LEU A N 1
ATOM 1800 C CA . LEU B 2 218 ? 6.748 -13.935 -30.662 1.00 29.74 218 LEU A CA 1
ATOM 1801 C C . LEU B 2 218 ? 7.541 -15.099 -30.077 1.00 28.49 218 LEU A C 1
ATOM 1802 O O . LEU B 2 218 ? 7.005 -16.175 -29.793 1.00 29.02 218 LEU A O 1
ATOM 1807 N N . ALA B 2 219 ? 8.835 -14.899 -29.948 1.00 25.64 219 ALA A N 1
ATOM 1808 C CA . ALA B 2 219 ? 9.713 -15.933 -29.417 1.00 24.85 219 ALA A CA 1
ATOM 1809 C C . ALA B 2 219 ? 9.340 -16.357 -28.007 1.00 24.88 219 ALA A C 1
ATOM 1810 O O . ALA B 2 219 ? 9.429 -17.530 -27.667 1.00 24.30 219 ALA A O 1
ATOM 1812 N N . ILE B 2 220 ? 8.901 -15.389 -27.210 1.00 25.17 220 ILE A N 1
ATOM 1813 C CA . ILE B 2 220 ? 8.408 -15.578 -25.848 1.00 26.70 220 ILE A CA 1
ATOM 1814 C C . ILE B 2 220 ? 7.133 -16.432 -25.838 1.00 29.98 220 ILE A C 1
ATOM 1815 O O . ILE B 2 220 ? 7.005 -17.374 -25.045 1.00 30.85 220 ILE A O 1
ATOM 1820 N N . LYS B 2 221 ? 6.212 -16.140 -26.737 1.00 31.96 221 LYS A N 1
ATOM 1821 C CA . LYS B 2 221 ? 4.993 -16.959 -26.824 1.00 34.20 221 LYS A CA 1
ATOM 1822 C C . LYS B 2 221 ? 5.433 -18.375 -27.158 1.00 34.64 221 LYS A C 1
ATOM 1823 O O . LYS B 2 221 ? 4.848 -19.338 -26.639 1.00 34.99 221 LYS A O 1
ATOM 1829 N N . GLY B 2 222 ? 6.488 -18.486 -27.988 1.00 31.29 222 GLY A N 1
ATOM 1830 C CA . GLY B 2 222 ? 6.974 -19.797 -28.350 1.00 31.45 222 GLY A CA 1
ATOM 1831 C C . GLY B 2 222 ? 7.584 -20.415 -27.118 1.00 30.58 222 GLY A C 1
ATOM 1832 O O . GLY B 2 222 ? 7.282 -21.564 -26.810 1.00 30.94 222 GLY A O 1
ATOM 1833 N N . ALA B 2 223 ? 8.414 -19.632 -26.398 1.00 28.45 223 ALA A N 1
ATOM 1834 C CA . ALA B 2 223 ? 9.046 -20.088 -25.138 1.00 27.44 223 ALA A CA 1
ATOM 1835 C C . ALA B 2 223 ? 7.990 -20.484 -24.102 1.00 27.95 223 ALA A C 1
ATOM 1836 O O . ALA B 2 223 ? 8.114 -21.488 -23.409 1.00 27.83 223 ALA A O 1
ATOM 1838 N N . LYS B 2 224 ? 6.904 -19.742 -24.028 1.00 30.31 224 LYS A N 1
ATOM 1839 C CA . LYS B 2 224 ? 5.879 -20.110 -23.103 1.00 30.43 224 LYS A CA 1
ATOM 1840 C C . LYS B 2 224 ? 5.237 -21.423 -23.500 1.00 32.59 224 LYS A C 1
ATOM 1841 O O . LYS B 2 224 ? 4.734 -22.129 -22.631 1.00 35.57 224 LYS A O 1
ATOM 1847 N N . ALA B 2 225 ? 5.171 -21.752 -24.792 1.00 32.19 225 ALA A N 1
ATOM 1848 C CA . ALA B 2 225 ? 4.481 -22.997 -25.129 1.00 35.35 225 ALA A CA 1
ATOM 1849 C C . ALA B 2 225 ? 5.470 -24.164 -24.906 1.00 32.84 225 ALA A C 1
ATOM 1850 O O . ALA B 2 225 ? 5.077 -25.280 -24.580 1.00 34.34 225 ALA A O 1
ATOM 1852 N N . VAL B 2 226 ? 6.749 -23.870 -25.019 1.00 30.90 226 VAL A N 1
ATOM 1853 C CA . VAL B 2 226 ? 7.796 -24.832 -24.771 1.00 29.70 226 VAL A CA 1
ATOM 1854 C C . VAL B 2 226 ? 7.775 -25.089 -23.262 1.00 31.11 226 VAL A C 1
ATOM 1855 O O . VAL B 2 226 ? 7.942 -26.232 -22.797 1.00 31.66 226 VAL A O 1
ATOM 1859 N N . TYR B 2 227 ? 7.535 -24.023 -22.495 1.00 31.38 227 TYR A N 1
ATOM 1860 C CA . TYR B 2 227 ? 7.491 -24.134 -21.051 1.00 32.58 227 TYR A CA 1
ATOM 1861 C C . TYR B 2 227 ? 6.362 -25.034 -20.637 1.00 34.42 227 TYR A C 1
ATOM 1862 O O . TYR B 2 227 ? 6.501 -25.814 -19.710 1.00 34.95 227 TYR A O 1
ATOM 1871 N N . GLN B 2 228 ? 5.238 -24.963 -21.330 1.00 35.44 228 GLN A N 1
ATOM 1872 C CA . GLN B 2 228 ? 4.168 -25.885 -20.988 1.00 37.72 228 GLN A CA 1
ATOM 1873 C C . GLN B 2 228 ? 4.677 -27.296 -21.172 1.00 37.12 228 GLN A C 1
ATOM 1874 O O . GLN B 2 228 ? 4.409 -28.165 -20.344 1.00 38.41 228 GLN A O 1
ATOM 1880 N N . LYS B 2 229 ? 5.486 -27.496 -22.214 1.00 35.19 229 LYS A N 1
ATOM 1881 C CA . LYS B 2 229 ? 5.939 -28.826 -22.555 1.00 34.89 229 LYS A CA 1
ATOM 1882 C C . LYS B 2 229 ? 6.987 -29.300 -21.527 1.00 33.29 229 LYS A C 1
ATOM 1883 O O . LYS B 2 229 ? 7.024 -30.469 -21.147 1.00 32.76 229 LYS A O 1
ATOM 1889 N N . GLN B 2 230 ? 7.772 -28.384 -21.003 1.00 31.16 230 GLN A N 1
ATOM 1890 C CA . GLN B 2 230 ? 8.710 -28.763 -19.961 1.00 32.14 230 GLN A CA 1
ATOM 1891 C C . GLN B 2 230 ? 8.034 -29.261 -18.710 1.00 34.01 230 GLN A C 1
ATOM 1892 O O . GLN B 2 230 ? 8.398 -30.320 -18.173 1.00 34.76 230 GLN A O 1
ATOM 1898 N N . ARG B 2 231 ? 7.082 -28.473 -18.231 1.00 35.35 231 ARG A N 1
ATOM 1899 C CA . ARG B 2 231 ? 6.274 -28.789 -17.057 1.00 38.74 231 ARG A CA 1
ATOM 1900 C C . ARG B 2 231 ? 5.626 -30.155 -17.220 1.00 40.67 231 ARG A C 1
ATOM 1901 O O . ARG B 2 231 ? 5.592 -30.970 -16.282 1.00 41.75 231 ARG A O 1
ATOM 1909 N N . GLU B 2 232 ? 5.115 -30.397 -18.418 1.00 41.39 232 GLU A N 1
ATOM 1910 C CA . GLU B 2 232 ? 4.470 -31.658 -18.725 1.00 44.22 232 GLU A CA 1
ATOM 1911 C C . GLU B 2 232 ? 5.496 -32.809 -18.700 1.00 43.34 232 GLU A C 1
ATOM 1912 O O . GLU B 2 232 ? 5.170 -33.903 -18.245 1.00 44.08 232 GLU A O 1
ATOM 1918 N N . ALA B 2 233 ? 6.732 -32.540 -19.148 1.00 41.21 233 ALA A N 1
ATOM 1919 C CA . ALA B 2 233 ? 7.840 -33.501 -19.069 1.00 41.63 233 ALA A CA 1
ATOM 1920 C C . ALA B 2 233 ? 8.207 -33.790 -17.618 1.00 42.87 233 ALA A C 1
ATOM 1921 O O . ALA B 2 233 ? 8.510 -34.932 -17.255 1.00 44.37 233 ALA A O 1
ATOM 1923 N N . LEU B 2 234 ? 8.157 -32.758 -16.790 1.00 43.43 234 LEU A N 1
ATOM 1924 C CA . LEU B 2 234 ? 8.391 -32.912 -15.366 1.00 44.78 234 LEU A CA 1
ATOM 1925 C C . LEU B 2 234 ? 7.239 -33.651 -14.658 1.00 47.92 234 LEU A C 1
ATOM 1926 O O . LEU B 2 234 ? 7.472 -34.574 -13.860 1.00 48.24 234 LEU A O 1
ATOM 1931 N N . LYS B 2 235 ? 6.004 -33.257 -14.963 1.00 50.31 235 LYS A N 1
ATOM 1932 C CA . LYS B 2 235 ? 4.841 -33.981 -14.469 1.00 54.07 235 LYS A CA 1
ATOM 1933 C C . LYS B 2 235 ? 5.011 -35.452 -14.819 1.00 54.42 235 LYS A C 1
ATOM 1934 O O . LYS B 2 235 ? 4.982 -36.299 -13.944 1.00 55.65 235 LYS A O 1
ATOM 1940 N N . GLU B 2 236 ? 5.267 -35.745 -16.089 1.00 53.83 236 GLU A N 1
ATOM 1941 C CA . GLU B 2 236 ? 5.500 -37.119 -16.538 1.00 55.31 236 GLU A CA 1
ATOM 1942 C C . GLU B 2 236 ? 6.435 -37.892 -15.608 1.00 55.01 236 GLU A C 1
ATOM 1943 O O . GLU B 2 236 ? 6.171 -39.048 -15.280 1.00 56.79 236 GLU A O 1
ATOM 1949 N N . LYS B 2 237 ? 7.513 -37.242 -15.185 1.00 53.90 237 LYS A N 1
ATOM 1950 C CA . LYS B 2 237 ? 8.539 -37.851 -14.352 1.00 53.91 237 LYS A CA 1
ATOM 1951 C C . LYS B 2 237 ? 8.037 -38.090 -12.943 1.00 56.81 237 LYS A C 1
ATOM 1952 O O . LYS B 2 237 ? 8.448 -39.049 -12.278 1.00 57.84 237 LYS A O 1
ATOM 1958 N N . TYR B 2 238 ? 7.184 -37.189 -12.468 1.00 59.11 238 TYR A N 1
ATOM 1959 C CA . TYR B 2 238 ? 6.683 -37.289 -11.111 1.00 62.73 238 TYR A CA 1
ATOM 1960 C C . TYR B 2 238 ? 5.550 -38.280 -11.039 1.00 65.73 238 TYR A C 1
ATOM 1961 O O . TYR B 2 238 ? 5.262 -38.800 -9.968 1.00 68.09 238 TYR A O 1
ATOM 1970 N N . LEU B 2 239 ? 4.914 -38.540 -12.182 1.00 66.29 239 LEU A N 1
ATOM 1971 C CA . LEU B 2 239 ? 3.961 -39.637 -12.297 1.00 69.09 239 LEU A CA 1
ATOM 1972 C C . LEU B 2 239 ? 4.709 -40.975 -12.312 1.00 69.51 239 LEU A C 1
ATOM 1973 O O . LEU B 2 239 ? 4.226 -41.949 -11.762 1.00 72.24 239 LEU A O 1
ATOM 1978 N N . LYS B 2 240 ? 5.889 -41.012 -12.927 1.00 67.57 240 LYS A N 1
ATOM 1979 C CA . LYS B 2 240 ? 6.702 -42.233 -12.979 1.00 68.07 240 LYS A CA 1
ATOM 1980 C C . LYS B 2 240 ? 7.201 -42.691 -11.607 1.00 69.58 240 LYS A C 1
ATOM 1981 O O . LYS B 2 240 ? 7.086 -43.878 -11.267 1.00 72.03 240 LYS A O 1
ATOM 1987 N N . ILE B 2 241 ? 7.743 -41.760 -10.824 1.00 68.71 241 ILE A N 1
ATOM 1988 C CA . ILE B 2 241 ? 8.117 -42.034 -9.427 1.00 70.44 241 ILE A CA 1
ATOM 1989 C C . ILE B 2 241 ? 6.914 -42.353 -8.498 1.00 74.06 241 ILE A C 1
ATOM 1990 O O . ILE B 2 241 ? 7.058 -43.117 -7.536 1.00 76.47 241 ILE A O 1
ATOM 1995 N N . ALA B 2 242 ? 5.737 -41.785 -8.776 1.00 74.89 242 ALA A N 1
ATOM 1996 C CA . ALA B 2 242 ? 4.540 -42.073 -7.979 1.00 78.14 242 ALA A CA 1
ATOM 1997 C C . ALA B 2 242 ? 4.138 -43.549 -8.091 1.00 80.64 242 ALA A C 1
ATOM 1998 O O . ALA B 2 242 ? 3.130 -43.984 -7.520 1.00 83.82 242 ALA A O 1
ATOM 2000 N N . GLN B 2 243 ? 4.943 -44.311 -8.824 1.00 79.72 243 GLN A N 1
ATOM 2001 C CA . GLN B 2 243 ? 4.784 -45.749 -8.941 1.00 82.15 243 GLN A CA 1
ATOM 2002 C C . GLN B 2 243 ? 5.873 -46.490 -8.145 1.00 82.34 243 GLN A C 1
ATOM 2003 O O . GLN B 2 243 ? 7.061 -46.361 -8.461 1.00 79.57 243 GLN A O 1
ATOM 2009 N N . GLU B 2 244 ? 5.475 -47.284 -7.136 1.00 85.39 244 GLU A N 1
ATOM 2010 C CA . GLU B 2 244 ? 4.058 -47.608 -6.845 1.00 88.61 244 GLU A CA 1
ATOM 2011 C C . GLU B 2 244 ? 3.379 -46.594 -5.930 1.00 89.46 244 GLU A C 1
ATOM 2012 O O . GLU B 2 244 ? 2.324 -46.878 -5.364 1.00 92.19 244 GLU A O 1
ATOM 2018 N N . ALA C 3 11 ? 32.934 -48.467 -3.524 1.00 57.41 8 ALA B N 1
ATOM 2019 C CA . ALA C 3 11 ? 34.323 -47.953 -3.668 1.00 56.31 8 ALA B CA 1
ATOM 2020 C C . ALA C 3 11 ? 35.311 -48.777 -2.833 1.00 56.84 8 ALA B C 1
ATOM 2021 O O . ALA C 3 11 ? 35.689 -48.378 -1.704 1.00 59.00 8 ALA B O 1
ATOM 2023 N N . GLY C 3 12 ? 35.730 -49.926 -3.374 1.00 55.15 9 GLY B N 1
ATOM 2024 C CA . GLY C 3 12 ? 36.773 -50.775 -2.717 1.00 54.18 9 GLY B CA 1
ATOM 2025 C C . GLY C 3 12 ? 36.195 -51.763 -1.713 1.00 53.92 9 GLY B C 1
ATOM 2026 O O . GLY C 3 12 ? 36.700 -52.880 -1.511 1.00 53.95 9 GLY B O 1
ATOM 2027 N N . ILE C 3 13 ? 35.121 -51.299 -1.093 1.00 52.84 10 ILE B N 1
ATOM 2028 C CA . ILE C 3 13 ? 34.104 -52.107 -0.463 1.00 52.85 10 ILE B CA 1
ATOM 2029 C C . ILE C 3 13 ? 33.516 -53.014 -1.524 1.00 50.76 10 ILE B C 1
ATOM 2030 O O . ILE C 3 13 ? 33.086 -54.139 -1.246 1.00 50.77 10 ILE B O 1
ATOM 2035 N N . MET C 3 14 ? 33.534 -52.489 -2.757 1.00 47.99 11 MET B N 1
ATOM 2036 C CA . MET C 3 14 ? 32.880 -53.049 -3.919 1.00 44.90 11 MET B CA 1
ATOM 2037 C C . MET C 3 14 ? 33.683 -54.182 -4.477 1.00 41.97 11 MET B C 1
ATOM 2038 O O . MET C 3 14 ? 33.099 -55.181 -4.858 1.00 41.22 11 MET B O 1
ATOM 2043 N N . ARG C 3 15 ? 35.010 -54.053 -4.513 1.00 39.73 12 ARG B N 1
ATOM 2044 C CA . ARG C 3 15 ? 35.845 -55.181 -4.949 1.00 38.93 12 ARG B CA 1
ATOM 2045 C C . ARG C 3 15 ? 35.531 -56.428 -4.178 1.00 37.88 12 ARG B C 1
ATOM 2046 O O . ARG C 3 15 ? 35.358 -57.487 -4.766 1.00 38.07 12 ARG B O 1
ATOM 2054 N N . ASP C 3 16 ? 35.446 -56.306 -2.855 1.00 36.72 13 ASP B N 1
ATOM 2055 C CA . ASP C 3 16 ? 35.310 -57.475 -2.032 1.00 36.24 13 ASP B CA 1
ATOM 2056 C C . ASP C 3 16 ? 33.983 -58.108 -2.268 1.00 35.23 13 ASP B C 1
ATOM 2057 O O . ASP C 3 16 ? 33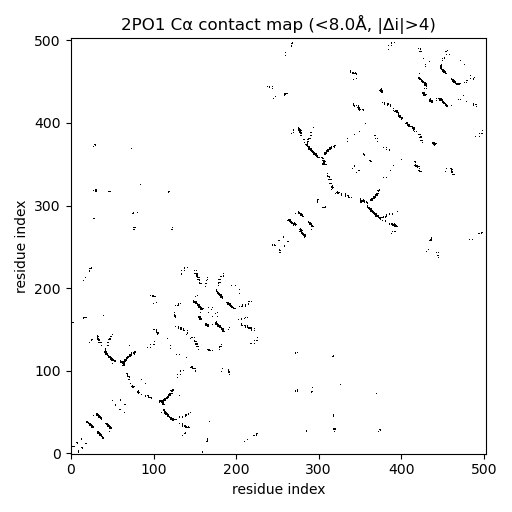.879 -59.323 -2.297 1.00 35.21 13 ASP B O 1
ATOM 2062 N N . HIS C 3 17 ? 32.961 -57.287 -2.468 1.00 33.50 14 HIS B N 1
ATOM 2063 C CA . HIS C 3 17 ? 31.662 -57.845 -2.698 1.00 33.18 14 HIS B CA 1
ATOM 2064 C C . HIS C 3 17 ? 31.598 -58.532 -4.054 1.00 31.89 14 HIS B C 1
ATOM 2065 O O . HIS C 3 17 ? 31.121 -59.667 -4.173 1.00 32.31 14 HIS B O 1
ATOM 2072 N N . ILE C 3 18 ? 32.069 -57.813 -5.063 1.00 29.97 15 ILE B N 1
ATOM 2073 C CA . ILE C 3 18 ? 32.195 -58.366 -6.408 1.00 30.14 15 ILE B CA 1
ATOM 2074 C C . ILE C 3 18 ? 33.079 -59.644 -6.449 1.00 31.73 15 ILE B C 1
ATOM 2075 O O . ILE C 3 18 ? 32.637 -60.645 -6.978 1.00 31.24 15 ILE B O 1
ATOM 2080 N N . ILE C 3 19 ? 34.274 -59.640 -5.860 1.00 32.93 16 ILE B N 1
ATOM 2081 C CA . ILE C 3 19 ? 35.077 -60.860 -5.875 1.00 35.59 16 ILE B CA 1
ATOM 2082 C C . ILE C 3 19 ? 34.378 -62.028 -5.233 1.00 37.95 16 ILE B C 1
ATOM 2083 O O . ILE C 3 19 ? 34.398 -63.129 -5.773 1.00 40.18 16 ILE B O 1
ATOM 2088 N N . ASN C 3 20 ? 33.741 -61.796 -4.081 1.00 38.67 17 ASN B N 1
ATOM 2089 C CA . ASN C 3 20 ? 33.137 -62.853 -3.334 1.00 38.97 17 ASN B CA 1
ATOM 2090 C C . ASN C 3 20 ? 31.935 -63.387 -4.056 1.00 38.67 17 ASN B C 1
ATOM 2091 O O . ASN C 3 20 ? 31.749 -64.589 -4.093 1.00 39.89 17 ASN B O 1
ATOM 2096 N N . LEU C 3 21 ? 31.103 -62.512 -4.599 1.00 36.87 18 LEU B N 1
ATOM 2097 C CA . LEU C 3 21 ? 30.017 -62.973 -5.436 1.00 38.16 18 LEU B CA 1
ATOM 2098 C C . LEU C 3 21 ? 30.568 -63.835 -6.564 1.00 38.04 18 LEU B C 1
ATOM 2099 O O . LEU C 3 21 ? 30.035 -64.906 -6.841 1.00 38.14 18 LEU B O 1
ATOM 2104 N N . LEU C 3 22 ? 31.657 -63.375 -7.185 1.00 37.30 19 LEU B N 1
ATOM 2105 C CA . LEU C 3 22 ? 32.257 -64.118 -8.284 1.00 38.58 19 LEU B CA 1
ATOM 2106 C C . LEU C 3 22 ? 32.629 -65.505 -7.877 1.00 41.55 19 LEU B C 1
ATOM 2107 O O . LEU C 3 22 ? 32.394 -66.445 -8.630 1.00 42.01 19 LEU B O 1
ATOM 2112 N N . LYS C 3 23 ? 33.181 -65.643 -6.669 1.00 44.38 20 LYS B N 1
ATOM 2113 C CA . LYS C 3 23 ? 33.487 -66.970 -6.084 1.00 47.17 20 LYS B CA 1
ATOM 2114 C C . LYS C 3 23 ? 32.272 -67.882 -5.985 1.00 49.44 20 LYS B C 1
ATOM 2115 O O . LYS C 3 23 ? 32.393 -69.116 -5.984 1.00 51.51 20 LYS B O 1
ATOM 2121 N N . GLU C 3 24 ? 31.091 -67.288 -5.910 1.00 49.41 21 GLU B N 1
ATOM 2122 C CA . GLU C 3 24 ? 29.871 -68.057 -5.779 1.00 51.73 21 GLU B CA 1
ATOM 2123 C C . GLU C 3 24 ? 29.184 -68.160 -7.128 1.00 50.03 21 GLU B C 1
ATOM 2124 O O . GLU C 3 24 ? 28.008 -68.542 -7.211 1.00 51.68 21 GLU B O 1
ATOM 2130 N N . GLY C 3 25 ? 29.929 -67.797 -8.178 1.00 46.96 22 GLY B N 1
ATOM 2131 C CA . GLY C 3 25 ? 29.502 -67.986 -9.543 1.00 44.22 22 GLY B CA 1
ATOM 2132 C C . GLY C 3 25 ? 28.530 -66.911 -9.900 1.00 42.46 22 GLY B C 1
ATOM 2133 O O . GLY C 3 25 ? 27.779 -67.058 -10.872 1.00 42.60 22 GLY B O 1
ATOM 2134 N N . LYS C 3 26 ? 28.565 -65.806 -9.137 1.00 39.73 23 LYS B N 1
ATOM 2135 C CA . LYS C 3 26 ? 27.546 -64.789 -9.273 1.00 37.95 23 LYS B CA 1
ATOM 2136 C C . LYS C 3 26 ? 28.123 -63.446 -9.593 1.00 35.35 23 LYS B C 1
ATOM 2137 O O . LYS C 3 26 ? 29.270 -63.167 -9.266 1.00 34.39 23 LYS B O 1
ATOM 2143 N N . ARG C 3 27 ? 27.320 -62.634 -10.258 1.00 33.64 24 ARG B N 1
ATOM 2144 C CA . ARG C 3 27 ? 27.695 -61.259 -10.578 1.00 32.10 24 ARG B CA 1
ATOM 2145 C C . ARG C 3 27 ? 26.683 -60.355 -9.913 1.00 32.80 24 ARG B C 1
ATOM 2146 O O . ARG C 3 27 ? 25.617 -60.816 -9.525 1.00 34.24 24 ARG B O 1
ATOM 2154 N N . ILE C 3 28 ? 27.026 -59.087 -9.732 1.00 32.21 25 ILE B N 1
ATOM 2155 C CA . ILE C 3 28 ? 26.174 -58.240 -8.930 1.00 34.77 25 ILE B CA 1
ATOM 2156 C C . ILE C 3 28 ? 24.773 -58.116 -9.493 1.00 34.32 25 ILE B C 1
ATOM 2157 O O . ILE C 3 28 ? 23.871 -57.850 -8.747 1.00 35.72 25 ILE B O 1
ATOM 2162 N N . ASP C 3 29 ? 24.604 -58.274 -10.802 1.00 33.57 26 ASP B N 1
ATOM 2163 C CA . ASP C 3 29 ? 23.303 -58.106 -11.433 1.00 34.22 26 ASP B CA 1
ATOM 2164 C C . ASP C 3 29 ? 22.708 -59.433 -11.847 1.00 35.82 26 ASP B C 1
ATOM 2165 O O . ASP C 3 29 ? 21.804 -59.477 -12.666 1.00 35.91 26 ASP B O 1
ATOM 2170 N N . ASP C 3 30 ? 23.252 -60.518 -11.313 1.00 36.86 27 ASP B N 1
ATOM 2171 C CA . ASP C 3 30 ? 22.693 -61.831 -11.521 1.00 38.78 27 ASP B CA 1
ATOM 2172 C C . ASP C 3 30 ? 22.933 -62.397 -12.913 1.00 37.26 27 ASP B C 1
ATOM 2173 O O . ASP C 3 30 ? 22.387 -63.442 -13.272 1.00 38.58 27 ASP B O 1
ATOM 2178 N N . ARG C 3 31 ? 23.761 -61.733 -13.682 1.00 32.79 28 ARG B N 1
ATOM 2179 C CA . ARG C 3 31 ? 24.189 -62.253 -14.962 1.00 32.29 28 ARG B CA 1
ATOM 2180 C C . ARG C 3 31 ? 25.137 -63.419 -14.793 1.00 32.92 28 ARG B C 1
ATOM 2181 O O . ARG C 3 31 ? 25.814 -63.500 -13.762 1.00 34.28 28 ARG B O 1
ATOM 2189 N N . GLY C 3 32 ? 25.191 -64.302 -15.798 1.00 32.59 29 GLY B N 1
ATOM 2190 C CA . GLY C 3 32 ? 26.171 -65.389 -15.839 1.00 31.65 29 GLY B CA 1
ATOM 2191 C C . GLY C 3 32 ? 27.502 -64.773 -16.228 1.00 29.67 29 GLY B C 1
ATOM 2192 O O . GLY C 3 32 ? 27.544 -63.610 -16.639 1.00 26.58 29 GLY B O 1
ATOM 2193 N N . PHE C 3 33 ? 28.589 -65.539 -16.111 1.00 29.62 30 PHE B N 1
ATOM 2194 C CA . PHE C 3 33 ? 29.929 -65.022 -16.472 1.00 27.79 30 PHE B CA 1
ATOM 2195 C C . PHE C 3 33 ? 30.011 -64.697 -17.946 1.00 27.62 30 PHE B C 1
ATOM 2196 O O . PHE C 3 33 ? 30.827 -63.841 -18.380 1.00 25.34 30 PHE B O 1
ATOM 2204 N N . GLU C 3 34 ? 29.165 -65.363 -18.725 1.00 29.10 31 GLU B N 1
ATOM 2205 C CA . GLU C 3 34 ? 29.210 -65.198 -20.194 1.00 29.92 31 GLU B CA 1
ATOM 2206 C C . GLU C 3 34 ? 28.039 -64.401 -20.758 1.00 29.82 31 GLU B C 1
ATOM 2207 O O . GLU C 3 34 ? 27.870 -64.310 -21.974 1.00 30.59 31 GLU B O 1
ATOM 2213 N N . ASP C 3 35 ? 27.269 -63.764 -19.886 1.00 29.09 32 ASP B N 1
ATOM 2214 C CA . ASP C 3 35 ? 26.127 -63.016 -20.363 1.00 27.94 32 ASP B CA 1
ATOM 2215 C C . ASP C 3 35 ? 26.426 -61.542 -20.560 1.00 25.40 32 ASP B C 1
ATOM 2216 O O . ASP C 3 35 ? 27.077 -60.922 -19.727 1.00 23.81 32 ASP B O 1
ATOM 2221 N N . TYR C 3 36 ? 25.913 -61.005 -21.663 1.00 24.82 33 TYR B N 1
ATOM 2222 C CA . TYR C 3 36 ? 25.818 -59.558 -21.851 1.00 23.41 33 TYR B CA 1
ATOM 2223 C C . TYR C 3 36 ? 24.646 -59.063 -21.085 1.00 23.93 33 TYR B C 1
ATOM 2224 O O . TYR C 3 36 ? 23.691 -59.804 -20.902 1.00 24.59 33 TYR B O 1
ATOM 2233 N N . ARG C 3 37 ? 24.700 -57.781 -20.720 1.00 24.45 34 ARG B N 1
ATOM 2234 C CA . ARG C 3 37 ? 23.562 -57.092 -20.138 1.00 24.51 34 ARG B CA 1
ATOM 2235 C C . ARG C 3 37 ? 22.600 -56.970 -21.278 1.00 24.83 34 ARG B C 1
ATOM 2236 O O . ARG C 3 37 ? 23.005 -57.207 -22.407 1.00 23.18 34 ARG B O 1
ATOM 2244 N N . PRO C 3 38 ? 21.340 -56.548 -21.016 1.00 25.83 35 PRO B N 1
ATOM 2245 C CA . PRO C 3 38 ? 20.476 -56.435 -22.164 1.00 26.17 35 PRO B CA 1
ATOM 2246 C C . PRO C 3 38 ? 21.014 -55.476 -23.195 1.00 25.23 35 PRO B C 1
ATOM 2247 O O . PRO C 3 38 ? 21.613 -54.463 -22.838 1.00 22.08 35 PRO B O 1
ATOM 2251 N N . ILE C 3 39 ? 20.873 -55.848 -24.471 1.00 25.93 36 ILE B N 1
ATOM 2252 C CA . ILE C 3 39 ? 21.435 -55.065 -25.559 1.00 24.92 36 ILE B CA 1
ATOM 2253 C C . ILE C 3 39 ? 20.286 -54.444 -26.293 1.00 25.92 36 ILE B C 1
ATOM 2254 O O . ILE C 3 39 ? 19.280 -55.104 -26.559 1.00 23.98 36 ILE B O 1
ATOM 2259 N N . GLU C 3 40 ? 20.422 -53.173 -26.612 1.00 25.31 37 GLU B N 1
ATOM 2260 C CA . GLU C 3 40 ? 19.478 -52.491 -27.492 1.00 28.63 37 GLU B CA 1
ATOM 2261 C C . GLU C 3 40 ? 20.287 -51.908 -28.623 1.00 26.14 37 GLU B C 1
ATOM 2262 O O . GLU C 3 40 ? 21.216 -51.186 -28.366 1.00 25.78 37 GLU B O 1
ATOM 2268 N N . ILE C 3 41 ? 19.964 -52.248 -29.870 1.00 26.99 38 ILE B N 1
ATOM 2269 C CA . ILE C 3 41 ? 20.641 -51.648 -31.024 1.00 24.62 38 ILE B CA 1
ATOM 2270 C C . ILE C 3 41 ? 19.539 -50.997 -31.834 1.00 25.74 38 ILE B C 1
ATOM 2271 O O . ILE C 3 41 ? 18.501 -51.618 -32.117 1.00 25.30 38 ILE B O 1
ATOM 2276 N N . GLU C 3 42 ? 19.699 -49.719 -32.106 1.00 23.36 39 GLU B N 1
ATOM 2277 C CA . GLU C 3 42 ? 18.755 -49.039 -32.945 1.00 27.12 39 GLU B CA 1
ATOM 2278 C C . GLU C 3 42 ? 19.507 -48.213 -33.916 1.00 26.48 39 GLU B C 1
ATOM 2279 O O . GLU C 3 42 ? 20.273 -47.325 -33.529 1.00 25.89 39 GLU B O 1
ATOM 2285 N N . VAL C 3 43 ? 19.246 -48.464 -35.185 1.00 27.10 40 VAL B N 1
ATOM 2286 C CA . VAL C 3 43 ? 20.079 -47.979 -36.277 1.00 26.69 40 VAL B CA 1
ATOM 2287 C C . VAL C 3 43 ? 19.350 -46.870 -37.032 1.00 26.14 40 VAL B C 1
ATOM 2288 O O . VAL C 3 43 ? 18.133 -46.814 -37.028 1.00 28.12 40 VAL B O 1
ATOM 2292 N N . GLY C 3 44 ? 20.072 -45.899 -37.560 1.00 25.36 41 GLY B N 1
ATOM 2293 C CA . GLY C 3 44 ? 19.432 -44.868 -38.371 1.00 25.59 41 GLY B CA 1
ATOM 2294 C C . GLY C 3 44 ? 18.724 -43.799 -37.581 1.00 25.92 41 GLY B C 1
ATOM 2295 O O . GLY C 3 44 ? 17.840 -43.124 -38.087 1.00 26.94 41 GLY B O 1
ATOM 2296 N N . VAL C 3 45 ? 19.158 -43.623 -36.341 1.00 25.70 42 VAL B N 1
ATOM 2297 C CA . VAL C 3 45 ? 18.531 -42.696 -35.399 1.00 26.10 42 VAL B CA 1
ATOM 2298 C C . VAL C 3 45 ? 18.912 -41.221 -35.681 1.00 24.63 42 VAL B C 1
ATOM 2299 O O . VAL C 3 45 ? 18.172 -40.323 -35.313 1.00 24.63 42 VAL B O 1
ATOM 2303 N N . ILE C 3 46 ? 20.083 -40.978 -36.281 1.00 23.32 43 ILE B N 1
ATOM 2304 C CA . ILE C 3 46 ? 20.479 -39.616 -36.668 1.00 22.25 43 ILE B CA 1
ATOM 2305 C C . ILE C 3 46 ? 20.284 -39.518 -38.193 1.00 24.82 43 ILE B C 1
ATOM 2306 O O . ILE C 3 46 ? 21.165 -39.898 -38.987 1.00 22.44 43 ILE B O 1
ATOM 2311 N N . GLU C 3 47 ? 19.120 -39.023 -38.601 1.00 27.35 44 GLU B N 1
ATOM 2312 C CA . GLU C 3 47 ? 18.705 -39.235 -39.979 1.00 32.03 44 GLU B CA 1
ATOM 2313 C C . GLU C 3 47 ? 19.498 -38.329 -40.927 1.00 32.95 44 GLU B C 1
ATOM 2314 O O . GLU C 3 47 ? 19.652 -38.605 -42.116 1.00 35.04 44 GLU B O 1
ATOM 2320 N N . LYS C 3 48 ? 20.040 -37.262 -40.376 1.00 33.26 45 LYS B N 1
ATOM 2321 C CA . LYS C 3 48 ? 20.939 -36.431 -41.109 1.00 33.36 45 LYS B CA 1
ATOM 2322 C C . LYS C 3 48 ? 22.219 -37.160 -41.460 1.00 31.22 45 LYS B C 1
ATOM 2323 O O . LYS C 3 48 ? 22.731 -36.977 -42.547 1.00 33.92 45 LYS B O 1
ATOM 2329 N N . ALA C 3 49 ? 22.761 -37.959 -40.563 1.00 27.85 46 ALA B N 1
ATOM 2330 C CA . ALA C 3 49 ? 23.953 -38.721 -40.874 1.00 25.39 46 ALA B CA 1
ATOM 2331 C C . ALA C 3 49 ? 23.613 -39.749 -41.960 1.00 25.26 46 ALA B C 1
ATOM 2332 O O . ALA C 3 49 ? 22.434 -40.058 -42.208 1.00 25.55 46 ALA B O 1
ATOM 2334 N N . GLU C 3 50 ? 24.658 -40.309 -42.542 1.00 23.96 47 GLU B N 1
ATOM 2335 C CA . GLU C 3 50 ? 24.526 -41.271 -43.617 1.00 25.25 47 GLU B CA 1
ATOM 2336 C C . GLU C 3 50 ? 24.196 -42.611 -42.987 1.00 24.61 47 GLU B C 1
ATOM 2337 O O . GLU C 3 50 ? 23.374 -43.399 -43.506 1.00 27.85 47 GLU B O 1
ATOM 2343 N N . GLY C 3 51 ? 24.780 -42.857 -41.826 1.00 22.51 48 GLY B N 1
ATOM 2344 C CA . GLY C 3 51 ? 24.410 -44.018 -41.033 1.00 20.84 48 GLY B CA 1
ATOM 2345 C C . GLY C 3 51 ? 24.541 -43.670 -39.583 1.00 19.38 48 GLY B C 1
ATOM 2346 O O . GLY C 3 51 ? 25.257 -42.738 -39.219 1.00 19.07 48 GLY B O 1
ATOM 2347 N N . SER C 3 52 ? 23.886 -44.442 -38.747 1.00 19.47 49 SER B N 1
ATOM 2348 C CA . SER C 3 52 ? 23.979 -44.218 -37.310 1.00 17.37 49 SER B CA 1
ATOM 2349 C C . SER C 3 52 ? 23.509 -45.417 -36.530 1.00 19.13 49 SER B C 1
ATOM 2350 O O . SER C 3 52 ? 22.818 -46.272 -37.062 1.00 20.05 49 SER B O 1
ATOM 2353 N N . ALA C 3 53 ? 23.916 -45.535 -35.271 1.00 18.42 50 ALA B N 1
ATOM 2354 C CA . ALA C 3 53 ? 23.425 -46.648 -34.479 1.00 18.42 50 ALA B CA 1
ATOM 2355 C C . ALA C 3 53 ? 23.518 -46.120 -33.066 1.00 18.56 50 ALA B C 1
ATOM 2356 O O . ALA C 3 53 ? 24.528 -45.466 -32.660 1.00 15.93 50 ALA B O 1
ATOM 2358 N N . LEU C 3 54 ? 22.430 -46.300 -32.349 1.00 17.46 51 LEU B N 1
ATOM 2359 C CA . LEU C 3 54 ? 22.431 -46.102 -30.899 1.00 18.92 51 LEU B CA 1
ATOM 2360 C C . LEU C 3 54 ? 22.527 -47.521 -30.320 1.00 19.42 51 LEU B C 1
ATOM 2361 O O . LEU C 3 54 ? 21.660 -48.361 -30.633 1.00 20.98 51 LEU B O 1
ATOM 2366 N N . VAL C 3 55 ? 23.583 -47.793 -29.540 1.00 18.74 52 VAL B N 1
ATOM 2367 C CA . VAL C 3 55 ? 23.731 -49.074 -28.850 1.00 19.21 52 VAL B CA 1
ATOM 2368 C C . VAL C 3 55 ? 23.695 -48.894 -27.346 1.00 20.37 52 VAL B C 1
ATOM 2369 O O . VAL C 3 55 ? 24.296 -47.988 -26.839 1.00 19.69 52 VAL B O 1
ATOM 2373 N N . LYS C 3 56 ? 22.914 -49.733 -26.657 1.00 20.27 53 LYS B N 1
ATOM 2374 C CA . LYS C 3 56 ? 22.873 -49.765 -25.199 1.00 20.63 53 LYS B CA 1
ATOM 2375 C C . LYS C 3 56 ? 23.281 -51.146 -24.777 1.00 21.47 53 LYS B C 1
ATOM 2376 O O . LYS C 3 56 ? 22.664 -52.114 -25.238 1.00 21.31 53 LYS B O 1
ATOM 2382 N N . LEU C 3 57 ? 24.338 -51.222 -23.957 1.00 21.17 54 LEU B N 1
ATOM 2383 C CA . LEU C 3 57 ? 24.714 -52.438 -23.252 1.00 22.55 54 LEU B CA 1
ATOM 2384 C C . LEU C 3 57 ? 24.325 -52.139 -21.810 1.00 22.26 54 LEU B C 1
ATOM 2385 O O . LEU C 3 57 ? 25.011 -51.378 -21.140 1.00 22.92 54 LEU B O 1
ATOM 2390 N N . GLY C 3 58 ? 23.157 -52.639 -21.392 1.00 21.64 55 GLY B N 1
ATOM 2391 C CA . GLY C 3 58 ? 22.557 -52.236 -20.134 1.00 23.36 55 GLY B CA 1
ATOM 2392 C C . GLY C 3 58 ? 22.458 -50.736 -20.282 1.00 24.33 55 GLY B C 1
ATOM 2393 O O . GLY C 3 58 ? 21.889 -50.254 -21.271 1.00 24.28 55 GLY B O 1
ATOM 2394 N N . SER C 3 59 ? 23.097 -50.030 -19.352 1.00 23.12 56 SER B N 1
ATOM 2395 C CA . SER C 3 59 ? 22.947 -48.606 -19.250 1.00 24.47 56 SER B CA 1
ATOM 2396 C C . SER C 3 59 ? 24.055 -47.889 -19.986 1.00 21.97 56 SER B C 1
ATOM 2397 O O . SER C 3 59 ? 24.026 -46.688 -20.074 1.00 21.71 56 SER B O 1
ATOM 2400 N N . THR C 3 60 ? 25.065 -48.611 -20.462 1.00 21.02 57 THR B N 1
ATOM 2401 C CA . THR C 3 60 ? 26.061 -48.002 -21.319 1.00 19.77 57 THR B CA 1
ATOM 2402 C C . THR C 3 60 ? 25.371 -47.646 -22.631 1.00 20.35 57 THR B C 1
ATOM 2403 O O . THR C 3 60 ? 24.715 -48.476 -23.251 1.00 18.60 57 THR B O 1
ATOM 2407 N N . GLN C 3 61 ? 25.515 -46.401 -23.086 1.00 19.36 58 GLN B N 1
ATOM 2408 C CA . GLN C 3 61 ? 24.882 -46.027 -24.357 1.00 19.07 58 GLN B CA 1
ATOM 2409 C C . GLN C 3 61 ? 25.888 -45.364 -25.193 1.00 18.79 58 GLN B C 1
ATOM 2410 O O . GLN C 3 61 ? 26.559 -44.454 -24.730 1.00 18.49 58 GLN B O 1
ATOM 2416 N N . VAL C 3 62 ? 25.983 -45.763 -26.458 1.00 19.14 59 VAL B N 1
ATOM 2417 C CA . VAL C 3 62 ? 26.866 -45.039 -27.314 1.00 17.32 59 VAL B CA 1
ATOM 2418 C C . VAL C 3 62 ? 26.184 -44.802 -28.655 1.00 17.27 59 VAL B C 1
ATOM 2419 O O . VAL C 3 62 ? 25.429 -45.642 -29.125 1.00 17.09 59 VAL B O 1
ATOM 2423 N N . LEU C 3 63 ? 26.365 -43.614 -29.212 1.00 16.58 60 LEU B N 1
ATOM 2424 C CA . LEU C 3 63 ? 25.809 -43.296 -30.511 1.00 15.65 60 LEU B CA 1
ATOM 2425 C C . LEU C 3 63 ? 26.935 -43.234 -31.449 1.00 17.20 60 LEU B C 1
ATOM 2426 O O . LEU C 3 63 ? 27.951 -42.513 -31.180 1.00 17.16 60 LEU B O 1
ATOM 2431 N N . VAL C 3 64 ? 26.758 -43.834 -32.613 1.00 17.46 61 VAL B N 1
ATOM 2432 C CA . VAL C 3 64 ? 27.753 -43.658 -33.656 1.00 17.23 61 VAL B CA 1
ATOM 2433 C C . VAL C 3 64 ? 27.079 -43.107 -34.854 1.00 17.91 61 VAL B C 1
ATOM 2434 O O . VAL C 3 64 ? 25.950 -43.527 -35.229 1.00 18.79 61 VAL B O 1
ATOM 2438 N N . GLY C 3 65 ? 27.725 -42.114 -35.438 1.00 17.97 62 GLY B N 1
ATOM 2439 C CA . GLY C 3 65 ? 27.211 -41.517 -36.677 1.00 18.08 62 GLY B CA 1
ATOM 2440 C C . GLY C 3 65 ? 28.238 -41.787 -37.754 1.00 19.51 62 GLY B C 1
ATOM 2441 O O . GLY C 3 65 ? 29.442 -41.792 -37.470 1.00 18.75 62 GLY B O 1
ATOM 2442 N N . ILE C 3 66 ? 27.767 -42.072 -38.976 1.00 20.32 63 ILE B N 1
ATOM 2443 C CA . ILE C 3 66 ? 28.645 -42.237 -40.128 1.00 20.28 63 ILE B CA 1
ATOM 2444 C C . ILE C 3 66 ? 28.389 -41.086 -41.016 1.00 21.05 63 ILE B C 1
ATOM 2445 O O . ILE C 3 66 ? 27.250 -40.795 -41.331 1.00 21.92 63 ILE B O 1
ATOM 2450 N N . LYS C 3 67 ? 29.433 -40.337 -41.332 1.00 20.00 64 LYS B N 1
ATOM 2451 C CA . LYS C 3 67 ? 29.289 -39.299 -42.334 1.00 21.75 64 LYS B CA 1
ATOM 2452 C C . LYS C 3 67 ? 30.337 -39.555 -43.345 1.00 21.34 64 LYS B C 1
ATOM 2453 O O . LYS C 3 67 ? 31.472 -39.825 -42.975 1.00 20.12 64 LYS B O 1
ATOM 2459 N N . THR C 3 68 ? 29.976 -39.415 -44.616 1.00 22.36 65 THR B N 1
ATOM 2460 C CA . THR C 3 68 ? 30.903 -39.640 -45.700 1.00 22.87 65 THR B CA 1
ATOM 2461 C C . THR C 3 68 ? 31.023 -38.396 -46.561 1.00 24.04 65 THR B C 1
ATOM 2462 O O . THR C 3 68 ? 30.104 -37.600 -46.651 1.00 25.09 65 THR B O 1
ATOM 2466 N N . SER C 3 69 ? 32.190 -38.186 -47.149 1.00 24.19 66 SER B N 1
ATOM 2467 C CA . SER C 3 69 ? 32.283 -37.221 -48.206 1.00 25.66 66 SER B CA 1
ATOM 2468 C C . SER C 3 69 ? 33.246 -37.770 -49.230 1.00 25.35 66 SER B C 1
ATOM 2469 O O . SER C 3 69 ? 33.685 -38.925 -49.156 1.00 23.51 66 SER B O 1
ATOM 2472 N N . LEU C 3 70 ? 33.589 -36.948 -50.195 1.00 26.81 67 LEU B N 1
ATOM 2473 C CA . LEU C 3 70 ? 34.531 -37.363 -51.183 1.00 27.70 67 LEU B CA 1
ATOM 2474 C C . LEU C 3 70 ? 35.767 -36.573 -50.935 1.00 27.84 67 LEU B C 1
ATOM 2475 O O . LEU C 3 70 ? 35.699 -35.371 -50.697 1.00 27.87 67 LEU B O 1
ATOM 2480 N N . GLY C 3 71 ? 36.903 -37.236 -50.990 1.00 27.98 68 GLY B N 1
ATOM 2481 C CA . GLY C 3 71 ? 38.159 -36.554 -50.812 1.00 28.98 68 GLY B CA 1
ATOM 2482 C C . GLY C 3 71 ? 39.230 -37.328 -51.533 1.00 31.31 68 GLY B C 1
ATOM 2483 O O . GLY C 3 71 ? 38.957 -38.329 -52.168 1.00 30.71 68 GLY B O 1
ATOM 2484 N N . GLU C 3 72 ? 40.456 -36.852 -51.418 1.00 33.05 69 GLU B N 1
ATOM 2485 C CA . GLU C 3 72 ? 41.608 -37.515 -51.991 1.00 36.45 69 GLU B CA 1
ATOM 2486 C C . GLU C 3 72 ? 42.048 -38.697 -51.151 1.00 35.22 69 GLU B C 1
ATOM 2487 O O . GLU C 3 72 ? 42.011 -38.619 -49.929 1.00 35.41 69 GLU B O 1
ATOM 2493 N N . PRO C 3 73 ? 42.518 -39.784 -51.777 1.00 36.94 70 PRO B N 1
ATOM 2494 C CA . PRO C 3 73 ? 43.040 -40.837 -50.911 1.00 36.34 70 PRO B CA 1
ATOM 2495 C C . PRO C 3 73 ? 44.437 -40.487 -50.377 1.00 38.23 70 PRO B C 1
ATOM 2496 O O . PRO C 3 73 ? 44.996 -39.435 -50.711 1.00 38.41 70 PRO B O 1
ATOM 2500 N N . PHE C 3 74 ? 44.970 -41.334 -49.510 1.00 39.44 71 PHE B N 1
ATOM 2501 C CA . PHE C 3 74 ? 46.310 -41.111 -48.999 1.00 41.89 71 PHE B CA 1
ATOM 2502 C C . PHE C 3 74 ? 47.292 -41.481 -50.091 1.00 45.47 71 PHE B C 1
ATOM 2503 O O . PHE C 3 74 ? 47.094 -42.490 -50.793 1.00 47.01 71 PHE B O 1
ATOM 2511 N N . PRO C 3 75 ? 48.338 -40.657 -50.265 1.00 47.56 72 PRO B N 1
ATOM 2512 C CA . PRO C 3 75 ? 49.328 -40.826 -51.327 1.00 50.57 72 PRO B CA 1
ATOM 2513 C C . PRO C 3 75 ? 49.656 -42.304 -51.578 1.00 51.51 72 PRO B C 1
ATOM 2514 O O . PRO C 3 75 ? 49.620 -42.773 -52.718 1.00 53.02 72 PRO B O 1
ATOM 2518 N N . ASP C 3 76 ? 49.930 -43.011 -50.490 1.00 50.71 73 ASP B N 1
ATOM 2519 C CA . ASP C 3 76 ? 50.377 -44.403 -50.463 1.00 51.61 73 ASP B CA 1
ATOM 2520 C C . ASP C 3 76 ? 49.311 -45.390 -50.930 1.00 50.90 73 ASP B C 1
ATOM 2521 O O . ASP C 3 76 ? 49.639 -46.518 -51.322 1.00 51.99 73 ASP B O 1
ATOM 2526 N N . THR C 3 77 ? 48.039 -44.994 -50.833 1.00 48.47 74 THR B N 1
ATOM 2527 C CA . THR C 3 77 ? 46.925 -45.891 -51.142 1.00 46.29 74 THR B CA 1
ATOM 2528 C C . THR C 3 77 ? 45.875 -45.228 -52.032 1.00 45.20 74 THR B C 1
ATOM 2529 O O . THR C 3 77 ? 44.753 -44.969 -51.574 1.00 44.51 74 THR B O 1
ATOM 2533 N N . PRO C 3 78 ? 46.209 -45.011 -53.322 1.00 45.31 75 PRO B N 1
ATOM 2534 C CA . PRO C 3 78 ? 45.338 -44.271 -54.216 1.00 44.03 75 PRO B CA 1
ATOM 2535 C C . PRO C 3 78 ? 44.137 -45.148 -54.604 1.00 42.08 75 PRO B C 1
ATOM 2536 O O . PRO C 3 78 ? 43.172 -44.671 -55.186 1.00 41.59 75 PRO B O 1
ATOM 2540 N N . ASN C 3 79 ? 44.209 -46.417 -54.204 1.00 40.18 76 ASN B N 1
ATOM 2541 C CA A ASN C 3 79 ? 43.142 -47.349 -54.550 0.50 39.45 76 ASN B CA 1
ATOM 2542 C CA B ASN C 3 79 ? 43.263 -47.466 -54.5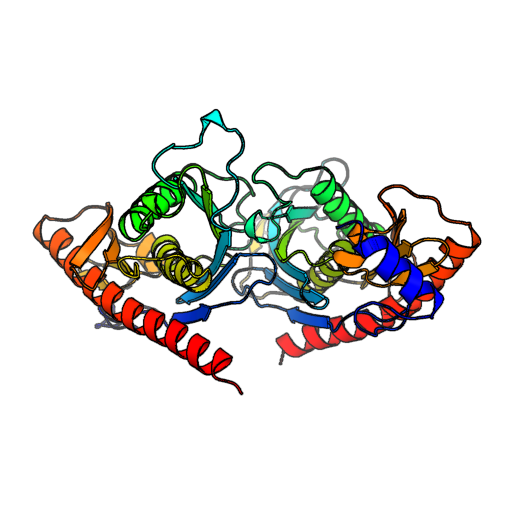08 0.50 39.82 76 ASN B CA 1
ATOM 2543 C C . ASN C 3 79 ? 42.243 -47.721 -53.396 1.00 38.01 76 ASN B C 1
ATOM 2544 O O . ASN C 3 79 ? 41.486 -48.680 -53.455 1.00 37.94 76 ASN B O 1
ATOM 2553 N N . MET C 3 80 ? 42.267 -46.902 -52.367 1.00 36.79 77 MET B N 1
ATOM 2554 C CA . MET C 3 80 ? 41.459 -47.170 -51.196 1.00 35.39 77 MET B CA 1
ATOM 2555 C C . MET C 3 80 ? 40.734 -45.940 -50.754 1.00 31.19 77 MET B C 1
ATOM 2556 O O . MET C 3 80 ? 41.279 -44.851 -50.758 1.00 30.08 77 MET B O 1
ATOM 2561 N N . GLY C 3 81 ? 39.468 -46.109 -50.430 1.00 28.47 78 GLY B N 1
ATOM 2562 C CA . GLY C 3 81 ? 38.752 -45.054 -49.785 1.00 26.90 78 GLY B CA 1
ATOM 2563 C C . GLY C 3 81 ? 39.317 -44.845 -48.388 1.00 24.84 78 GLY B C 1
ATOM 2564 O O . GLY C 3 81 ? 40.297 -45.487 -47.977 1.00 25.46 78 GLY B O 1
ATOM 2565 N N . VAL C 3 82 ? 38.724 -43.918 -47.666 1.00 24.07 79 VAL B N 1
ATOM 2566 C CA . VAL C 3 82 ? 39.289 -43.504 -46.398 1.00 22.13 79 VAL B CA 1
ATOM 2567 C C . VAL C 3 82 ? 38.314 -43.828 -45.296 1.00 21.75 79 VAL B C 1
ATOM 2568 O O . VAL C 3 82 ? 37.074 -43.604 -45.402 1.00 20.57 79 VAL B O 1
ATOM 2572 N N . MET C 3 83 ? 38.859 -44.381 -44.217 1.00 19.91 80 MET B N 1
ATOM 2573 C CA . MET C 3 83 ? 38.035 -44.540 -43.054 1.00 20.59 80 MET B CA 1
ATOM 2574 C C . MET C 3 83 ? 38.779 -44.026 -41.846 1.00 19.90 80 MET B C 1
ATOM 2575 O O . MET C 3 83 ? 39.988 -44.322 -41.602 1.00 20.78 80 MET B O 1
ATOM 2580 N N . THR C 3 84 ? 38.047 -43.312 -41.018 1.00 20.08 81 THR B N 1
ATOM 2581 C CA . THR C 3 84 ? 38.623 -42.775 -39.834 1.00 19.42 81 THR B CA 1
ATOM 2582 C C . THR C 3 84 ? 37.646 -42.864 -38.670 1.00 18.82 81 THR B C 1
ATOM 2583 O O . THR C 3 84 ? 36.440 -42.654 -38.834 1.00 18.33 81 THR B O 1
ATOM 2587 N N . THR C 3 85 ? 38.173 -43.248 -37.503 1.00 16.19 82 THR B N 1
ATOM 2588 C CA . THR C 3 85 ? 37.378 -43.538 -36.336 1.00 15.37 82 THR B CA 1
ATOM 2589 C C . THR C 3 85 ? 37.780 -42.640 -35.234 1.00 15.55 82 THR B C 1
ATOM 2590 O O . THR C 3 85 ? 38.992 -42.472 -34.950 1.00 14.48 82 THR B O 1
ATOM 2594 N N . ASN C 3 86 ? 36.786 -41.945 -34.686 1.00 15.09 83 ASN B N 1
ATOM 2595 C CA . ASN C 3 86 ? 37.003 -41.075 -33.555 1.00 15.78 83 ASN B CA 1
ATOM 2596 C C . ASN C 3 86 ? 36.019 -41.394 -32.507 1.00 14.27 83 ASN B C 1
ATOM 2597 O O . ASN C 3 86 ? 34.827 -41.593 -32.794 1.00 17.03 83 ASN B O 1
ATOM 2602 N N . VAL C 3 87 ? 36.500 -41.445 -31.251 1.00 15.22 84 VAL B N 1
ATOM 2603 C CA . VAL C 3 87 ? 35.601 -41.671 -30.103 1.00 11.91 84 VAL B CA 1
ATOM 2604 C C . VAL C 3 87 ? 35.697 -40.414 -29.253 1.00 15.30 84 VAL B C 1
ATOM 2605 O O . VAL C 3 87 ? 36.791 -40.008 -28.861 1.00 12.67 84 VAL B O 1
ATOM 2609 N N . GLU C 3 88 ? 34.551 -39.800 -29.024 1.00 15.21 85 GLU B N 1
ATOM 2610 C CA . GLU C 3 88 ? 34.363 -38.766 -28.069 1.00 17.06 85 GLU B CA 1
ATOM 2611 C C . GLU C 3 88 ? 33.744 -39.343 -26.799 1.00 16.96 85 GLU B C 1
ATOM 2612 O O . GLU C 3 88 ? 32.623 -39.911 -26.777 1.00 16.76 85 GLU B O 1
ATOM 2618 N N . LEU C 3 89 ? 34.539 -39.257 -25.751 1.00 17.34 86 LEU B N 1
ATOM 2619 C CA . LEU C 3 89 ? 34.122 -39.627 -24.377 1.00 17.79 86 LEU B CA 1
ATOM 2620 C C . LEU C 3 89 ? 33.579 -38.317 -23.832 1.00 18.22 86 LEU B C 1
ATOM 2621 O O . LEU C 3 89 ? 34.284 -37.576 -23.166 1.00 17.67 86 LEU B O 1
ATOM 2626 N N . VAL C 3 90 ? 32.305 -38.035 -24.125 1.00 18.44 87 VAL B N 1
ATOM 2627 C CA . VAL C 3 90 ? 31.805 -36.716 -23.868 1.00 21.42 87 VAL B CA 1
ATOM 2628 C C . VAL C 3 90 ? 31.574 -36.627 -22.374 1.00 21.31 87 VAL B C 1
ATOM 2629 O O . VAL C 3 90 ? 31.227 -37.644 -21.740 1.00 18.92 87 VAL B O 1
ATOM 2633 N N . PRO C 3 91 ? 31.858 -35.466 -21.805 1.00 21.87 88 PRO B N 1
ATOM 2634 C CA . PRO C 3 91 ? 31.796 -35.247 -20.378 1.00 23.02 88 PRO B CA 1
ATOM 2635 C C . PRO C 3 91 ? 30.442 -35.642 -19.802 1.00 23.90 88 PRO B C 1
ATOM 2636 O O . PRO C 3 91 ? 30.371 -36.086 -18.645 1.00 24.76 88 PRO B O 1
ATOM 2640 N N . LEU C 3 92 ? 29.388 -35.562 -20.619 1.00 21.53 89 LEU B N 1
ATOM 2641 C CA . LEU C 3 92 ? 28.091 -35.913 -20.097 1.00 22.25 89 LEU B CA 1
ATOM 2642 C C . LEU C 3 92 ? 27.959 -37.384 -19.868 1.00 20.29 89 LEU B C 1
ATOM 2643 O O . LEU C 3 92 ? 27.117 -37.802 -19.084 1.00 22.61 89 LEU B O 1
ATOM 2648 N N . ALA C 3 93 ? 28.812 -38.173 -20.498 1.00 17.64 90 ALA B N 1
ATOM 2649 C CA . ALA C 3 93 ? 28.691 -39.599 -20.351 1.00 17.73 90 ALA B CA 1
ATOM 2650 C C . ALA C 3 93 ? 29.219 -40.135 -19.017 1.00 18.80 90 ALA B C 1
ATOM 2651 O O . ALA C 3 93 ? 28.940 -41.293 -18.668 1.00 17.75 90 ALA B O 1
ATOM 2653 N N . SER C 3 94 ? 30.037 -39.344 -18.311 1.00 18.95 91 SER B N 1
ATOM 2654 C CA . SER C 3 94 ? 30.713 -39.890 -17.153 1.00 20.49 91 SER B CA 1
ATOM 2655 C C . SER C 3 94 ? 31.459 -38.811 -16.437 1.00 21.76 91 SER B C 1
ATOM 2656 O O . SER C 3 94 ? 32.126 -37.969 -17.083 1.00 20.18 91 SER B O 1
ATOM 2659 N N . PRO C 3 95 ? 31.413 -38.841 -15.103 1.00 23.46 92 PRO B N 1
ATOM 2660 C CA . PRO C 3 95 ? 32.188 -37.845 -14.425 1.00 24.75 92 PRO B CA 1
ATOM 2661 C C . PRO C 3 95 ? 33.689 -38.030 -14.608 1.00 25.05 92 PRO B C 1
ATOM 2662 O O . PRO C 3 95 ? 34.455 -37.077 -14.358 1.00 24.23 92 PRO B O 1
ATOM 2666 N N . THR C 3 96 ? 34.099 -39.202 -15.098 1.00 23.60 93 THR B N 1
ATOM 2667 C CA . THR C 3 96 ? 35.503 -39.406 -15.418 1.00 25.95 93 THR B CA 1
ATOM 2668 C C . THR C 3 96 ? 35.903 -38.827 -16.787 1.00 24.91 93 THR B C 1
ATOM 2669 O O . THR C 3 96 ? 37.079 -38.906 -17.159 1.00 25.06 93 THR B O 1
ATOM 2673 N N . PHE C 3 97 ? 34.937 -38.274 -17.523 1.00 24.19 94 PHE B N 1
ATOM 2674 C CA . PHE C 3 97 ? 35.196 -37.838 -18.906 1.00 23.71 94 PHE B CA 1
ATOM 2675 C C . PHE C 3 97 ? 35.335 -36.350 -18.817 1.00 27.08 94 PHE B C 1
ATOM 2676 O O . PHE C 3 97 ? 34.430 -35.677 -18.398 1.00 28.91 94 PHE B O 1
ATOM 2684 N N . GLU C 3 98 ? 36.485 -35.831 -19.192 1.00 30.24 95 GLU B N 1
ATOM 2685 C CA . GLU C 3 98 ? 36.674 -34.397 -19.094 1.00 33.88 95 GLU B CA 1
ATOM 2686 C C . GLU C 3 98 ? 36.658 -33.773 -20.479 1.00 32.73 95 GLU B C 1
ATOM 2687 O O . GLU C 3 98 ? 36.983 -34.432 -21.468 1.00 30.53 95 GLU B O 1
ATOM 2693 N N . PRO C 3 99 ? 36.270 -32.491 -20.570 1.00 34.06 96 PRO B N 1
ATOM 2694 C CA . PRO C 3 99 ? 36.342 -31.939 -21.917 1.00 34.53 96 PRO B CA 1
ATOM 2695 C C . PRO C 3 99 ? 37.800 -31.909 -22.424 1.00 34.77 96 PRO B C 1
ATOM 2696 O O . PRO C 3 99 ? 38.733 -31.856 -21.629 1.00 36.21 96 PRO B O 1
ATOM 2700 N N . GLY C 3 100 ? 37.983 -31.956 -23.729 1.00 34.64 97 GLY B N 1
ATOM 2701 C CA . GLY C 3 100 ? 39.310 -31.785 -24.314 1.00 34.85 97 GLY B CA 1
ATOM 2702 C C . GLY C 3 100 ? 39.545 -32.787 -25.410 1.00 33.21 97 GLY B C 1
ATOM 2703 O O . GLY C 3 100 ? 38.658 -33.594 -25.730 1.00 33.82 97 GLY B O 1
ATOM 2704 N N . PRO C 3 101 ? 40.760 -32.798 -25.979 1.00 32.72 98 PRO B N 1
ATOM 2705 C CA . PRO C 3 101 ? 41.032 -33.751 -27.064 1.00 31.86 98 PRO B CA 1
ATOM 2706 C C . PRO C 3 101 ? 40.944 -35.200 -26.537 1.00 30.18 98 PRO B C 1
ATOM 2707 O O . PRO C 3 101 ? 41.034 -35.383 -25.304 1.00 30.17 98 PRO B O 1
ATOM 2711 N N . PRO C 3 102 ? 40.762 -36.212 -27.425 1.00 28.10 99 PRO B N 1
ATOM 2712 C CA . PRO C 3 102 ? 40.704 -37.575 -26.884 1.00 26.44 99 PRO B CA 1
ATOM 2713 C C . PRO C 3 102 ? 41.868 -37.927 -25.984 1.00 24.44 99 PRO B C 1
ATOM 2714 O O . PRO C 3 102 ? 43.017 -37.600 -26.295 1.00 26.69 99 PRO B O 1
ATOM 2718 N N . ASP C 3 103 ? 41.557 -38.493 -24.823 1.00 21.93 100 ASP B N 1
ATOM 2719 C CA . ASP C 3 103 ? 42.565 -38.952 -23.918 1.00 20.16 100 ASP B CA 1
ATOM 2720 C C . ASP C 3 103 ? 42.925 -40.395 -24.344 1.00 17.81 100 ASP B C 1
ATOM 2721 O O . ASP C 3 103 ? 42.374 -40.930 -25.308 1.00 15.39 100 ASP B O 1
ATOM 2726 N N . GLU C 3 104 ? 43.853 -41.021 -23.651 1.00 16.97 101 GLU B N 1
ATOM 2727 C CA . GLU C 3 104 ? 44.292 -42.360 -24.063 1.00 17.44 101 GLU B CA 1
ATOM 2728 C C . GLU C 3 104 ? 43.162 -43.370 -24.082 1.00 15.96 101 GLU B C 1
ATOM 2729 O O . GLU C 3 104 ? 43.176 -44.341 -24.856 1.00 15.49 101 GLU B O 1
ATOM 2735 N N . ARG C 3 105 ? 42.155 -43.201 -23.236 1.00 16.47 102 ARG B N 1
ATOM 2736 C CA . ARG C 3 105 ? 41.040 -44.179 -23.274 1.00 16.72 102 ARG B CA 1
ATOM 2737 C C . ARG C 3 105 ? 40.303 -44.053 -24.564 1.00 15.70 102 ARG B C 1
ATOM 2738 O O . ARG C 3 105 ? 39.977 -45.046 -25.165 1.00 15.02 102 ARG B O 1
ATOM 2746 N N . ALA C 3 106 ? 40.017 -42.830 -24.989 1.00 13.96 103 ALA B N 1
ATOM 2747 C CA . ALA C 3 106 ? 39.235 -42.609 -26.187 1.00 13.51 103 ALA B CA 1
ATOM 2748 C C . ALA C 3 106 ? 40.053 -43.078 -27.391 1.00 13.14 103 ALA B C 1
ATOM 2749 O O . ALA C 3 106 ? 39.515 -43.658 -28.329 1.00 15.74 103 ALA B O 1
ATOM 2751 N N . ILE C 3 107 ? 41.345 -42.792 -27.367 1.00 12.73 104 ILE B N 1
ATOM 2752 C CA . ILE C 3 107 ? 42.226 -43.121 -28.426 1.00 13.26 104 ILE B CA 1
ATOM 2753 C C . ILE C 3 107 ? 42.354 -44.630 -28.557 1.00 14.69 104 ILE B C 1
ATOM 2754 O O . ILE C 3 107 ? 42.318 -45.135 -29.674 1.00 13.95 104 ILE B O 1
ATOM 2759 N N . GLU C 3 108 ? 42.452 -45.352 -27.451 1.00 13.54 105 GLU B N 1
ATOM 2760 C CA . GLU C 3 108 ? 42.577 -46.794 -27.567 1.00 15.45 105 GLU B CA 1
ATOM 2761 C C . GLU C 3 108 ? 41.269 -47.410 -28.056 1.00 15.55 105 GLU B C 1
ATOM 2762 O O . GLU C 3 108 ? 41.283 -48.326 -28.865 1.00 17.51 105 GLU B O 1
ATOM 2768 N N . LEU C 3 109 ? 40.133 -46.913 -27.571 1.00 14.81 106 LEU B N 1
ATOM 2769 C CA . LEU C 3 109 ? 38.822 -47.385 -28.037 1.00 13.48 106 LEU B CA 1
ATOM 2770 C C . LEU C 3 109 ? 38.712 -47.167 -29.515 1.00 13.80 106 LEU B C 1
ATOM 2771 O O . LEU C 3 109 ? 38.381 -48.054 -30.222 1.00 13.38 106 LEU B O 1
ATOM 2776 N N . ALA C 3 110 ? 39.013 -45.956 -29.994 1.00 14.42 107 ALA B N 1
ATOM 2777 C CA . ALA C 3 110 ? 38.933 -45.681 -31.449 1.00 14.08 107 ALA B CA 1
ATOM 2778 C C . ALA C 3 110 ? 39.790 -46.614 -32.272 1.00 14.06 107 ALA B C 1
ATOM 2779 O O . ALA C 3 110 ? 39.442 -47.002 -33.370 1.00 14.20 107 ALA B O 1
ATOM 2781 N N . ARG C 3 111 ? 41.006 -46.821 -31.810 1.00 12.87 108 ARG B N 1
ATOM 2782 C CA . ARG C 3 111 ? 41.956 -47.533 -32.610 1.00 13.24 108 ARG B CA 1
ATOM 2783 C C . ARG C 3 111 ? 41.642 -49.000 -32.635 1.00 13.91 108 ARG B C 1
ATOM 2784 O O . ARG C 3 111 ? 41.731 -49.619 -33.652 1.00 16.38 108 ARG B O 1
ATOM 2792 N N . VAL C 3 112 ? 41.212 -49.560 -31.518 1.00 14.18 109 VAL B N 1
ATOM 2793 C CA . VAL C 3 112 ? 40.948 -50.984 -31.466 1.00 14.92 109 VAL B CA 1
ATOM 2794 C C . VAL C 3 112 ? 39.712 -51.272 -32.307 1.00 14.75 109 VAL B C 1
ATOM 2795 O O . VAL C 3 112 ? 39.641 -52.287 -32.945 1.00 15.07 109 VAL B O 1
ATOM 2799 N N . ILE C 3 113 ? 38.735 -50.362 -32.293 1.00 13.28 110 ILE B N 1
ATOM 2800 C CA . ILE C 3 113 ? 37.511 -50.599 -33.003 1.00 12.55 110 ILE B CA 1
ATOM 2801 C C . ILE C 3 113 ? 37.818 -50.375 -34.488 1.00 13.29 110 ILE B C 1
ATOM 2802 O O . ILE C 3 113 ? 37.319 -51.062 -35.355 1.00 14.04 110 ILE B O 1
ATOM 2807 N N . ASP C 3 114 ? 38.640 -49.380 -34.785 1.00 14.07 111 ASP B N 1
ATOM 2808 C CA . ASP C 3 114 ? 38.998 -49.137 -36.151 1.00 14.78 111 ASP B CA 1
ATOM 2809 C C . ASP C 3 114 ? 39.686 -50.377 -36.683 1.00 16.00 111 ASP B C 1
ATOM 2810 O O . ASP C 3 114 ? 39.424 -50.802 -37.807 1.00 15.30 111 ASP B O 1
ATOM 2815 N N . ARG C 3 115 ? 40.587 -50.927 -35.880 1.00 15.21 112 ARG B N 1
ATOM 2816 C CA . ARG C 3 115 ? 41.376 -52.050 -36.331 1.00 19.80 112 ARG B CA 1
ATOM 2817 C C . ARG C 3 115 ? 40.477 -53.190 -36.640 1.00 18.27 112 ARG B C 1
ATOM 2818 O O . ARG C 3 115 ? 40.669 -53.846 -37.664 1.00 21.34 112 ARG B O 1
ATOM 2826 N N . GLY C 3 116 ? 39.470 -53.386 -35.793 1.00 18.81 113 GLY B N 1
ATOM 2827 C CA . GLY C 3 116 ? 38.529 -54.530 -35.962 1.00 19.88 113 GLY B CA 1
ATOM 2828 C C . GLY C 3 116 ? 37.868 -54.460 -37.319 1.00 20.39 113 GLY B C 1
ATOM 2829 O O . GLY C 3 116 ? 37.627 -55.472 -37.955 1.00 22.53 113 GLY B O 1
ATOM 2830 N N . ILE C 3 117 ? 37.562 -53.247 -37.760 1.00 20.52 114 ILE B N 1
ATOM 2831 C CA . ILE C 3 117 ? 36.855 -53.026 -39.015 1.00 19.87 114 ILE B CA 1
ATOM 2832 C C . ILE C 3 117 ? 37.883 -53.004 -40.103 1.00 20.46 114 ILE B C 1
ATOM 2833 O O . ILE C 3 117 ? 37.780 -53.732 -41.050 1.00 23.30 114 ILE B O 1
ATOM 2838 N N . ARG C 3 118 ? 38.917 -52.172 -39.967 1.00 19.48 115 ARG B N 1
ATOM 2839 C CA . ARG C 3 118 ? 39.899 -52.076 -40.980 1.00 18.41 115 ARG B CA 1
ATOM 2840 C C . ARG C 3 118 ? 40.486 -53.441 -41.323 1.00 19.69 115 ARG B C 1
ATOM 2841 O O . ARG C 3 118 ? 40.611 -53.796 -42.484 1.00 21.69 115 ARG B O 1
ATOM 2849 N N . GLU C 3 119 ? 40.911 -54.177 -40.332 1.00 19.30 116 GLU B N 1
ATOM 2850 C CA . GLU C 3 119 ? 41.802 -55.294 -40.628 1.00 22.79 116 GLU B CA 1
ATOM 2851 C C . GLU C 3 119 ? 40.992 -56.485 -41.043 1.00 22.79 116 GLU B C 1
ATOM 2852 O O . GLU C 3 119 ? 41.515 -57.468 -41.595 1.00 25.95 116 GLU B O 1
ATOM 2858 N N . SER C 3 120 ? 39.694 -56.411 -40.814 1.00 21.16 117 SER B N 1
ATOM 2859 C CA . SER C 3 120 ? 38.854 -57.468 -41.331 1.00 23.11 117 SER B CA 1
ATOM 2860 C C . SER C 3 120 ? 38.347 -57.052 -42.720 1.00 24.11 117 SER B C 1
ATOM 2861 O O . SER C 3 120 ? 37.602 -57.787 -43.313 1.00 23.91 117 SER B O 1
ATOM 2864 N N . LYS C 3 121 ? 38.687 -55.832 -43.159 1.00 23.42 118 LYS B N 1
ATOM 2865 C CA . LYS C 3 121 ? 38.129 -55.233 -44.358 1.00 25.25 118 LYS B CA 1
ATOM 2866 C C . LYS C 3 121 ? 36.606 -55.233 -44.333 1.00 24.74 118 LYS B C 1
ATOM 2867 O O . LYS C 3 121 ? 35.948 -55.377 -45.368 1.00 26.18 118 LYS B O 1
ATOM 2873 N N . ALA C 3 122 ? 36.057 -55.061 -43.139 1.00 21.74 119 ALA B N 1
ATOM 2874 C CA . ALA C 3 122 ? 34.614 -55.038 -42.985 1.00 22.31 119 ALA B CA 1
ATOM 2875 C C . ALA C 3 122 ? 34.050 -53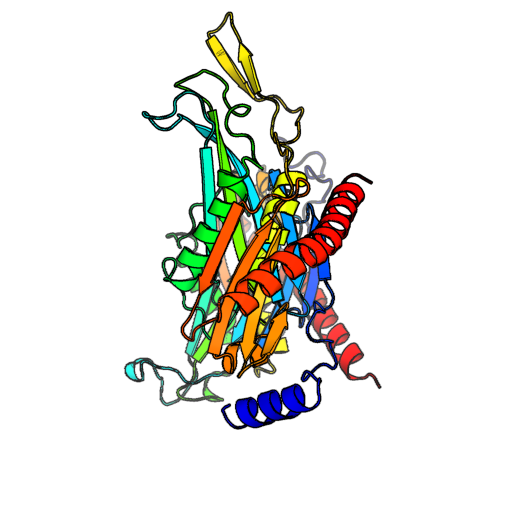.884 -43.759 1.00 22.43 119 ALA B C 1
ATOM 2876 O O . ALA C 3 122 ? 32.980 -53.995 -44.297 1.00 24.43 119 ALA B O 1
ATOM 2878 N N . LEU C 3 123 ? 34.774 -52.766 -43.810 1.00 21.48 120 LEU B N 1
ATOM 2879 C CA . LEU C 3 123 ? 34.422 -51.715 -44.740 1.00 22.47 120 LEU B CA 1
ATOM 2880 C C . LEU C 3 123 ? 35.438 -51.895 -45.809 1.00 23.67 120 LEU B C 1
ATOM 2881 O O . LEU C 3 123 ? 36.642 -51.653 -45.586 1.00 24.41 120 LEU B O 1
ATOM 2886 N N . ASN C 3 124 ? 34.986 -52.306 -46.983 1.00 23.89 121 ASN B N 1
ATOM 2887 C CA . ASN C 3 124 ? 35.930 -52.541 -48.036 1.00 25.09 121 ASN B CA 1
ATOM 2888 C C . ASN C 3 124 ? 36.350 -51.228 -48.726 1.00 25.26 121 ASN B C 1
ATOM 2889 O O . ASN C 3 124 ? 35.630 -50.713 -49.576 1.00 26.70 121 ASN B O 1
ATOM 2894 N N . LEU C 3 125 ? 37.528 -50.708 -48.380 1.00 24.21 122 LEU B N 1
ATOM 2895 C CA . LEU C 3 125 ? 37.980 -49.415 -48.838 1.00 25.12 122 LEU B CA 1
ATOM 2896 C C . LEU C 3 125 ? 38.275 -49.383 -50.308 1.00 27.37 122 LEU B C 1
ATOM 2897 O O . LEU C 3 125 ? 38.330 -48.308 -50.931 1.00 27.36 122 LEU B O 1
ATOM 2902 N N . GLU C 3 126 ? 38.503 -50.564 -50.859 1.00 29.10 123 GLU B N 1
ATOM 2903 C CA . GLU C 3 126 ? 38.782 -50.715 -52.284 1.00 32.27 123 GLU B CA 1
ATOM 2904 C C . GLU C 3 126 ? 37.535 -50.467 -53.118 1.00 32.33 123 GLU B C 1
ATOM 2905 O O . GLU C 3 126 ? 37.612 -50.149 -54.289 1.00 36.43 123 GLU B O 1
ATOM 2911 N N . LYS C 3 127 ? 36.382 -50.597 -52.503 1.00 30.95 124 LYS B N 1
ATOM 2912 C CA . LYS C 3 127 ? 35.123 -50.394 -53.170 1.00 31.23 124 LYS B CA 1
ATOM 2913 C C . LYS C 3 127 ? 34.616 -48.990 -52.881 1.00 30.47 124 LYS B C 1
ATOM 2914 O O . LYS C 3 127 ? 33.413 -48.721 -52.920 1.00 31.69 124 LYS B O 1
ATOM 2920 N N . MET C 3 128 ? 35.542 -48.089 -52.579 1.00 29.82 125 MET B N 1
ATOM 2921 C CA . MET C 3 128 ? 35.182 -46.731 -52.171 1.00 28.93 125 MET B CA 1
ATOM 2922 C C . MET C 3 128 ? 35.985 -45.734 -52.972 1.00 30.38 125 MET B C 1
ATOM 2923 O O . MET C 3 128 ? 36.084 -44.551 -52.620 1.00 30.55 125 MET B O 1
ATOM 2928 N N . VAL C 3 129 ? 36.516 -46.215 -54.088 1.00 31.34 126 VAL B N 1
ATOM 2929 C CA . VAL C 3 129 ? 37.304 -45.397 -54.988 1.00 33.04 126 VAL B CA 1
ATOM 2930 C C . VAL C 3 129 ? 36.422 -44.858 -56.098 1.00 34.41 126 VAL B C 1
ATOM 2931 O O . VAL C 3 129 ? 35.612 -45.592 -56.655 1.00 35.40 126 VAL B O 1
ATOM 2935 N N . ILE C 3 130 ? 36.533 -43.570 -56.386 1.00 34.57 127 ILE B N 1
ATOM 2936 C CA . ILE C 3 130 ? 35.785 -42.999 -57.505 1.00 36.86 127 ILE B CA 1
ATOM 2937 C C . ILE C 3 130 ? 36.729 -42.732 -58.659 1.00 38.90 127 ILE B C 1
ATOM 2938 O O . ILE C 3 130 ? 36.483 -43.152 -59.790 1.00 41.15 127 ILE B O 1
ATOM 2943 N N . VAL C 3 131 ? 37.816 -42.028 -58.388 1.00 38.22 128 VAL B N 1
ATOM 2944 C CA . VAL C 3 131 ? 38.858 -41.855 -59.389 1.00 40.29 128 VAL B CA 1
ATOM 2945 C C . VAL C 3 131 ? 40.107 -42.280 -58.658 1.00 40.39 128 VAL B C 1
ATOM 2946 O O . VAL C 3 131 ? 40.491 -41.629 -57.687 1.00 39.52 128 VAL B O 1
ATOM 2950 N N . PRO C 3 132 ? 40.702 -43.425 -59.051 1.00 42.10 129 PRO B N 1
ATOM 2951 C CA . PRO C 3 132 ? 41.920 -43.888 -58.374 1.00 42.02 129 PRO B CA 1
ATOM 2952 C C . PRO C 3 132 ? 42.959 -42.787 -58.191 1.00 42.24 129 PRO B C 1
ATOM 2953 O O . PRO C 3 132 ? 43.222 -42.036 -59.102 1.00 43.49 129 PRO B O 1
ATOM 2957 N N . GLY C 3 133 ? 43.470 -42.644 -56.978 1.00 41.02 130 GLY B N 1
ATOM 2958 C CA . GLY C 3 133 ? 44.517 -41.675 -56.721 1.00 40.77 130 GLY B CA 1
ATOM 2959 C C . GLY C 3 133 ? 44.057 -40.244 -56.567 1.00 40.22 130 GLY B C 1
ATOM 2960 O O . GLY C 3 133 ? 44.889 -39.367 -56.361 1.00 41.52 130 GLY B O 1
ATOM 2961 N N . LYS C 3 134 ? 42.752 -39.990 -56.669 1.00 38.92 131 LYS B N 1
ATOM 2962 C CA . LYS C 3 134 ? 42.257 -38.610 -56.705 1.00 38.43 131 LYS B CA 1
ATOM 2963 C C . LYS C 3 134 ? 40.966 -38.365 -55.940 1.00 36.35 131 LYS B C 1
ATOM 2964 O O . LYS C 3 134 ? 40.813 -37.328 -55.315 1.00 36.33 131 LYS B O 1
ATOM 2970 N N . ILE C 3 135 ? 40.007 -39.281 -56.026 1.00 33.77 132 ILE B N 1
ATOM 2971 C CA . ILE C 3 135 ? 38.715 -39.041 -55.415 1.00 31.69 132 ILE B CA 1
ATOM 2972 C C . ILE C 3 135 ? 38.177 -40.335 -54.913 1.00 29.77 132 ILE B C 1
ATOM 2973 O O . ILE C 3 135 ? 37.819 -41.202 -55.695 1.00 28.78 132 ILE B O 1
ATOM 2978 N N . VAL C 3 136 ? 38.121 -40.446 -53.589 1.00 27.99 133 VAL B N 1
ATOM 2979 C CA . VAL C 3 136 ? 37.593 -41.604 -52.934 1.00 26.53 133 VAL B CA 1
ATOM 2980 C C . VAL C 3 136 ? 36.538 -41.166 -51.909 1.00 26.02 133 VAL B C 1
ATOM 2981 O O . VAL C 3 136 ? 36.430 -39.979 -51.530 1.00 25.61 133 VAL B O 1
ATOM 2985 N N . ARG C 3 137 ? 35.716 -42.118 -51.518 1.00 25.90 134 ARG B N 1
ATOM 2986 C CA . ARG C 3 137 ? 34.842 -41.902 -50.412 1.00 25.99 134 ARG B CA 1
ATOM 2987 C C . ARG C 3 137 ? 35.658 -41.861 -49.127 1.00 23.89 134 ARG B C 1
ATOM 2988 O O . ARG C 3 137 ? 36.596 -42.663 -48.926 1.00 22.16 134 ARG B O 1
ATOM 2996 N N . VAL C 3 138 ? 35.301 -40.892 -48.300 1.00 23.33 135 VAL B N 1
ATOM 2997 C CA . VAL C 3 138 ? 35.892 -40.702 -46.985 1.00 23.04 135 VAL B CA 1
ATOM 2998 C C . VAL C 3 138 ? 34.795 -40.957 -45.978 1.00 22.73 135 VAL B C 1
ATOM 2999 O O . VAL C 3 138 ? 33.742 -40.319 -46.012 1.00 24.17 135 VAL B O 1
ATOM 3003 N N . VAL C 3 139 ? 35.036 -41.926 -45.109 1.00 21.08 136 VAL B N 1
ATOM 3004 C CA . VAL C 3 139 ? 34.034 -42.343 -44.142 1.00 20.87 136 VAL B CA 1
ATOM 3005 C C . VAL C 3 139 ? 34.521 -42.041 -42.739 1.00 19.02 136 VAL B C 1
ATOM 3006 O O . VAL C 3 139 ? 35.555 -42.586 -42.292 1.00 20.07 136 VAL B O 1
ATOM 3010 N N . PHE C 3 140 ? 33.812 -41.137 -42.085 1.00 18.13 137 PHE B N 1
ATOM 3011 C CA . PHE C 3 140 ? 34.020 -40.826 -40.670 1.00 17.15 137 PHE B CA 1
ATOM 3012 C C . PHE C 3 140 ? 33.097 -41.646 -39.757 1.00 17.23 137 PHE B C 1
ATOM 3013 O O . PHE C 3 140 ? 31.850 -41.575 -39.839 1.00 19.01 137 PHE B O 1
ATOM 3021 N N . ILE C 3 141 ? 33.720 -42.440 -38.904 1.00 14.93 138 ILE B N 1
ATOM 3022 C CA . ILE C 3 141 ? 33.016 -43.174 -37.915 1.00 16.52 138 ILE B CA 1
ATOM 3023 C C . ILE C 3 141 ? 33.161 -42.321 -36.660 1.00 15.32 138 ILE B C 1
ATOM 3024 O O . ILE C 3 141 ? 34.251 -42.206 -36.098 1.00 14.87 138 ILE B O 1
ATOM 3029 N N . ASP C 3 142 ? 32.080 -41.638 -36.300 1.00 14.66 139 ASP B N 1
ATOM 3030 C CA . ASP C 3 142 ? 32.181 -40.705 -35.190 1.00 14.30 139 ASP B CA 1
ATOM 3031 C C . ASP C 3 142 ? 31.381 -41.304 -34.040 1.00 14.31 139 ASP B C 1
ATOM 3032 O O . ASP C 3 142 ? 30.141 -41.563 -34.148 1.00 15.54 139 ASP B O 1
ATOM 3037 N N . VAL C 3 143 ? 32.092 -41.561 -32.953 1.00 14.00 140 VAL B N 1
ATOM 3038 C CA . VAL C 3 143 ? 31.522 -42.336 -31.846 1.00 14.08 140 VAL B CA 1
ATOM 3039 C C . VAL C 3 143 ? 31.361 -41.326 -30.747 1.00 14.43 140 VAL B C 1
ATOM 3040 O O . VAL C 3 143 ? 32.367 -40.698 -30.318 1.00 12.86 140 VAL B O 1
ATOM 3044 N N . HIS C 3 144 ? 30.101 -41.132 -30.354 1.00 14.03 141 HIS B N 1
ATOM 3045 C CA . HIS C 3 144 ? 29.730 -40.274 -29.291 1.00 14.53 141 HIS B CA 1
ATOM 3046 C C . HIS C 3 144 ? 29.261 -41.141 -28.118 1.00 16.99 141 HIS B C 1
ATOM 3047 O O . HIS C 3 144 ? 28.112 -41.683 -28.118 1.00 16.12 141 HIS B O 1
ATOM 3054 N N . VAL C 3 145 ? 30.124 -41.303 -27.115 1.00 16.45 142 VAL B N 1
ATOM 3055 C CA . VAL C 3 145 ? 29.732 -42.180 -25.971 1.00 16.00 142 VAL B CA 1
ATOM 3056 C C . VAL C 3 145 ? 28.794 -41.294 -25.139 1.00 16.28 142 VAL B C 1
ATOM 3057 O O . VAL C 3 145 ? 29.185 -40.186 -24.807 1.00 16.31 142 VAL B O 1
ATOM 3061 N N . LEU C 3 146 ? 27.548 -41.740 -24.913 1.00 15.50 143 LEU B N 1
ATOM 3062 C CA . LEU C 3 146 ? 26.542 -40.927 -24.218 1.00 17.00 143 LEU B CA 1
ATOM 3063 C C . LEU C 3 146 ? 26.365 -41.294 -22.743 1.00 17.65 143 LEU B C 1
ATOM 3064 O O . LEU C 3 146 ? 25.898 -40.479 -21.995 1.00 18.75 143 LEU B O 1
ATOM 3069 N N . ASP C 3 147 ? 26.751 -42.502 -22.324 1.00 16.95 144 ASP B N 1
ATOM 3070 C CA . ASP C 3 147 ? 26.572 -42.892 -20.915 1.00 19.35 144 ASP B CA 1
ATOM 3071 C C . ASP C 3 147 ? 27.503 -44.043 -20.742 1.00 18.33 144 ASP B C 1
ATOM 3072 O O . ASP C 3 147 ? 27.368 -45.015 -21.432 1.00 19.23 144 ASP B O 1
ATOM 3077 N N . HIS C 3 148 ? 28.453 -43.912 -19.835 1.00 19.10 145 HIS B N 1
ATOM 3078 C CA . HIS C 3 148 ? 29.482 -44.906 -19.640 1.00 17.31 145 HIS B CA 1
ATOM 3079 C C . HIS C 3 148 ? 29.082 -45.720 -18.420 1.00 18.62 145 HIS B C 1
ATOM 3080 O O . HIS C 3 148 ? 29.143 -45.249 -17.262 1.00 18.81 145 HIS B O 1
ATOM 3087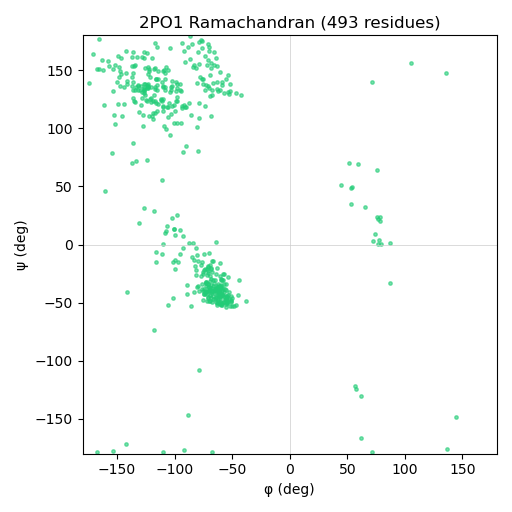 N N . ASP C 3 149 ? 28.597 -46.943 -18.661 1.00 18.45 146 ASP B N 1
ATOM 3088 C CA . ASP C 3 149 ? 28.320 -47.815 -17.552 1.00 18.81 146 ASP B CA 1
ATOM 3089 C C . ASP C 3 149 ? 29.046 -49.108 -17.792 1.00 18.89 146 ASP B C 1
ATOM 3090 O O . ASP C 3 149 ? 28.526 -50.170 -17.468 1.00 19.98 146 ASP B O 1
ATOM 3095 N N . GLY C 3 150 ? 30.170 -49.009 -18.456 1.00 17.94 147 GLY B N 1
ATOM 3096 C CA . GLY C 3 150 ? 31.061 -50.141 -18.599 1.00 17.00 147 GLY B CA 1
ATOM 3097 C C . GLY C 3 150 ? 31.001 -50.717 -19.978 1.00 16.69 147 GLY B C 1
ATOM 3098 O O . GLY C 3 150 ? 29.977 -50.643 -20.675 1.00 16.74 147 GLY B O 1
ATOM 3099 N N . ASN C 3 151 ? 32.084 -51.398 -20.359 1.00 16.29 148 ASN B N 1
ATOM 3100 C CA . ASN C 3 151 ? 32.183 -51.975 -21.678 1.00 15.18 148 ASN B CA 1
ATOM 3101 C C . ASN C 3 151 ? 31.951 -51.039 -22.862 1.00 15.25 148 ASN B C 1
ATOM 3102 O O . ASN C 3 151 ? 31.224 -51.358 -23.772 1.00 17.43 148 ASN B O 1
ATOM 3107 N N . LEU C 3 152 ? 32.632 -49.866 -22.883 1.00 16.01 149 LEU B N 1
ATOM 3108 C CA . LEU C 3 152 ? 32.576 -49.021 -24.015 1.00 14.93 149 LEU B CA 1
ATOM 3109 C C . LEU C 3 152 ? 33.080 -49.730 -25.263 1.00 16.18 149 LEU B C 1
ATOM 3110 O O . LEU C 3 152 ? 32.558 -49.542 -26.333 1.00 17.17 149 LEU B O 1
ATOM 3115 N N . MET C 3 153 ? 34.142 -50.525 -25.154 1.00 16.56 150 MET B N 1
ATOM 3116 C CA . MET C 3 153 ? 34.716 -51.107 -26.320 1.00 16.01 150 MET B CA 1
ATOM 3117 C C . MET C 3 153 ? 33.686 -51.880 -27.130 1.00 16.62 150 MET B C 1
ATOM 3118 O O . MET C 3 153 ? 33.518 -51.656 -28.332 1.00 15.79 150 MET B O 1
ATOM 3123 N N . ASP C 3 154 ? 32.929 -52.747 -26.490 1.00 16.67 151 ASP B N 1
ATOM 3124 C CA . ASP C 3 154 ? 31.995 -53.554 -27.268 1.00 19.26 151 ASP B CA 1
ATOM 3125 C C . ASP C 3 154 ? 30.847 -52.707 -27.727 1.00 19.02 151 ASP B C 1
ATOM 3126 O O . ASP C 3 154 ? 30.374 -52.826 -28.837 1.00 18.53 151 ASP B O 1
ATOM 3131 N N . ALA C 3 155 ? 30.384 -51.843 -26.857 1.00 19.48 152 ALA B N 1
ATOM 3132 C CA . ALA C 3 155 ? 29.242 -50.996 -27.217 1.00 18.83 152 ALA B CA 1
ATOM 3133 C C . ALA C 3 155 ? 29.639 -50.148 -28.419 1.00 17.88 152 ALA B C 1
ATOM 3134 O O . ALA C 3 155 ? 28.854 -50.009 -29.332 1.00 18.26 152 ALA B O 1
ATOM 3136 N N . ILE C 3 156 ? 30.883 -49.610 -28.429 1.00 17.05 153 ILE B N 1
ATOM 3137 C CA . ILE C 3 156 ? 31.325 -48.765 -29.518 1.00 15.68 153 ILE B CA 1
ATOM 3138 C C . ILE C 3 156 ? 31.522 -49.595 -30.781 1.00 16.70 153 ILE B C 1
ATOM 3139 O O . ILE C 3 156 ? 31.137 -49.175 -31.853 1.00 18.32 153 ILE B O 1
ATOM 3144 N N . GLY C 3 157 ? 32.064 -50.818 -30.694 1.00 18.03 154 GLY B N 1
ATOM 3145 C CA . GLY C 3 157 ? 32.242 -51.591 -31.912 1.00 17.37 154 GLY B CA 1
ATOM 3146 C C . GLY C 3 157 ? 30.918 -52.062 -32.513 1.00 18.61 154 GLY B C 1
ATOM 3147 O O . GLY C 3 157 ? 30.762 -52.135 -33.732 1.00 18.40 154 GLY B O 1
ATOM 3148 N N . ILE C 3 158 ? 29.987 -52.427 -31.652 1.00 19.04 155 ILE B N 1
ATOM 3149 C CA . ILE C 3 158 ? 28.647 -52.876 -32.091 1.00 20.22 155 ILE B CA 1
ATOM 3150 C C . ILE C 3 158 ? 27.997 -51.711 -32.786 1.00 19.51 155 ILE B C 1
ATOM 3151 O O . ILE C 3 158 ? 27.580 -51.814 -33.932 1.00 21.11 155 ILE B O 1
ATOM 3156 N N . ALA C 3 159 ? 27.973 -50.569 -32.119 1.00 19.14 156 ALA B N 1
ATOM 3157 C CA . ALA C 3 159 ? 27.412 -49.354 -32.737 1.00 18.69 156 ALA B CA 1
ATOM 3158 C C . ALA C 3 159 ? 28.097 -49.010 -34.048 1.00 18.38 156 ALA B C 1
ATOM 3159 O O . ALA C 3 159 ? 27.435 -48.565 -34.963 1.00 16.91 156 ALA B O 1
ATOM 3161 N N . ALA C 3 160 ? 29.425 -49.208 -34.131 1.00 19.40 157 ALA B N 1
ATOM 3162 C CA . ALA C 3 160 ? 30.202 -48.732 -35.297 1.00 18.74 157 ALA B CA 1
ATOM 3163 C C . ALA C 3 160 ? 29.820 -49.590 -36.475 1.00 19.17 157 ALA B C 1
ATOM 3164 O O . ALA C 3 160 ? 29.441 -49.085 -37.530 1.00 20.64 157 ALA B O 1
ATOM 3166 N N . ILE C 3 161 ? 29.825 -50.904 -36.290 1.00 18.43 158 ILE B N 1
ATOM 3167 C CA . ILE C 3 161 ? 29.526 -51.739 -37.411 1.00 17.84 158 ILE B CA 1
ATOM 3168 C C . ILE C 3 161 ? 28.033 -51.657 -37.747 1.00 19.05 158 ILE B C 1
ATOM 3169 O O . ILE C 3 161 ? 27.638 -51.772 -38.926 1.00 18.39 158 ILE B O 1
ATOM 3174 N N . ALA C 3 162 ? 27.201 -51.467 -36.737 1.00 18.37 159 ALA B N 1
ATOM 3175 C CA . ALA C 3 162 ? 25.771 -51.364 -37.037 1.00 20.03 159 ALA B CA 1
ATOM 3176 C C . ALA C 3 162 ? 25.524 -50.068 -37.798 1.00 19.63 159 ALA B C 1
ATOM 3177 O O . ALA C 3 162 ? 24.679 -50.012 -38.682 1.00 21.02 159 ALA B O 1
ATOM 3179 N N . ALA C 3 163 ? 26.262 -49.006 -37.479 1.00 19.23 160 ALA B N 1
ATOM 3180 C CA . ALA C 3 163 ? 26.029 -47.724 -38.146 1.00 18.38 160 ALA B CA 1
ATOM 3181 C C . ALA C 3 163 ? 26.509 -47.854 -39.614 1.00 19.55 160 ALA B C 1
ATOM 3182 O O . ALA C 3 163 ? 25.843 -47.418 -40.556 1.00 21.53 160 ALA B O 1
ATOM 3184 N N . LEU C 3 164 ? 27.636 -48.540 -39.822 1.00 19.63 161 LEU B N 1
ATOM 3185 C CA . LEU C 3 164 ? 28.185 -48.756 -41.188 1.00 19.67 161 LEU B CA 1
ATOM 3186 C C . LEU C 3 164 ? 27.232 -49.593 -42.042 1.00 20.90 161 LEU B C 1
ATOM 3187 O O . LEU C 3 164 ? 27.013 -49.329 -43.250 1.00 22.32 161 LEU B O 1
ATOM 3192 N N . LEU C 3 165 ? 26.640 -50.602 -41.417 1.00 20.22 162 LEU B N 1
ATOM 3193 C CA . LEU C 3 165 ? 25.629 -51.408 -42.090 1.00 23.11 162 LEU B CA 1
ATOM 3194 C C . LEU C 3 165 ? 24.408 -50.579 -42.390 1.00 23.66 162 LEU B C 1
ATOM 3195 O O . LEU C 3 165 ? 23.777 -50.793 -43.371 1.00 21.98 162 LEU B O 1
ATOM 3200 N N . ASN C 3 166 ? 24.102 -49.620 -41.526 1.00 22.77 163 ASN B N 1
ATOM 3201 C CA . ASN C 3 166 ? 22.960 -48.720 -41.727 1.00 23.77 163 ASN B CA 1
ATOM 3202 C C . ASN C 3 166 ? 23.187 -47.623 -42.762 1.00 24.40 163 ASN B C 1
ATOM 3203 O O . ASN C 3 166 ? 22.234 -46.949 -43.204 1.00 27.10 163 ASN B O 1
ATOM 3208 N N . ALA C 3 167 ? 24.442 -47.419 -43.123 1.00 23.45 164 ALA B N 1
ATOM 3209 C CA . ALA C 3 167 ? 24.823 -46.247 -43.839 1.00 23.56 164 ALA B CA 1
ATOM 3210 C C . ALA C 3 167 ? 24.319 -46.385 -45.238 1.00 24.46 164 ALA B C 1
ATOM 3211 O O . ALA C 3 167 ? 24.318 -47.487 -45.815 1.00 24.08 164 ALA B O 1
ATOM 3213 N N . ARG C 3 168 ? 23.778 -45.276 -45.706 1.00 24.64 165 ARG B N 1
ATOM 3214 C CA . ARG C 3 168 ? 23.406 -45.099 -47.096 1.00 26.64 165 ARG B CA 1
ATOM 3215 C C . ARG C 3 168 ? 24.061 -43.798 -47.497 1.00 27.42 165 ARG B C 1
ATOM 3216 O O . ARG C 3 168 ? 23.864 -42.771 -46.863 1.00 26.64 165 ARG B O 1
ATOM 3224 N N . VAL C 3 169 ? 24.832 -43.873 -48.567 1.00 29.50 166 VAL B N 1
ATOM 3225 C CA . VAL C 3 169 ? 25.687 -42.803 -49.013 1.00 29.56 166 VAL B CA 1
ATOM 3226 C C . VAL C 3 169 ? 25.262 -42.476 -50.446 1.00 31.30 166 VAL B C 1
ATOM 3227 O O . VAL C 3 169 ? 24.729 -43.351 -51.138 1.00 33.14 166 VAL B O 1
ATOM 3231 N N . PRO C 3 170 ? 25.448 -41.208 -50.873 1.00 31.76 167 PRO B N 1
ATOM 3232 C CA . PRO C 3 170 ? 25.085 -40.781 -52.231 1.00 33.31 167 PRO B CA 1
ATOM 3233 C C . PRO C 3 170 ? 25.805 -41.646 -53.252 1.00 33.54 167 PRO B C 1
ATOM 3234 O O . PRO C 3 170 ? 27.019 -41.863 -53.117 1.00 31.69 167 PRO B O 1
ATOM 3238 N N . LYS C 3 171 ? 25.052 -42.180 -54.222 1.00 34.66 168 LYS B N 1
ATOM 3239 C CA . LYS C 3 171 ? 25.656 -42.791 -55.396 1.00 36.22 168 LYS B CA 1
ATOM 3240 C C . LYS C 3 171 ? 26.497 -41.715 -56.075 1.00 36.99 168 LYS B C 1
ATOM 3241 O O . LYS C 3 171 ? 26.084 -40.561 -56.218 1.00 36.07 168 LYS B O 1
ATOM 3247 N N . VAL C 3 172 ? 27.679 -42.106 -56.501 1.00 38.19 169 VAL B N 1
ATOM 3248 C CA . VAL C 3 172 ? 28.600 -41.141 -57.062 1.00 40.76 169 VAL B CA 1
ATOM 3249 C C . VAL C 3 172 ? 29.003 -41.689 -58.421 1.00 43.01 169 VAL B C 1
ATOM 3250 O O . VAL C 3 172 ? 29.287 -42.870 -58.562 1.00 43.54 169 VAL B O 1
ATOM 3254 N N . ARG C 3 173 ? 28.983 -40.847 -59.435 1.00 45.49 170 ARG B N 1
ATOM 3255 C CA . ARG C 3 173 ? 29.507 -41.295 -60.713 1.00 47.74 170 ARG B CA 1
ATOM 3256 C C . ARG C 3 173 ? 30.513 -40.355 -61.303 1.00 48.21 170 ARG B C 1
ATOM 3257 O O . ARG C 3 173 ? 30.309 -39.134 -61.345 1.00 47.96 170 ARG B O 1
ATOM 3265 N N . TYR C 3 174 ? 31.638 -40.962 -61.719 1.00 48.75 171 TYR B N 1
ATOM 3266 C CA . TYR C 3 174 ? 32.609 -40.264 -62.511 1.00 51.20 171 TYR B CA 1
ATOM 3267 C C . TYR C 3 174 ? 32.046 -40.255 -63.904 1.00 52.93 171 TYR B C 1
ATOM 3268 O O . TYR C 3 174 ? 31.956 -41.292 -64.559 1.00 54.50 171 TYR B O 1
ATOM 3277 N N . ASN C 3 175 ? 31.625 -39.065 -64.312 1.00 54.95 172 ASN B N 1
ATOM 3278 C CA . ASN C 3 175 ? 31.294 -38.743 -65.686 1.00 57.00 172 ASN B CA 1
ATOM 3279 C C . ASN C 3 175 ? 32.549 -38.750 -66.577 1.00 59.62 172 ASN B C 1
ATOM 3280 O O . ASN C 3 175 ? 33.407 -37.861 -66.489 1.00 59.92 172 ASN B O 1
ATOM 3285 N N . GLU C 3 176 ? 32.625 -39.767 -67.480 1.00 62.13 173 GLU B N 1
ATOM 3286 C CA . GLU C 3 176 ? 33.779 -39.964 -68.357 1.00 64.51 173 GLU B CA 1
ATOM 3287 C C . GLU C 3 176 ? 33.986 -38.881 -69.417 1.00 66.63 173 GLU B C 1
ATOM 3288 O O . GLU C 3 176 ? 35.054 -38.811 -70.026 1.00 68.32 173 GLU B O 1
ATOM 3294 N N . GLU C 3 177 ? 32.975 -38.040 -69.631 1.00 67.73 174 GLU B N 1
ATOM 3295 C CA . GLU C 3 177 ? 33.010 -37.034 -70.705 1.00 69.64 174 GLU B CA 1
ATOM 3296 C C . GLU C 3 177 ? 33.337 -35.643 -70.208 1.00 69.33 174 GLU B C 1
ATOM 3297 O O . GLU C 3 177 ? 34.140 -34.967 -70.820 1.00 70.63 174 GLU B O 1
ATOM 3303 N N . THR C 3 178 ? 32.699 -35.195 -69.127 1.00 68.03 175 THR B N 1
ATOM 3304 C CA . THR C 3 178 ? 33.046 -33.893 -68.549 1.00 68.10 175 THR B CA 1
ATOM 3305 C C . THR C 3 178 ? 34.272 -34.025 -67.635 1.00 66.17 175 THR B C 1
ATOM 3306 O O . THR C 3 178 ? 34.957 -33.038 -67.349 1.00 66.29 175 THR B O 1
ATOM 3310 N N . GLY C 3 179 ? 34.558 -35.252 -67.213 1.00 64.92 176 GLY B N 1
ATOM 3311 C CA . GLY C 3 179 ? 35.629 -35.518 -66.257 1.00 63.31 176 GLY B CA 1
ATOM 3312 C C . GLY C 3 179 ? 35.282 -35.167 -64.815 1.00 61.13 176 GLY B C 1
ATOM 3313 O O . GLY C 3 179 ? 36.110 -35.338 -63.921 1.00 59.70 176 GLY B O 1
ATOM 3314 N N . GLU C 3 180 ? 34.063 -34.672 -64.594 1.00 61.23 177 GLU B N 1
ATOM 3315 C CA . GLU C 3 180 ? 33.549 -34.349 -63.264 1.00 59.69 177 GLU B CA 1
ATOM 3316 C C . GLU C 3 180 ? 32.995 -35.573 -62.554 1.00 57.50 177 GLU B C 1
ATOM 3317 O O . GLU C 3 180 ? 32.536 -36.521 -63.177 1.00 57.41 177 GLU B O 1
ATOM 3323 N N . VAL C 3 181 ? 32.997 -35.510 -61.230 1.00 55.50 178 VAL B N 1
ATOM 3324 C CA . VAL C 3 181 ? 32.295 -36.473 -60.410 1.00 54.04 178 VAL B CA 1
ATOM 3325 C C . VAL C 3 181 ? 30.925 -35.886 -60.098 1.00 54.26 178 VAL B C 1
ATOM 3326 O O . VAL C 3 181 ? 30.816 -34.716 -59.740 1.00 54.69 178 VAL B O 1
ATOM 3330 N N . GLU C 3 182 ? 29.878 -36.688 -60.282 1.00 54.59 179 GLU B N 1
ATOM 3331 C CA . GLU C 3 182 ? 28.505 -36.262 -59.979 1.00 55.06 179 GLU B CA 1
ATOM 3332 C C . GLU C 3 182 ? 27.949 -37.044 -58.780 1.00 53.56 179 GLU B C 1
ATOM 3333 O O . GLU C 3 182 ? 27.967 -38.276 -58.769 1.00 52.57 179 GLU B O 1
ATOM 3339 N N . THR C 3 183 ? 27.506 -36.311 -57.760 1.00 53.16 180 THR B N 1
ATOM 3340 C CA . THR C 3 183 ? 26.866 -36.898 -56.589 1.00 51.70 180 THR B CA 1
ATOM 3341 C C . THR C 3 183 ? 25.376 -36.941 -56.863 1.00 52.50 180 THR B C 1
ATOM 3342 O O . THR C 3 183 ? 24.748 -35.896 -57.061 1.00 53.78 180 THR B O 1
ATOM 3346 N N . LEU C 3 184 ? 24.823 -38.153 -56.881 1.00 51.48 181 LEU B N 1
ATOM 3347 C CA . LEU C 3 184 ? 23.411 -38.363 -57.155 1.00 51.87 181 LEU B CA 1
ATOM 3348 C C . LEU C 3 184 ? 22.611 -38.384 -55.849 1.00 50.22 181 LEU B C 1
ATOM 3349 O O . LEU C 3 184 ? 23.177 -38.466 -54.774 1.00 48.57 181 LEU B O 1
ATOM 3354 N N . ASP C 3 185 ? 21.293 -38.293 -55.984 1.00 51.58 182 ASP B N 1
ATOM 3355 C CA . ASP C 3 185 ? 20.344 -38.363 -54.888 1.00 50.36 182 ASP B CA 1
ATOM 3356 C C . ASP C 3 185 ? 20.188 -39.775 -54.392 1.00 48.12 182 ASP B C 1
ATOM 3357 O O . ASP C 3 185 ? 20.130 -39.999 -53.169 1.00 47.20 182 ASP B O 1
ATOM 3362 N N . GLU C 3 186 ? 20.117 -40.716 -55.337 1.00 47.06 183 GLU B N 1
ATOM 3363 C CA . GLU C 3 186 ? 20.101 -42.147 -55.039 1.00 43.93 183 GLU B CA 1
ATOM 3364 C C . GLU C 3 186 ? 21.267 -42.486 -54.138 1.00 40.53 183 GLU B C 1
ATOM 3365 O O . GLU C 3 186 ? 22.391 -42.001 -54.322 1.00 38.62 183 GLU B O 1
ATOM 3371 N N . THR C 3 187 ? 20.989 -43.326 -53.156 1.00 37.87 184 THR B N 1
ATOM 3372 C CA . THR C 3 187 ? 21.993 -43.695 -52.206 1.00 35.37 184 THR B CA 1
ATOM 3373 C C . THR C 3 187 ? 22.238 -45.178 -52.376 1.00 34.69 184 THR B C 1
ATOM 3374 O O . THR C 3 187 ? 21.538 -45.852 -53.101 1.00 35.80 184 THR B O 1
ATOM 3378 N N . GLU C 3 188 ? 23.280 -45.671 -51.738 1.00 32.90 185 GLU B N 1
ATOM 3379 C CA . GLU C 3 188 ? 23.588 -47.082 -51.811 1.00 32.84 185 GLU B CA 1
ATOM 3380 C C . GLU C 3 188 ? 24.228 -47.392 -50.518 1.00 29.86 185 GLU B C 1
ATOM 3381 O O . GLU C 3 188 ? 24.711 -46.483 -49.844 1.00 29.03 185 GLU B O 1
ATOM 3387 N N . PRO C 3 189 ? 24.291 -48.674 -50.154 1.00 29.57 186 PRO B N 1
ATOM 3388 C CA . PRO C 3 189 ? 25.028 -48.944 -48.922 1.00 27.59 186 PRO B CA 1
ATOM 3389 C C . PRO C 3 189 ? 26.516 -48.746 -49.116 1.00 25.76 186 PRO B C 1
ATOM 3390 O O . PRO C 3 189 ? 26.985 -48.583 -50.250 1.00 26.81 186 PRO B O 1
ATOM 3394 N N . LEU C 3 190 ? 27.246 -48.824 -48.025 1.00 23.03 187 LEU B N 1
ATOM 3395 C CA . LEU C 3 190 ? 28.705 -48.715 -48.065 1.00 22.86 187 LEU B CA 1
ATOM 3396 C C . LEU C 3 190 ? 29.150 -50.152 -48.345 1.00 23.49 187 LEU B C 1
ATOM 3397 O O . LEU C 3 190 ? 28.338 -51.066 -48.205 1.00 22.91 187 LEU B O 1
ATOM 3402 N N . PRO C 3 191 ? 30.382 -50.362 -48.849 1.00 24.22 188 PRO B N 1
ATOM 3403 C CA . PRO C 3 191 ? 30.634 -51.787 -49.091 1.00 25.69 188 PRO B CA 1
ATOM 3404 C C . PRO C 3 191 ? 31.009 -52.489 -47.793 1.00 25.30 188 PRO B C 1
ATOM 3405 O O . PRO C 3 191 ? 32.194 -52.674 -47.516 1.00 24.86 188 PRO B O 1
ATOM 3409 N N . VAL C 3 192 ? 30.000 -52.827 -46.982 1.00 24.67 189 VAL B N 1
ATOM 3410 C CA . VAL C 3 192 ? 30.244 -53.483 -45.713 1.00 25.08 189 VAL B CA 1
ATOM 3411 C C . VAL C 3 192 ? 30.145 -54.987 -45.940 1.00 27.04 189 VAL B C 1
ATOM 3412 O O . VAL C 3 192 ? 29.088 -55.529 -46.298 1.00 27.36 189 VAL B O 1
ATOM 3416 N N . GLU C 3 193 ? 31.250 -55.670 -45.719 1.00 27.55 190 GLU B N 1
ATOM 3417 C CA . GLU C 3 193 ? 31.322 -57.059 -46.111 1.00 28.72 190 GLU B CA 1
ATOM 3418 C C . GLU C 3 193 ? 31.501 -58.038 -44.991 1.00 30.05 190 GLU B C 1
ATOM 3419 O O . GLU C 3 193 ? 31.263 -59.216 -45.160 1.00 31.96 190 GLU B O 1
ATOM 3425 N N . LYS C 3 194 ? 31.872 -57.553 -43.814 1.00 30.13 191 LYS B N 1
ATOM 3426 C CA . LYS C 3 194 ? 32.041 -58.437 -42.678 1.00 30.37 191 LYS B CA 1
ATOM 3427 C C . LYS C 3 194 ? 31.409 -57.731 -41.512 1.00 28.62 191 LYS B C 1
ATOM 3428 O O . LYS C 3 194 ? 31.164 -56.518 -41.576 1.00 27.97 191 LYS B O 1
ATOM 3434 N N . ILE C 3 195 ? 31.093 -58.479 -40.457 1.00 28.06 192 ILE B N 1
ATOM 3435 C CA . ILE C 3 195 ? 30.523 -57.855 -39.270 1.00 26.41 192 ILE B CA 1
ATOM 3436 C C . ILE C 3 195 ? 31.332 -58.139 -38.001 1.00 25.89 192 ILE B C 1
ATOM 3437 O O . ILE C 3 195 ? 30.877 -58.871 -37.148 1.00 26.42 192 ILE B O 1
ATOM 3442 N N . PRO C 3 196 ? 32.513 -57.514 -37.867 1.00 24.62 193 PRO B N 1
ATOM 3443 C CA . PRO C 3 196 ? 33.330 -57.703 -36.688 1.00 24.23 193 PRO B CA 1
ATOM 3444 C C . PRO C 3 196 ? 32.633 -57.109 -35.475 1.00 23.54 193 PRO B C 1
ATOM 3445 O O . PRO C 3 196 ? 32.016 -56.035 -35.570 1.00 24.03 193 PRO B O 1
ATOM 3449 N N . VAL C 3 197 ? 32.718 -57.829 -34.358 1.00 23.67 194 VAL B N 1
ATOM 3450 C CA . VAL C 3 197 ? 32.031 -57.490 -33.120 1.00 22.76 194 VAL B CA 1
ATOM 3451 C C . VAL C 3 197 ? 33.089 -57.665 -32.055 1.00 21.58 194 VAL B C 1
ATOM 3452 O O . VAL C 3 197 ? 33.697 -58.730 -31.984 1.00 23.13 194 VAL B O 1
ATOM 3456 N N . PRO C 3 198 ? 33.385 -56.602 -31.269 1.00 20.19 195 PRO B N 1
ATOM 3457 C CA . PRO C 3 198 ? 34.349 -56.903 -30.202 1.00 19.87 195 PRO B CA 1
ATOM 3458 C C . PRO C 3 198 ? 33.604 -57.560 -29.081 1.00 20.59 195 PRO B C 1
ATOM 3459 O O . PRO C 3 198 ? 32.451 -57.175 -28.770 1.00 20.51 195 PRO B O 1
ATOM 3463 N N . VAL C 3 199 ? 34.223 -58.585 -28.507 1.00 19.89 196 VAL B N 1
ATOM 3464 C CA . VAL C 3 199 ? 33.703 -59.073 -27.261 1.00 19.79 196 VAL B CA 1
ATOM 3465 C C . VAL C 3 199 ? 34.764 -58.881 -26.201 1.00 19.05 196 VAL B C 1
ATOM 3466 O O . VAL C 3 199 ? 35.902 -59.219 -26.430 1.00 22.27 196 VAL B O 1
ATOM 3470 N N . THR C 3 200 ? 34.395 -58.352 -25.043 1.00 18.81 197 THR B N 1
ATOM 3471 C CA . THR C 3 200 ? 35.368 -57.910 -24.063 1.00 18.14 197 THR B CA 1
ATOM 3472 C C . THR C 3 200 ? 35.129 -58.589 -22.740 1.00 19.10 197 THR B C 1
ATOM 3473 O O . THR C 3 200 ? 34.013 -58.752 -22.336 1.00 18.72 197 THR B O 1
ATOM 3477 N N . PHE C 3 201 ? 36.201 -59.074 -22.125 1.00 20.24 198 PHE B N 1
ATOM 3478 C CA . PHE C 3 201 ? 36.142 -59.757 -20.825 1.00 21.09 198 PHE B CA 1
ATOM 3479 C C . PHE C 3 201 ? 36.916 -58.956 -19.800 1.00 21.37 198 PHE B C 1
ATOM 3480 O O . PHE C 3 201 ? 37.974 -58.410 -20.121 1.00 23.52 198 PHE B O 1
ATOM 3488 N N . ALA C 3 202 ? 36.412 -58.912 -18.566 1.00 22.70 199 ALA B N 1
ATOM 3489 C CA . ALA C 3 202 ? 37.174 -58.393 -17.426 1.00 22.61 199 ALA B CA 1
ATOM 3490 C C . ALA C 3 202 ? 37.729 -59.597 -16.711 1.00 23.59 199 ALA B C 1
ATOM 3491 O O . ALA C 3 202 ? 37.022 -60.551 -16.495 1.00 23.23 199 ALA B O 1
ATOM 3493 N N . LYS C 3 203 ? 39.014 -59.579 -16.392 1.00 23.25 200 LYS B N 1
ATOM 3494 C CA . LYS C 3 203 ? 39.532 -60.566 -15.488 1.00 23.75 200 LYS B CA 1
ATOM 3495 C C . LYS C 3 203 ? 39.436 -59.975 -14.091 1.00 24.95 200 LYS B C 1
ATOM 3496 O O . LYS C 3 203 ? 39.997 -58.893 -13.808 1.00 24.93 200 LYS B O 1
ATOM 3502 N N . ILE C 3 204 ? 38.691 -60.665 -13.234 1.00 26.63 201 ILE B N 1
ATOM 3503 C CA . ILE C 3 204 ? 38.548 -60.309 -11.811 1.00 27.69 201 ILE B CA 1
ATOM 3504 C C . ILE C 3 204 ? 38.996 -61.502 -10.983 1.00 29.34 201 ILE B C 1
ATOM 3505 O O . ILE C 3 204 ? 38.343 -62.545 -10.979 1.00 30.44 201 ILE B O 1
ATOM 3510 N N . GLY C 3 205 ? 40.133 -61.355 -10.311 1.00 29.66 202 GLY B N 1
ATOM 3511 C CA . GLY C 3 205 ? 40.807 -62.497 -9.722 1.00 32.14 202 GLY B CA 1
ATOM 3512 C C . GLY C 3 205 ? 41.119 -63.513 -10.811 1.00 33.24 202 GLY B C 1
ATOM 3513 O O . GLY C 3 205 ? 41.752 -63.186 -11.817 1.00 32.89 202 GLY B O 1
ATOM 3514 N N . ASN C 3 206 ? 40.662 -64.744 -10.633 1.00 34.30 203 ASN B N 1
ATOM 3515 C CA . ASN C 3 206 ? 40.962 -65.791 -11.597 1.00 35.42 203 ASN B CA 1
ATOM 3516 C C . ASN C 3 206 ? 39.797 -66.075 -12.517 1.00 33.50 203 ASN B C 1
ATOM 3517 O O . ASN C 3 206 ? 39.704 -67.135 -13.116 1.00 33.34 203 ASN B O 1
ATOM 3522 N N . ILE C 3 207 ? 38.927 -65.099 -12.641 1.00 31.44 204 ILE B N 1
ATOM 3523 C CA . ILE C 3 207 ? 37.687 -65.295 -13.346 1.00 32.03 204 ILE B CA 1
ATOM 3524 C C . ILE C 3 207 ? 37.525 -64.222 -14.420 1.00 29.98 204 ILE B C 1
ATOM 3525 O O . ILE C 3 207 ? 37.672 -63.017 -14.142 1.00 28.57 204 ILE B O 1
ATOM 3530 N N . LEU C 3 208 ? 37.208 -64.651 -15.646 1.00 29.15 205 LEU B N 1
ATOM 3531 C CA . LEU C 3 208 ? 36.806 -63.723 -16.698 1.00 27.11 205 LEU B CA 1
ATOM 3532 C C . LEU C 3 208 ? 35.317 -63.680 -16.838 1.00 26.55 205 LEU B C 1
ATOM 3533 O O . LEU C 3 208 ? 34.640 -64.697 -16.838 1.00 27.70 205 LEU B O 1
ATOM 3538 N N . VAL C 3 209 ? 34.822 -62.479 -17.052 1.00 24.05 206 VAL B N 1
ATOM 3539 C CA . VAL C 3 209 ? 33.401 -62.226 -17.043 1.00 23.58 206 VAL B CA 1
ATOM 3540 C C . VAL C 3 209 ? 33.201 -61.323 -18.271 1.00 23.72 206 VAL B C 1
ATOM 3541 O O . VAL C 3 209 ? 33.898 -60.289 -18.439 1.00 21.31 206 VAL B O 1
ATOM 3545 N N . VAL C 3 210 ? 32.304 -61.714 -19.156 1.00 23.74 207 VAL B N 1
ATOM 3546 C CA . VAL C 3 210 ? 32.112 -60.946 -20.365 1.00 23.51 207 VAL B CA 1
ATOM 3547 C C . VAL C 3 210 ? 31.210 -59.743 -20.075 1.00 22.68 207 VAL B C 1
ATOM 3548 O O . VAL C 3 210 ? 30.374 -59.759 -19.145 1.00 22.51 207 VAL B O 1
ATOM 3552 N N . ASP C 3 211 ? 31.412 -58.696 -20.870 1.00 21.01 208 ASP B N 1
ATOM 3553 C CA . ASP C 3 211 ? 30.629 -57.468 -20.782 1.00 19.87 208 ASP B CA 1
ATOM 3554 C C . ASP C 3 211 ? 30.590 -56.932 -19.357 1.00 20.33 208 ASP B C 1
ATOM 3555 O O . ASP C 3 211 ? 29.523 -56.900 -18.754 1.00 21.01 208 ASP B O 1
ATOM 3560 N N . PRO C 3 212 ? 31.743 -56.418 -18.862 1.00 19.60 209 PRO B N 1
ATOM 3561 C CA . PRO C 3 212 ? 31.889 -55.960 -17.488 1.00 20.52 209 PRO B CA 1
ATOM 3562 C C . PRO C 3 212 ? 31.132 -54.653 -17.386 1.00 20.97 209 PRO B C 1
ATOM 3563 O O . PRO C 3 212 ? 31.224 -53.855 -18.291 1.00 21.84 209 PRO B O 1
ATOM 3567 N N . SER C 3 213 ? 30.322 -54.484 -16.368 1.00 22.64 210 SER B N 1
ATOM 3568 C CA . SER C 3 213 ? 29.682 -53.194 -16.090 1.00 21.80 210 SER B CA 1
ATOM 3569 C C . SER C 3 213 ? 30.763 -52.318 -15.470 1.00 21.03 210 SER B C 1
ATOM 3570 O O . SER C 3 213 ? 31.857 -52.792 -15.166 1.00 20.24 210 SER B O 1
ATOM 3573 N N . LEU C 3 214 ? 30.439 -51.056 -15.225 1.00 20.54 211 LEU B N 1
ATOM 3574 C CA . LEU C 3 214 ? 31.398 -50.112 -14.652 1.00 21.29 211 LEU B CA 1
ATOM 3575 C C . LEU C 3 214 ? 31.850 -50.623 -13.303 1.00 22.53 211 LEU B C 1
ATOM 3576 O O . LEU C 3 214 ? 33.045 -50.621 -13.002 1.00 21.45 211 LEU B O 1
ATOM 3581 N N . ASP C 3 215 ? 30.901 -51.108 -12.500 1.00 24.44 212 ASP B N 1
ATOM 3582 C CA . ASP C 3 215 ? 31.234 -51.601 -11.168 1.00 25.81 212 ASP B CA 1
ATOM 3583 C C . ASP C 3 215 ? 32.232 -52.764 -11.288 1.00 25.46 212 ASP B C 1
ATOM 3584 O O . ASP C 3 215 ? 33.132 -52.864 -10.492 1.00 24.57 212 ASP B O 1
ATOM 3589 N N . GLU C 3 216 ? 32.090 -53.593 -12.324 1.00 23.79 213 GLU B N 1
ATOM 3590 C CA . GLU C 3 216 ? 33.075 -54.658 -12.539 1.00 23.35 213 GLU B CA 1
ATOM 3591 C C . GLU C 3 216 ? 34.391 -54.085 -13.070 1.00 22.23 213 GLU B C 1
ATOM 3592 O O . GLU C 3 216 ? 35.473 -54.519 -12.660 1.00 22.49 213 GLU B O 1
ATOM 3598 N N . GLU C 3 217 ? 34.313 -53.113 -13.968 1.00 21.04 214 GLU B N 1
ATOM 3599 C CA . GLU C 3 217 ? 35.546 -52.473 -14.453 1.00 19.58 214 GLU B CA 1
ATOM 3600 C C . GLU C 3 217 ? 36.274 -51.797 -13.334 1.00 20.91 214 GLU B C 1
ATOM 3601 O O . GLU C 3 217 ? 37.500 -51.780 -13.303 1.00 21.68 214 GLU B O 1
ATOM 3607 N N . LEU C 3 218 ? 35.532 -51.259 -12.384 1.00 21.99 215 LEU B N 1
ATOM 3608 C CA . LEU C 3 218 ? 36.171 -50.652 -11.212 1.00 23.77 215 LEU B CA 1
ATOM 3609 C C . LEU C 3 218 ? 37.025 -51.609 -10.413 1.00 23.32 215 LEU B C 1
ATOM 3610 O O . LEU C 3 218 ? 38.028 -51.210 -9.851 1.00 23.95 215 LEU B O 1
ATOM 3615 N N . VAL C 3 219 ? 36.682 -52.892 -10.394 1.00 23.86 216 VAL B N 1
ATOM 3616 C CA . VAL C 3 219 ? 37.422 -53.838 -9.600 1.00 24.34 216 VAL B CA 1
ATOM 3617 C C . VAL C 3 219 ? 38.252 -54.833 -10.417 1.00 25.11 216 VAL B C 1
ATOM 3618 O O . VAL C 3 219 ? 38.920 -55.672 -9.851 1.00 25.64 216 VAL B O 1
ATOM 3622 N N . MET C 3 220 ? 38.230 -54.753 -11.745 1.00 23.78 217 MET B N 1
ATOM 3623 C CA . MET C 3 220 ? 38.884 -55.773 -12.515 1.00 24.03 217 MET B CA 1
ATOM 3624 C C . MET C 3 220 ? 40.392 -55.670 -12.404 1.00 24.17 217 MET B C 1
ATOM 3625 O O . MET C 3 220 ? 40.954 -54.609 -12.116 1.00 23.18 217 MET B O 1
ATOM 3630 N N . ASP C 3 221 ? 41.041 -56.777 -12.686 1.00 24.74 218 ASP B N 1
ATOM 3631 C CA . ASP C 3 221 ? 42.469 -56.797 -12.731 1.00 26.84 218 ASP B CA 1
ATOM 3632 C C . ASP C 3 221 ? 42.911 -56.323 -14.074 1.00 25.71 218 ASP B C 1
ATOM 3633 O O . ASP C 3 221 ? 43.841 -55.545 -14.187 1.00 27.06 218 ASP B O 1
ATOM 3638 N N . GLY C 3 222 ? 42.211 -56.762 -15.104 1.00 24.78 219 GLY B N 1
ATOM 3639 C CA . GLY C 3 222 ? 42.629 -56.477 -16.472 1.00 22.92 219 GLY B CA 1
ATOM 3640 C C . GLY C 3 222 ? 41.488 -56.831 -17.390 1.00 22.29 219 GLY B C 1
ATOM 3641 O O . GLY C 3 222 ? 40.424 -57.240 -16.937 1.00 21.35 219 GLY B O 1
ATOM 3642 N N . LYS C 3 223 ? 41.705 -56.667 -18.694 1.00 21.16 220 LYS B N 1
ATOM 3643 C CA . LYS C 3 223 ? 40.591 -56.771 -19.605 1.00 20.63 220 LYS B CA 1
ATOM 3644 C C . LYS C 3 223 ? 41.162 -57.197 -20.910 1.00 19.52 220 LYS B C 1
ATOM 3645 O O . LYS C 3 223 ? 42.326 -56.957 -21.164 1.00 18.66 220 LYS B O 1
ATOM 3651 N N . ILE C 3 224 ? 40.375 -57.905 -21.703 1.00 19.27 221 ILE B N 1
ATOM 3652 C CA . ILE C 3 224 ? 40.856 -58.333 -22.998 1.00 20.45 221 ILE B CA 1
ATOM 3653 C C . ILE C 3 224 ? 39.693 -58.277 -23.928 1.00 20.81 221 ILE B C 1
ATOM 3654 O O . ILE C 3 224 ? 38.574 -58.643 -23.563 1.00 20.53 221 ILE B O 1
ATOM 3659 N N . THR C 3 225 ? 39.953 -57.739 -25.116 1.00 20.59 222 THR B N 1
ATOM 3660 C CA . THR C 3 225 ? 38.920 -57.623 -26.127 1.00 20.93 222 THR B CA 1
ATOM 3661 C C . THR C 3 225 ? 39.368 -58.448 -27.295 1.00 20.32 222 THR B C 1
ATOM 3662 O O . THR C 3 225 ? 40.531 -58.362 -27.694 1.00 19.56 222 THR B O 1
ATOM 3666 N N . ILE C 3 226 ? 38.467 -59.325 -27.746 1.00 21.03 223 ILE B N 1
ATOM 3667 C CA . ILE C 3 226 ? 38.624 -60.128 -28.956 1.00 22.25 223 ILE B CA 1
ATOM 3668 C C . ILE C 3 226 ? 37.556 -59.723 -29.954 1.00 20.54 223 ILE B C 1
ATOM 3669 O O . ILE C 3 226 ? 36.369 -59.856 -29.675 1.00 20.63 223 ILE B O 1
ATOM 3674 N N . THR C 3 227 ? 37.969 -59.280 -31.129 1.00 20.44 224 THR B N 1
ATOM 3675 C CA . THR C 3 227 ? 37.053 -58.900 -32.159 1.00 21.26 224 THR B CA 1
ATOM 3676 C C . THR C 3 227 ? 37.092 -59.893 -33.293 1.00 21.84 224 THR B C 1
ATOM 3677 O O . THR C 3 227 ? 38.159 -60.179 -33.835 1.00 22.86 224 THR B O 1
ATOM 3681 N N . THR C 3 228 ? 35.935 -60.438 -33.643 1.00 22.89 225 THR B N 1
ATOM 3682 C CA . THR C 3 228 ? 35.870 -61.513 -34.585 1.00 24.52 225 THR B CA 1
ATOM 3683 C C . THR C 3 228 ? 34.755 -61.228 -35.573 1.00 25.62 225 THR B C 1
ATOM 3684 O O . THR C 3 228 ? 33.798 -60.530 -35.228 1.00 24.07 225 THR B O 1
ATOM 3688 N N . ASP C 3 229 ? 34.868 -61.788 -36.783 1.00 25.41 226 ASP B N 1
ATOM 3689 C CA . ASP C 3 229 ? 33.781 -61.674 -37.778 1.00 27.04 226 ASP B CA 1
ATOM 3690 C C . ASP C 3 229 ? 33.072 -62.999 -38.018 1.00 28.66 226 ASP B C 1
ATOM 3691 O O . ASP C 3 229 ? 33.446 -64.008 -37.407 1.00 29.98 226 ASP B O 1
ATOM 3696 N N . GLU C 3 230 ? 32.087 -62.982 -38.925 1.00 30.00 227 GLU B N 1
ATOM 3697 C CA . GLU C 3 230 ? 31.241 -64.144 -39.279 1.00 32.73 227 GLU B CA 1
ATOM 3698 C C . GLU C 3 230 ? 32.069 -65.279 -39.818 1.00 34.10 227 GLU B C 1
ATOM 3699 O O . GLU C 3 230 ? 31.551 -66.366 -40.012 1.00 36.79 227 GLU B O 1
ATOM 3705 N N . THR C 3 231 ? 33.309 -65.000 -40.200 1.00 34.03 228 THR B N 1
ATOM 3706 C CA . THR C 3 231 ? 34.069 -65.940 -41.020 1.00 36.26 228 THR B CA 1
ATOM 3707 C C . THR C 3 231 ? 35.029 -66.729 -40.139 1.00 36.60 228 THR B C 1
ATOM 3708 O O . THR C 3 231 ? 35.863 -67.460 -40.650 1.00 40.09 228 THR B O 1
ATOM 3712 N N . GLY C 3 232 ? 34.916 -66.573 -38.828 1.00 35.04 229 GLY B N 1
ATOM 3713 C CA . GLY C 3 232 ? 35.820 -67.225 -37.927 1.00 35.06 229 GLY B CA 1
ATOM 3714 C C . GLY C 3 232 ? 37.166 -66.552 -37.856 1.00 33.35 229 GLY B C 1
ATOM 3715 O O . GLY C 3 232 ? 38.164 -67.163 -37.513 1.00 35.47 229 GLY B O 1
ATOM 3716 N N . HIS C 3 233 ? 37.236 -65.294 -38.209 1.00 30.73 230 HIS B N 1
ATOM 3717 C CA . HIS C 3 233 ? 38.537 -64.649 -38.123 1.00 29.19 230 HIS B CA 1
ATOM 3718 C C . HIS C 3 233 ? 38.577 -63.651 -37.012 1.00 26.84 230 HIS B C 1
ATOM 3719 O O . HIS C 3 233 ? 37.571 -63.047 -36.682 1.00 25.23 230 HIS B O 1
ATOM 3726 N N . ILE C 3 234 ? 39.772 -63.464 -36.437 1.00 26.83 231 ILE B N 1
ATOM 3727 C CA . ILE C 3 234 ? 39.981 -62.467 -35.431 1.00 24.19 231 ILE B CA 1
ATOM 3728 C C . ILE C 3 234 ? 40.576 -61.286 -36.152 1.00 24.35 231 ILE B C 1
ATOM 3729 O O . ILE C 3 234 ? 41.551 -61.418 -36.887 1.00 25.60 231 ILE B O 1
ATOM 3734 N N . SER C 3 235 ? 39.982 -60.119 -35.978 1.00 22.72 232 SER B N 1
ATOM 3735 C CA . SER C 3 235 ? 40.525 -58.930 -36.649 1.00 22.10 232 SER B CA 1
ATOM 3736 C C . SER C 3 235 ? 41.128 -57.959 -35.669 1.00 22.23 232 SER B C 1
ATOM 3737 O O . SER C 3 235 ? 41.806 -57.026 -36.073 1.00 21.41 232 SER B O 1
ATOM 3740 N N . ALA C 3 236 ? 40.945 -58.197 -34.353 1.00 22.11 233 ALA B N 1
ATOM 3741 C CA . ALA C 3 236 ? 41.685 -57.420 -33.363 1.00 19.48 233 ALA B CA 1
ATOM 3742 C C . ALA C 3 236 ? 41.656 -58.115 -32.045 1.00 17.95 233 ALA B C 1
ATOM 3743 O O . ALA C 3 236 ? 40.684 -58.812 -31.686 1.00 19.00 233 ALA B O 1
ATOM 3745 N N . VAL C 3 237 ? 42.718 -57.889 -31.298 1.00 17.73 234 VAL B N 1
ATOM 3746 C CA . VAL C 3 237 ? 42.786 -58.315 -29.902 1.00 16.61 234 VAL B CA 1
ATOM 3747 C C . VAL C 3 237 ? 43.474 -57.223 -29.191 1.00 17.30 234 VAL B C 1
ATOM 3748 O O . VAL C 3 237 ? 44.417 -56.657 -29.734 1.00 18.03 234 VAL B O 1
ATOM 3752 N N . GLN C 3 238 ? 43.000 -56.933 -27.982 1.00 16.76 235 GLN B N 1
ATOM 3753 C CA . GLN C 3 238 ? 43.584 -55.939 -27.155 1.00 17.52 235 GLN B CA 1
ATOM 3754 C C . GLN C 3 238 ? 43.321 -56.311 -25.707 1.00 17.45 235 GLN B C 1
ATOM 3755 O O . GLN C 3 238 ? 42.212 -56.149 -25.179 1.00 16.67 235 GLN B O 1
ATOM 3761 N N . LYS C 3 239 ? 44.370 -56.815 -25.078 1.00 18.91 236 LYS B N 1
ATOM 3762 C CA . LYS C 3 239 ? 44.437 -56.798 -23.626 1.00 18.19 236 LYS B CA 1
ATOM 3763 C C . LYS C 3 239 ? 44.605 -55.307 -23.309 1.00 18.05 236 LYS B C 1
ATOM 3764 O O . LYS C 3 239 ? 45.486 -54.636 -23.910 1.00 17.68 236 LYS B O 1
ATOM 3770 N N . SER C 3 240 ? 43.742 -54.782 -22.415 1.00 19.37 237 SER B N 1
ATOM 3771 C CA . SER C 3 240 ? 43.759 -53.411 -21.977 1.00 18.75 237 SER B CA 1
ATOM 3772 C C . SER C 3 240 ? 43.804 -53.315 -20.437 1.00 19.08 237 SER B C 1
ATOM 3773 O O . SER C 3 240 ? 43.485 -54.263 -19.728 1.00 20.35 237 SER B O 1
ATOM 3776 N N . GLU C 3 241 ? 44.228 -52.162 -19.943 1.00 18.36 238 GLU B N 1
ATOM 3777 C CA . GLU C 3 241 ? 44.442 -51.924 -18.503 1.00 17.36 238 GLU B CA 1
ATOM 3778 C C . GLU C 3 241 ? 45.518 -52.886 -18.062 1.00 17.90 238 GLU B C 1
ATOM 3779 O O . GLU C 3 241 ? 46.214 -53.437 -18.924 1.00 16.62 238 GLU B O 1
ATOM 3785 N N . GLY C 3 242 ? 45.677 -53.043 -16.741 1.00 17.35 239 GLY B N 1
ATOM 3786 C CA . GLY C 3 242 ? 46.757 -53.836 -16.190 1.00 20.64 239 GLY B CA 1
ATOM 3787 C C . GLY C 3 242 ? 46.355 -55.298 -16.057 1.00 21.57 239 GLY B C 1
ATOM 3788 O O . GLY C 3 242 ? 45.599 -55.832 -16.864 1.00 21.52 239 GLY B O 1
ATOM 3789 N N . GLY C 3 243 ? 46.872 -55.954 -15.034 1.00 22.92 240 GLY B N 1
ATOM 3790 C CA . GLY C 3 243 ? 46.614 -57.401 -14.902 1.00 24.20 240 GLY B CA 1
ATOM 3791 C C . GLY C 3 243 ? 47.365 -58.200 -15.936 1.00 24.45 240 GLY B C 1
ATOM 3792 O O . GLY C 3 243 ? 48.097 -57.660 -16.764 1.00 23.62 240 GLY B O 1
ATOM 3793 N N . ALA C 3 244 ? 47.140 -59.512 -15.886 1.00 25.25 241 ALA B N 1
ATOM 3794 C CA . ALA C 3 244 ? 47.845 -60.455 -16.683 1.00 25.54 241 ALA B CA 1
ATOM 3795 C C . ALA C 3 244 ? 46.855 -61.549 -16.984 1.00 25.36 241 ALA B C 1
ATOM 3796 O O . ALA C 3 244 ? 46.002 -61.849 -16.165 1.00 26.93 241 ALA B O 1
ATOM 3798 N N . PHE C 3 245 ? 46.975 -62.138 -18.162 1.00 24.01 242 PHE B N 1
ATOM 3799 C CA . PHE C 3 245 ? 46.117 -63.241 -18.516 1.00 23.52 242 PHE B CA 1
ATOM 3800 C C . PHE C 3 245 ? 46.992 -64.435 -18.728 1.00 25.51 242 PHE B C 1
ATOM 3801 O O . PHE C 3 245 ? 48.150 -64.299 -19.118 1.00 25.52 242 PHE B O 1
ATOM 3809 N N . LYS C 3 246 ? 46.436 -65.606 -18.466 1.00 27.53 243 LYS B N 1
ATOM 3810 C CA . LYS C 3 246 ? 47.070 -66.848 -18.786 1.00 29.17 243 LYS B CA 1
ATOM 3811 C C . LYS C 3 246 ? 46.739 -67.136 -20.238 1.00 29.05 243 LYS B C 1
ATOM 3812 O O . LYS C 3 246 ? 45.708 -66.675 -20.746 1.00 27.87 243 LYS B O 1
ATOM 3818 N N . LEU C 3 247 ? 47.615 -67.875 -20.898 1.00 29.59 244 LEU B N 1
ATOM 3819 C CA . LEU C 3 247 ? 47.402 -68.278 -22.290 1.00 31.41 244 LEU B CA 1
ATOM 3820 C C . LEU C 3 247 ? 46.039 -69.022 -22.446 1.00 32.21 244 LEU B C 1
ATOM 3821 O O . LEU C 3 247 ? 45.313 -68.836 -23.430 1.00 31.02 244 LEU B O 1
ATOM 3826 N N . GLU C 3 248 ? 45.703 -69.846 -21.464 1.00 34.09 245 GLU B N 1
ATOM 3827 C CA . GLU C 3 248 ? 44.449 -70.585 -21.487 1.00 35.48 245 GLU B CA 1
ATOM 3828 C C . GLU C 3 248 ? 43.277 -69.663 -21.266 1.00 33.22 245 GLU B C 1
ATOM 3829 O O . GLU C 3 248 ? 42.194 -69.986 -21.679 1.00 33.23 245 GLU B O 1
ATOM 3835 N N . GLU C 3 249 ? 43.482 -68.516 -20.623 1.00 32.41 246 GLU B N 1
ATOM 3836 C CA . GLU C 3 249 ? 42.395 -67.512 -20.489 1.00 31.50 246 GLU B CA 1
ATOM 3837 C C . GLU C 3 249 ? 42.128 -66.812 -21.783 1.00 30.00 246 GLU B C 1
ATOM 3838 O O . GLU C 3 249 ? 40.985 -66.591 -22.154 1.00 29.68 246 GLU B O 1
ATOM 3844 N N . VAL C 3 250 ? 43.191 -66.443 -22.478 1.00 30.26 247 VAL B N 1
ATOM 3845 C CA . VAL C 3 250 ? 43.078 -65.926 -23.850 1.00 29.47 247 VAL B CA 1
ATOM 3846 C C . VAL C 3 250 ? 42.346 -66.863 -24.808 1.00 30.70 247 VAL B C 1
ATOM 3847 O O . VAL C 3 250 ? 41.391 -66.470 -25.480 1.00 30.03 247 VAL B O 1
ATOM 3851 N N . MET C 3 251 ? 42.818 -68.100 -24.873 1.00 31.04 248 MET B N 1
ATOM 3852 C CA . MET C 3 251 ? 42.170 -69.122 -25.667 1.00 33.95 248 MET B CA 1
ATOM 3853 C C . MET C 3 251 ? 40.662 -69.204 -25.354 1.00 32.11 248 MET B C 1
ATOM 3854 O O . MET C 3 251 ? 39.833 -69.183 -26.241 1.00 31.81 248 MET B O 1
ATOM 3859 N N . TYR C 3 252 ? 40.327 -69.282 -24.074 1.00 32.14 249 TYR B N 1
ATOM 3860 C CA . TYR C 3 252 ? 38.946 -69.201 -23.616 1.00 31.17 249 TYR B CA 1
ATOM 3861 C C . TYR C 3 252 ? 38.252 -67.946 -24.126 1.00 29.77 249 TYR B C 1
ATOM 3862 O O . TYR C 3 252 ? 37.117 -68.003 -24.594 1.00 30.49 249 TYR B O 1
ATOM 3871 N N . ALA C 3 253 ? 38.923 -66.792 -24.003 1.00 27.03 250 ALA B N 1
ATOM 3872 C CA . ALA C 3 253 ? 38.336 -65.542 -24.399 1.00 25.36 250 ALA B CA 1
ATOM 3873 C C . ALA C 3 253 ? 38.043 -65.594 -25.919 1.00 25.35 250 ALA B C 1
ATOM 3874 O O . ALA C 3 253 ? 36.983 -65.150 -26.381 1.00 25.14 250 ALA B O 1
ATOM 3876 N N . VAL C 3 254 ? 38.989 -66.137 -26.696 1.00 25.10 251 VAL B N 1
ATOM 3877 C CA . VAL C 3 254 ? 38.857 -66.100 -28.158 1.00 24.42 251 VAL B CA 1
ATOM 3878 C C . VAL C 3 254 ? 37.634 -66.912 -28.516 1.00 25.58 251 VAL B C 1
ATOM 3879 O O . VAL C 3 254 ? 36.715 -66.471 -29.233 1.00 25.70 251 VAL B O 1
ATOM 3883 N N . GLU C 3 255 ? 37.598 -68.096 -27.948 1.00 26.13 252 GLU B N 1
ATOM 3884 C CA . GLU C 3 255 ? 36.538 -68.997 -28.258 1.00 28.67 252 GLU B CA 1
ATOM 3885 C C . GLU C 3 255 ? 35.158 -68.463 -27.850 1.00 27.66 252 GLU B C 1
ATOM 3886 O O . GLU C 3 255 ? 34.209 -68.485 -28.623 1.00 28.19 252 GLU B O 1
ATOM 3892 N N . THR C 3 256 ? 35.061 -67.957 -26.634 1.00 28.21 253 THR B N 1
ATOM 3893 C CA . THR C 3 256 ? 33.840 -67.391 -26.116 1.00 27.53 253 THR B CA 1
ATOM 3894 C C . THR C 3 256 ? 33.418 -66.143 -26.856 1.00 27.10 253 THR B C 1
ATOM 3895 O O . THR C 3 256 ? 32.249 -65.948 -27.037 1.00 28.11 253 THR B O 1
ATOM 3899 N N . ALA C 3 257 ? 34.378 -65.285 -27.237 1.00 27.27 254 ALA B N 1
ATOM 3900 C CA . ALA C 3 257 ? 34.186 -64.150 -28.140 1.00 26.20 254 ALA B CA 1
ATOM 3901 C C . ALA C 3 257 ? 33.392 -64.497 -29.404 1.00 28.21 254 ALA B C 1
ATOM 3902 O O . ALA C 3 257 ? 32.399 -63.822 -29.726 1.00 26.75 254 ALA B O 1
ATOM 3904 N N . PHE C 3 258 ? 33.838 -65.547 -30.104 1.00 28.98 255 PHE B N 1
ATOM 3905 C CA . PHE C 3 258 ? 33.239 -65.971 -31.370 1.00 31.00 255 PHE B CA 1
ATOM 3906 C C . PHE C 3 258 ? 31.804 -66.323 -31.159 1.00 31.36 255 PHE B C 1
ATOM 3907 O O . PHE C 3 258 ? 30.969 -66.114 -32.029 1.00 32.33 255 PHE B O 1
ATOM 3915 N N . LYS C 3 259 ? 31.532 -66.887 -29.988 1.00 32.00 256 LYS B N 1
ATOM 3916 C CA . LYS C 3 259 ? 30.205 -67.332 -29.639 1.00 31.07 256 LYS B CA 1
ATOM 3917 C C . LYS C 3 259 ? 29.347 -66.132 -29.305 1.00 29.61 256 LYS B C 1
ATOM 3918 O O . LYS C 3 259 ? 28.241 -65.987 -29.767 1.00 29.51 256 LYS B O 1
ATOM 3924 N N . LYS C 3 260 ? 29.876 -65.242 -28.483 1.00 29.02 257 LYS B N 1
ATOM 3925 C CA . LYS C 3 260 ? 29.117 -64.085 -28.092 1.00 29.09 257 LYS B CA 1
ATOM 3926 C C . LYS C 3 260 ? 28.983 -63.132 -29.294 1.00 27.98 257 LYS B C 1
ATOM 3927 O O . LYS C 3 260 ? 27.935 -62.485 -29.484 1.00 27.55 257 LYS B O 1
ATOM 3933 N N . ALA C 3 261 ? 30.035 -63.043 -30.103 1.00 28.17 258 ALA B N 1
ATOM 3934 C CA . ALA C 3 261 ? 30.014 -62.121 -31.282 1.00 26.62 258 ALA B CA 1
ATOM 3935 C C . ALA C 3 261 ? 28.884 -62.576 -32.204 1.00 28.46 258 ALA B C 1
ATOM 3936 O O . ALA C 3 261 ? 28.146 -61.776 -32.778 1.00 28.37 258 ALA B O 1
ATOM 3938 N N . GLU C 3 262 ? 28.721 -63.875 -32.333 1.00 29.62 259 GLU B N 1
ATOM 3939 C CA . GLU C 3 262 ? 27.707 -64.362 -33.234 1.00 32.06 259 GLU B CA 1
ATOM 3940 C C . GLU C 3 262 ? 26.333 -64.032 -32.718 1.00 31.77 259 GLU B C 1
ATOM 3941 O O . GLU C 3 262 ? 25.460 -63.735 -33.515 1.00 33.24 259 GLU B O 1
ATOM 3947 N N . GLU C 3 263 ? 26.117 -64.152 -31.402 1.00 30.53 260 GLU B N 1
ATOM 3948 C CA . GLU C 3 263 ? 24.822 -63.830 -30.802 1.00 30.43 260 GLU B CA 1
ATOM 3949 C C . GLU C 3 263 ? 24.552 -62.321 -31.011 1.00 28.93 260 GLU B C 1
ATOM 3950 O O . GLU C 3 263 ? 23.428 -61.904 -31.248 1.00 30.05 260 GLU B O 1
ATOM 3956 N N . ILE C 3 264 ? 25.611 -61.519 -30.939 1.00 25.47 261 ILE B N 1
ATOM 3957 C CA . ILE C 3 264 ? 25.498 -60.079 -31.134 1.00 23.88 261 ILE B CA 1
ATOM 3958 C C . ILE C 3 264 ? 25.272 -59.716 -32.607 1.00 24.43 261 ILE B C 1
ATOM 3959 O O . ILE C 3 264 ? 24.436 -58.834 -32.919 1.00 25.01 261 ILE B O 1
ATOM 3964 N N . ARG C 3 265 ? 25.991 -60.390 -33.508 1.00 24.01 262 ARG B N 1
ATOM 3965 C CA . ARG C 3 265 ? 25.794 -60.147 -34.960 1.00 25.40 262 ARG B CA 1
ATOM 3966 C C . ARG C 3 265 ? 24.335 -60.320 -35.353 1.00 28.01 262 ARG B C 1
ATOM 3967 O O . ARG C 3 265 ? 23.768 -59.491 -36.090 1.00 28.86 262 ARG B O 1
ATOM 3975 N N . LYS C 3 266 ? 23.714 -61.390 -34.874 1.00 29.58 263 LYS B N 1
ATOM 3976 C CA . LYS C 3 266 ? 22.288 -61.540 -35.098 1.00 31.48 263 LYS B CA 1
ATOM 3977 C C . LYS C 3 266 ? 21.442 -60.311 -34.660 1.00 31.27 263 LYS B C 1
ATOM 3978 O O . LYS C 3 266 ? 20.517 -59.921 -35.359 1.00 31.06 263 LYS B O 1
ATOM 3984 N N . LEU C 3 267 ? 21.769 -59.699 -33.519 1.00 29.45 264 LEU B N 1
ATOM 3985 C CA . LEU C 3 267 ? 21.036 -58.519 -33.061 1.00 29.23 264 LEU B CA 1
ATOM 3986 C C . LEU C 3 267 ? 21.299 -57.308 -33.949 1.00 27.46 264 LEU B C 1
ATOM 3987 O O . LEU C 3 267 ? 20.378 -56.568 -34.275 1.00 27.00 264 LEU B O 1
ATOM 3992 N N . ILE C 3 268 ? 22.568 -57.116 -34.306 1.00 26.09 265 ILE B N 1
ATOM 3993 C CA . ILE C 3 268 ? 22.946 -56.133 -35.287 1.00 25.94 265 ILE B CA 1
ATOM 3994 C C . ILE C 3 268 ? 22.209 -56.292 -36.607 1.00 28.19 265 ILE B C 1
ATOM 3995 O O . ILE C 3 268 ? 21.659 -55.328 -37.094 1.00 28.99 265 ILE B O 1
ATOM 4000 N N . LEU C 3 269 ? 22.183 -57.494 -37.184 1.00 29.31 266 LEU B N 1
ATOM 4001 C CA . LEU C 3 269 ? 21.577 -57.641 -38.495 1.00 31.86 266 LEU B CA 1
ATOM 4002 C C . LEU C 3 269 ? 20.080 -57.310 -38.380 1.00 33.05 266 LEU B C 1
ATOM 4003 O O . LEU C 3 269 ? 19.516 -56.679 -39.260 1.00 33.29 266 LEU B O 1
ATOM 4008 N N . GLU C 3 270 ? 19.477 -57.724 -37.259 1.00 33.52 267 GLU B N 1
ATOM 4009 C CA . GLU C 3 270 ? 18.048 -57.538 -36.961 1.00 34.99 267 GLU B CA 1
ATOM 4010 C C . GLU C 3 270 ? 17.741 -56.027 -36.887 1.00 32.26 267 GLU B C 1
ATOM 4011 O O . GLU C 3 270 ? 16.819 -55.526 -37.508 1.00 32.96 267 GLU B O 1
ATOM 4017 N N . ALA C 3 271 ? 18.546 -55.302 -36.145 1.00 29.62 268 ALA B N 1
ATOM 4018 C CA . ALA C 3 271 ? 18.379 -53.836 -36.012 1.00 28.32 268 ALA B CA 1
ATOM 4019 C C . ALA C 3 271 ? 18.539 -53.196 -37.357 1.00 27.93 268 ALA B C 1
ATOM 4020 O O . ALA C 3 271 ? 17.784 -52.302 -37.722 1.00 28.66 268 ALA B O 1
ATOM 4022 N N . VAL C 3 272 ? 19.547 -53.650 -38.083 1.00 28.12 269 VAL B N 1
ATOM 4023 C CA . VAL C 3 272 ? 19.873 -53.074 -39.392 1.00 27.99 269 VAL B CA 1
ATOM 4024 C C . VAL C 3 272 ? 18.678 -53.292 -40.316 1.00 30.85 269 VAL B C 1
ATOM 4025 O O . VAL C 3 272 ? 18.181 -52.358 -40.927 1.00 32.18 269 VAL B O 1
ATOM 4029 N N . GLU C 3 273 ? 18.197 -54.533 -40.368 1.00 32.61 270 GLU B N 1
ATOM 4030 C CA . GLU C 3 273 ? 17.036 -54.867 -41.128 1.00 35.65 270 GLU B CA 1
ATOM 4031 C C . GLU C 3 273 ? 15.766 -54.175 -40.683 1.00 37.20 270 GLU B C 1
ATOM 4032 O O . GLU C 3 273 ? 14.936 -53.839 -41.505 1.00 37.72 270 GLU B O 1
ATOM 4038 N N . LYS C 3 274 ? 15.595 -53.984 -39.380 1.00 38.06 271 LYS B N 1
ATOM 4039 C CA . LYS C 3 274 ? 14.377 -53.314 -38.884 1.00 40.73 271 LYS B CA 1
ATOM 4040 C C . LYS C 3 274 ? 14.268 -51.879 -39.416 1.00 40.03 271 LYS B C 1
ATOM 4041 O O . LYS C 3 274 ? 13.160 -51.425 -39.749 1.00 41.29 271 LYS B O 1
ATOM 4047 N N . ALA C 3 275 ? 15.399 -51.175 -39.514 1.00 37.82 272 ALA B N 1
ATOM 4048 C CA . ALA C 3 275 ? 15.363 -49.750 -39.920 1.00 38.74 272 ALA B CA 1
ATOM 4049 C C . ALA C 3 275 ? 15.009 -49.573 -41.389 1.00 40.65 272 ALA B C 1
ATOM 4050 O O . ALA C 3 275 ? 14.635 -48.482 -41.807 1.00 41.84 272 ALA B O 1
ATOM 4052 N N . LYS C 3 276 ? 15.160 -50.639 -42.167 1.00 42.76 273 LYS B N 1
ATOM 4053 C CA . LYS C 3 276 ? 14.664 -50.688 -43.547 1.00 46.50 273 LYS B CA 1
ATOM 4054 C C . LYS C 3 276 ? 13.153 -51.000 -43.635 1.00 49.65 273 LYS B C 1
ATOM 4055 O O . LYS C 3 276 ? 12.588 -50.914 -44.725 1.00 50.81 273 LYS B O 1
ATOM 4061 N N . GLN C 3 277 ? 12.498 -51.362 -42.516 1.00 51.85 274 GLN B N 1
ATOM 4062 C CA . GLN C 3 277 ? 11.048 -51.768 -42.548 1.00 55.37 274 GLN B CA 1
ATOM 4063 C C . GLN C 3 277 ? 10.130 -50.665 -43.061 1.00 57.31 274 GLN B C 1
ATOM 4064 O O . GLN C 3 277 ? 10.128 -49.564 -42.505 1.00 57.35 274 GLN B O 1
#

Nearest PDB structures (foldseek):
  2pnz-assembly1_B  TM=1.003E+00  e=3.246E-56  Pyrococcus abyssi
  3l7z-assembly1_G  TM=9.283E-01  e=2.364E-32  Saccharolobus solfataricus
  8r1o-assembly1_A  TM=9.321E-01  e=1.634E-26  Thermochaetoides thermophila DSM 1495
  9g8n-assembly1_K  TM=8.988E-01  e=1.475E-25  Homo sapiens
  2nn6-assembly1_E  TM=9.134E-01  e=1.200E-20  Homo sapiens

Foldseek 3Di:
DQCADPHAGPVRAGQLDFADKAKAKDPDDPALIKMWMCGHPWTKIKGKDAQDADPVLVPFAQQFAAEFFFEFEQQVQEPHGDDGDDDPVRVVLRVLLSLQAVQFAPGSVDGRTYIYMYMYTDHAWPPSSQRRSLRRLLRCVRSVGHTNAGKHKWKWFAAPNDIGTHDTNVCVVRGAKIWMWIARLVVRHTRHTDMDGDDDPVSRVVRVVSGSVVRVVSRVNSVVSVVVVVVVVVPD/DVVLLVVQLVCVVVQAGPVRDGLLDWADKDWAKCPPVPALIKIWIDRPPWTKIKGKHKDKWFDDQVCLQFAAEFFFAQPDCQQDVVHDDDHDDVVRVVLRVQLCQLCVQVCQQVRNQQHADRRTIGMHMYTYMYGNHAFFDPNQRSNLGRLLRLLLGWAFDWHQDPVVRDIDGHPHTHHGNGDKRKGKWKWFASPNGTGTGQTVSRVVRGQWMKIWIDTPVLDTRGIDTDDHDDDDPVRVVVNNVSRNVVSVVSVVSSVVSSVVVVD

Sequence (503 aa):
KLIDENGRRIDGRKKYELRPIKMEVGVLKNANGSAYIEWGKNKIIAAVYGPRELHPKHLQRPDRAILRVRYNMAPFSVEERKKPGPDRRRSSIEISKVIKGALEPALILEMFPRTAIDVFIEVVLQADAGTRVAGITAASLALADAGIPMRDLVAACAAGKIEGEIVLDLNKEEDNYGEADVPVAIMPLKNDITLLQMDGYLTKDEFIEAVKLAIKGAKAVYQKQREALKEKYLKIAQEAGIMRDHIINLLKEGKRIDDRGFEDYRPIEIEVGVIEKAEGSALVKLGSTQVLVGIKTSLGEPFPDTPNNMGVMTTNVELVPLASPTFEPGPPDERAIELARVIDRGIRESKALNLEKMVIVPGKIVRVVFIDVHVLDHDGNLMDAIGIAAIAALLNARVPKVRYNEETGEVETLDETEPLPVEKIPVPVTFAKIGNILVVDPSLDEELVMDGKITITTDETGHISAVQKSEGGAFKLEEVMYAVETAFKKAEEIRKLILEAVEKAKQ